Protein AF-F8QE88-F1 (afdb_monomer_lite)

Foldseek 3Di:
DDDDDDDDDDDDDDDDAFDFDDPPPDPPDPPPVDPPPPDPDPDPDLPAAQVQLVVVVVCVLVDQGPVSCLCLLFPLCQVDVDPDDLLVVLVVLVVLCVVVVQAPPPVLFGDCSLLDDQLVDFDDVCVLVSVQSSLLSSQVSSVVPDDPVRPQQQKGKDQPQQPFFADDFPDGDRFRIFIFGDDPPDNPDPVPDDRHHLCGTQATEAEDEQPPCPPPPVNVVVVRVVVVVRNPRRHVQDFKYWYKYHYRQWMKIWIAGSQGITITPTDGCSNCVSSVVSVSSGRSQVPVQDVVRRRPDHNSSDVVSVVVSVLLSQQQAQHRSHGDDPVSCPPPVNCCVPPSCVPVVDPSVVVVVVCCVQVVDPVNVLVVCVVGGHPNCPVVRD

Radius of gyration: 22.61 Å; chains: 1; bounding box: 55×84×62 Å

Structure (mmCIF, N/CA/C/O backbone):
data_AF-F8QE88-F1
#
_entry.id   AF-F8QE88-F1
#
loop_
_atom_site.group_PDB
_atom_site.id
_atom_site.type_symbol
_atom_site.label_atom_id
_atom_site.label_alt_id
_atom_site.label_comp_id
_atom_site.label_asym_id
_atom_site.label_entity_id
_atom_site.label_seq_id
_atom_site.pdbx_PDB_ins_code
_atom_site.Cartn_x
_atom_site.Cartn_y
_atom_site.Cartn_z
_atom_site.occupancy
_atom_site.B_iso_or_equiv
_atom_site.auth_seq_id
_atom_site.auth_comp_id
_atom_site.auth_asym_id
_atom_site.auth_atom_id
_atom_site.pdbx_PDB_model_num
ATOM 1 N N . MET A 1 1 ? 1.877 -54.761 -4.655 1.00 38.19 1 MET A N 1
ATOM 2 C CA . MET A 1 1 ? 2.692 -53.535 -4.529 1.00 38.19 1 MET A CA 1
ATOM 3 C C . MET A 1 1 ? 1.766 -52.351 -4.740 1.00 38.19 1 MET A C 1
ATOM 5 O O . MET A 1 1 ? 1.365 -52.106 -5.864 1.00 38.19 1 MET A O 1
ATOM 9 N N . SER A 1 2 ? 1.328 -51.721 -3.651 1.00 31.34 2 SER A N 1
ATOM 10 C CA . SER A 1 2 ? 0.424 -50.567 -3.653 1.00 31.34 2 SER A CA 1
ATOM 11 C C . SER A 1 2 ? 1.096 -49.487 -2.819 1.00 31.34 2 SER A C 1
ATOM 13 O O . SER A 1 2 ? 1.257 -49.664 -1.614 1.00 31.34 2 SER A O 1
ATOM 15 N N . THR A 1 3 ? 1.559 -48.422 -3.463 1.00 34.03 3 THR A N 1
ATOM 16 C CA . THR A 1 3 ? 2.174 -47.268 -2.804 1.00 34.03 3 THR A CA 1
ATOM 17 C C . THR A 1 3 ? 1.128 -46.176 -2.648 1.00 34.03 3 THR A C 1
ATOM 19 O O . THR A 1 3 ? 0.764 -45.504 -3.609 1.00 34.03 3 THR A O 1
ATOM 22 N N . THR A 1 4 ? 0.638 -46.019 -1.424 1.00 35.19 4 THR A N 1
ATOM 23 C CA . THR A 1 4 ? -0.177 -44.891 -0.973 1.00 35.19 4 THR A CA 1
ATOM 24 C C . THR A 1 4 ? 0.711 -43.659 -0.801 1.00 35.19 4 THR A C 1
ATOM 26 O O . THR A 1 4 ? 1.595 -43.648 0.055 1.00 35.19 4 THR A O 1
ATOM 29 N N . GLY A 1 5 ? 0.485 -42.633 -1.623 1.00 30.28 5 GLY A N 1
ATOM 30 C CA . GLY A 1 5 ? 1.087 -41.311 -1.466 1.00 30.28 5 GLY A CA 1
ATOM 31 C C . GLY A 1 5 ? 0.352 -40.522 -0.386 1.00 30.28 5 GLY A C 1
ATOM 32 O O . GLY A 1 5 ? -0.845 -40.280 -0.504 1.00 30.28 5 GLY A O 1
ATOM 33 N N . SER A 1 6 ? 1.072 -40.157 0.672 1.00 26.56 6 SER A N 1
ATOM 34 C CA . SER A 1 6 ? 0.573 -39.326 1.766 1.00 26.56 6 SER A CA 1
ATOM 35 C C . SER A 1 6 ? 0.812 -37.854 1.430 1.00 26.56 6 SER A C 1
ATOM 37 O O . SER A 1 6 ? 1.954 -37.444 1.220 1.00 26.56 6 SER A O 1
ATOM 39 N N . THR A 1 7 ? -0.256 -37.063 1.340 1.00 27.48 7 THR A N 1
ATOM 40 C CA . THR A 1 7 ? -0.193 -35.612 1.124 1.00 27.48 7 THR A CA 1
ATOM 41 C C . THR A 1 7 ? -0.050 -34.925 2.480 1.00 27.48 7 THR A C 1
ATOM 43 O O . THR A 1 7 ? -0.998 -34.868 3.260 1.00 27.48 7 THR A O 1
ATOM 46 N N . SER A 1 8 ? 1.143 -34.419 2.793 1.00 26.02 8 SER A N 1
ATOM 47 C CA . SER A 1 8 ? 1.375 -33.615 3.994 1.00 26.02 8 SER A CA 1
ATOM 48 C C . SER A 1 8 ? 0.926 -32.172 3.761 1.00 26.02 8 SER A C 1
ATOM 50 O O . SER A 1 8 ? 1.519 -31.457 2.953 1.00 26.02 8 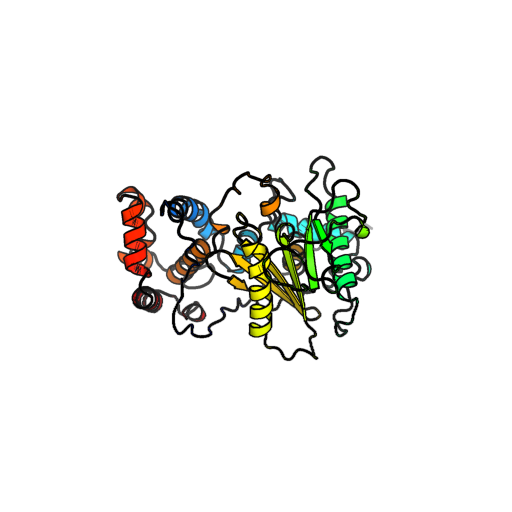SER A O 1
ATOM 52 N N . VAL A 1 9 ? -0.098 -31.734 4.492 1.00 25.91 9 VAL A N 1
ATOM 53 C CA . VAL A 1 9 ? -0.487 -30.323 4.596 1.00 25.91 9 VAL A CA 1
ATOM 54 C C . VAL A 1 9 ? 0.488 -29.633 5.552 1.00 25.91 9 VAL A C 1
ATOM 56 O O . VAL A 1 9 ? 0.545 -29.966 6.734 1.00 25.91 9 VAL A O 1
ATOM 59 N N . ILE A 1 10 ? 1.281 -28.693 5.037 1.00 26.47 10 ILE A N 1
ATOM 60 C CA . ILE A 1 10 ? 2.195 -27.866 5.832 1.00 26.47 10 ILE A CA 1
ATOM 61 C C . ILE A 1 10 ? 1.426 -26.626 6.295 1.00 26.47 10 ILE A C 1
ATOM 63 O O . ILE A 1 10 ? 1.178 -25.710 5.515 1.00 26.47 10 ILE A O 1
ATOM 67 N N . THR A 1 11 ? 1.061 -26.579 7.574 1.00 26.62 11 THR A N 1
ATOM 68 C CA . THR A 1 11 ? 0.602 -25.357 8.245 1.00 26.62 11 THR A CA 1
ATOM 69 C C . THR A 1 11 ? 1.803 -24.681 8.906 1.00 26.62 11 THR A C 1
ATOM 71 O O . THR A 1 11 ? 2.179 -25.032 10.023 1.00 26.62 11 THR A O 1
ATOM 74 N N . SER A 1 12 ? 2.444 -23.733 8.222 1.00 29.28 12 SER A N 1
ATOM 75 C CA . SER A 1 12 ? 3.459 -22.865 8.833 1.00 29.28 12 SER A CA 1
ATOM 76 C C . SER A 1 12 ? 2.787 -21.639 9.454 1.00 29.28 12 SER A C 1
ATOM 78 O O . SER A 1 12 ? 2.157 -20.863 8.734 1.00 29.28 12 SER A O 1
ATOM 80 N N . SER A 1 13 ? 2.918 -21.450 10.769 1.00 27.98 13 SER A N 1
ATOM 81 C CA . SER A 1 13 ? 2.460 -20.235 11.446 1.00 27.98 13 SER A CA 1
ATOM 82 C C . SER A 1 13 ? 3.388 -19.054 11.123 1.00 27.98 13 SER A C 1
ATOM 84 O O . SER A 1 13 ? 4.594 -19.095 11.360 1.00 27.98 13 SER A O 1
ATOM 86 N N . LEU A 1 14 ? 2.812 -17.995 10.551 1.00 32.31 14 LEU A N 1
ATOM 87 C CA . LEU A 1 14 ? 3.435 -16.684 10.351 1.00 32.31 14 LEU A CA 1
ATOM 88 C C . LEU A 1 14 ? 2.970 -15.759 11.483 1.00 32.31 14 LEU A C 1
ATOM 90 O O . LEU A 1 14 ? 1.982 -15.056 11.323 1.00 32.31 14 LEU A O 1
ATOM 94 N N . ASN A 1 15 ? 3.659 -15.772 12.624 1.00 28.67 15 ASN A N 1
ATOM 95 C CA . ASN A 1 15 ? 3.459 -14.782 13.686 1.00 28.67 15 ASN A CA 1
ATOM 96 C C . ASN A 1 15 ? 4.789 -14.068 13.950 1.00 28.67 15 ASN A C 1
ATOM 98 O O . ASN A 1 15 ? 5.553 -14.458 14.828 1.00 28.67 15 ASN A O 1
ATOM 102 N N . ALA A 1 16 ? 5.066 -13.032 13.163 1.00 33.78 16 ALA A N 1
ATOM 103 C CA . ALA A 1 16 ? 6.017 -11.986 13.516 1.00 33.78 16 ALA A CA 1
ATOM 104 C C . ALA A 1 16 ? 5.222 -10.675 13.552 1.00 33.78 16 ALA A C 1
ATOM 106 O O . ALA A 1 16 ? 4.707 -10.248 12.522 1.00 33.78 16 ALA A O 1
ATOM 107 N N . SER A 1 17 ? 5.054 -10.107 14.746 1.00 36.16 17 SER A N 1
ATOM 108 C CA . SER A 1 17 ? 4.328 -8.855 14.991 1.00 36.16 17 SER A CA 1
ATOM 109 C C . SER A 1 17 ? 5.041 -7.668 14.338 1.00 36.16 17 SER A C 1
ATOM 111 O O . SER A 1 17 ? 6.255 -7.526 14.508 1.00 36.16 17 SER A O 1
ATOM 113 N N . LEU A 1 18 ? 4.303 -6.809 13.632 1.00 37.50 18 LEU A N 1
ATOM 114 C CA . LEU A 1 18 ? 4.815 -5.571 13.046 1.00 37.50 18 LEU A CA 1
ATOM 115 C C . LEU A 1 18 ? 4.810 -4.437 14.086 1.00 37.50 18 LEU A C 1
ATOM 117 O O . LEU A 1 18 ? 3.759 -4.124 14.646 1.00 37.50 18 LEU A O 1
ATOM 121 N N . PRO A 1 19 ? 5.940 -3.758 14.336 1.00 38.06 19 PRO A N 1
ATOM 122 C CA . PRO A 1 19 ? 5.935 -2.556 15.158 1.00 38.06 19 PRO A CA 1
ATOM 123 C C . PRO A 1 19 ? 5.460 -1.355 14.321 1.00 38.06 19 PRO A C 1
ATOM 125 O O . PRO A 1 19 ? 6.204 -0.861 13.485 1.00 38.06 19 PRO A O 1
ATOM 128 N N . LEU A 1 20 ? 4.245 -0.832 14.524 1.00 39.06 20 LEU A N 1
ATOM 129 C CA . LEU A 1 20 ? 3.924 0.501 13.985 1.00 39.06 20 LEU A CA 1
ATOM 130 C C . LEU A 1 20 ? 4.747 1.562 14.723 1.00 39.06 20 LEU A C 1
ATOM 132 O O . LEU A 1 20 ? 4.814 1.566 15.953 1.00 39.06 20 LEU A O 1
ATOM 136 N N . LEU A 1 21 ? 5.362 2.474 13.970 1.00 35.97 21 LEU A N 1
ATOM 137 C CA . LEU A 1 21 ? 6.118 3.584 14.535 1.00 35.97 21 LEU A CA 1
ATOM 138 C C . LEU A 1 21 ? 5.227 4.831 14.561 1.00 35.97 21 LEU A C 1
ATOM 140 O O . LEU A 1 21 ? 4.927 5.412 13.520 1.00 35.97 21 LEU A O 1
ATOM 144 N N . CYS A 1 22 ? 4.821 5.270 15.752 1.00 35.75 22 CYS A N 1
ATOM 145 C CA . CYS A 1 22 ? 4.248 6.603 15.915 1.00 35.75 22 CYS A CA 1
ATOM 146 C C . CYS A 1 22 ? 5.402 7.615 15.944 1.00 35.75 22 CYS A C 1
ATOM 148 O O . CYS A 1 22 ? 6.328 7.481 16.744 1.00 35.75 22 CYS A O 1
ATOM 150 N N . CYS A 1 23 ? 5.392 8.621 15.068 1.00 32.59 23 CYS A N 1
ATOM 151 C CA . CYS A 1 23 ? 6.416 9.666 15.086 1.00 32.59 23 CYS A CA 1
ATOM 152 C C . CYS A 1 23 ? 6.148 10.606 16.278 1.00 32.59 23 CYS A C 1
ATOM 154 O O . CYS A 1 23 ? 5.258 11.448 16.219 1.00 32.59 23 CYS A O 1
ATOM 156 N N . THR A 1 24 ? 6.891 10.437 17.377 1.00 32.06 24 THR A N 1
ATOM 157 C CA . THR A 1 24 ? 6.679 11.115 18.674 1.00 32.06 24 THR A CA 1
ATOM 158 C C . THR A 1 24 ? 7.475 12.410 18.852 1.00 32.06 24 THR A C 1
ATOM 160 O O . THR A 1 24 ? 7.703 12.848 19.979 1.00 32.06 24 THR A O 1
ATOM 163 N N . THR A 1 25 ? 7.912 13.074 17.776 1.00 29.80 25 THR A N 1
ATOM 164 C CA . THR A 1 25 ? 8.496 14.416 17.929 1.00 29.80 25 THR A CA 1
ATOM 165 C C . THR A 1 25 ? 7.459 15.329 18.589 1.00 29.80 25 THR A C 1
ATOM 167 O O . THR A 1 25 ? 6.375 15.484 18.018 1.00 29.80 25 THR A O 1
ATOM 170 N N . PRO A 1 26 ? 7.746 15.918 19.768 1.00 25.30 26 PRO A N 1
ATOM 171 C CA . PRO A 1 26 ? 6.776 16.722 20.488 1.00 25.30 26 PRO A CA 1
ATOM 172 C C . PRO A 1 26 ? 6.438 17.938 19.636 1.00 25.30 26 PRO A C 1
ATOM 174 O O . PRO A 1 26 ? 7.224 18.876 19.495 1.00 25.30 26 PRO A O 1
ATOM 177 N N . PHE A 1 27 ? 5.246 17.914 19.052 1.00 29.83 27 PHE A N 1
ATOM 178 C CA . PHE A 1 27 ? 4.619 19.107 18.529 1.00 29.83 27 PHE A CA 1
ATOM 179 C C . PHE A 1 27 ? 4.403 20.035 19.725 1.00 29.83 27 PHE A C 1
ATOM 181 O O . PHE A 1 27 ? 3.528 19.799 20.552 1.00 29.83 27 PHE A O 1
ATOM 188 N N . THR A 1 28 ? 5.194 21.104 19.834 1.00 27.42 28 THR A N 1
ATOM 189 C CA . THR A 1 28 ? 5.037 22.114 20.898 1.00 27.42 28 THR A CA 1
ATOM 190 C C . THR A 1 28 ? 3.681 22.826 20.848 1.00 27.42 28 THR A C 1
ATOM 192 O O . THR A 1 28 ? 3.327 23.535 21.783 1.00 27.42 28 THR A O 1
ATOM 195 N N . HIS A 1 29 ? 2.881 22.566 19.809 1.00 26.11 29 HIS A N 1
ATOM 196 C CA . HIS A 1 29 ? 1.440 22.772 19.767 1.00 26.11 29 HIS A CA 1
ATOM 197 C C . HIS A 1 29 ? 0.809 21.687 18.881 1.00 26.11 29 HIS A C 1
ATOM 199 O O . HIS A 1 29 ? 1.252 21.565 17.735 1.00 26.11 29 HIS A O 1
ATOM 205 N N . PRO A 1 30 ? -0.247 20.960 19.303 1.00 27.20 30 PRO A N 1
ATOM 206 C CA . PRO A 1 30 ? -1.095 20.242 18.362 1.00 27.20 30 PRO A CA 1
ATOM 207 C C . PRO A 1 30 ? -1.800 21.296 17.509 1.00 27.20 30 PRO A C 1
ATOM 209 O O . PRO A 1 30 ? -2.870 21.802 17.839 1.00 27.20 30 PRO A O 1
ATOM 212 N N . LYS A 1 31 ? -1.159 21.706 16.417 1.00 30.50 31 LYS A N 1
ATOM 213 C CA . LYS A 1 31 ? -1.817 22.490 15.389 1.00 30.50 31 LYS A CA 1
ATOM 214 C C . LYS A 1 31 ? -2.664 21.526 14.567 1.00 30.50 31 LYS A C 1
ATOM 216 O O . LYS A 1 31 ? -2.328 21.201 13.437 1.00 30.50 31 LYS A O 1
ATOM 221 N N . PHE A 1 32 ? -3.856 21.239 15.082 1.00 29.30 32 PHE A N 1
ATOM 222 C CA . PHE A 1 32 ? -5.057 21.293 14.249 1.00 29.30 32 PHE A CA 1
ATOM 223 C C . PHE A 1 32 ? -5.242 22.742 13.751 1.00 29.30 32 PHE A C 1
ATOM 225 O O . PHE A 1 32 ? -6.238 23.402 14.023 1.00 29.30 32 PHE A O 1
ATOM 232 N N . SER A 1 33 ? -4.244 23.304 13.065 1.00 25.34 33 SER A N 1
ATOM 233 C CA . SER A 1 33 ? -4.457 24.461 12.215 1.00 25.34 33 SER A CA 1
ATOM 234 C C . SER A 1 33 ? -4.743 23.885 10.847 1.00 25.34 33 SER A C 1
ATOM 236 O O . SER A 1 33 ? -3.854 23.783 10.001 1.00 25.34 33 SER A O 1
ATOM 238 N N . GLY A 1 34 ? -5.995 23.467 10.662 1.00 26.20 34 GLY A N 1
ATOM 239 C CA . GLY A 1 34 ? -6.541 23.369 9.326 1.00 26.20 34 GLY A CA 1
ATOM 240 C C . GLY A 1 34 ? -6.214 24.665 8.592 1.00 26.20 34 GLY A C 1
ATOM 241 O O . GLY A 1 34 ? -6.302 25.761 9.158 1.00 26.20 34 GLY A O 1
ATOM 242 N N . PHE A 1 35 ? -5.812 24.553 7.332 1.00 22.05 35 PHE A N 1
ATOM 243 C CA . PHE A 1 35 ? -5.977 25.676 6.432 1.00 22.05 35 PHE A CA 1
ATOM 244 C C . PHE A 1 35 ? -7.474 25.990 6.415 1.00 22.05 35 PHE A C 1
ATOM 246 O O . PHE A 1 35 ? -8.273 25.274 5.818 1.00 22.05 35 PHE A O 1
ATOM 253 N N . ALA A 1 36 ? -7.868 27.026 7.151 1.00 23.14 36 ALA A N 1
ATOM 254 C CA . ALA A 1 36 ? -9.220 27.540 7.127 1.00 23.14 36 ALA A CA 1
ATOM 255 C C . ALA A 1 36 ? -9.425 28.253 5.787 1.00 23.14 36 ALA A C 1
ATOM 257 O O . ALA A 1 36 ? -9.204 29.458 5.672 1.00 23.14 36 ALA A O 1
ATOM 258 N N . ILE A 1 37 ? -9.854 27.518 4.761 1.00 23.94 37 ILE A N 1
ATOM 259 C CA . ILE A 1 37 ? -10.529 28.146 3.628 1.00 23.94 37 ILE A CA 1
ATOM 260 C C . ILE A 1 37 ? -11.925 28.506 4.133 1.00 23.94 37 ILE A C 1
ATOM 262 O O . ILE A 1 37 ? -12.754 27.645 4.423 1.00 23.94 37 ILE A O 1
ATOM 266 N N . LYS A 1 38 ? -12.151 29.806 4.331 1.00 22.75 38 LYS A N 1
ATOM 267 C CA . LYS A 1 38 ? -13.382 30.367 4.892 1.00 22.75 38 LYS A CA 1
ATOM 268 C C . LYS A 1 38 ? -14.522 30.246 3.871 1.00 22.75 38 LYS A C 1
ATOM 270 O O . LYS A 1 38 ? -14.821 31.193 3.152 1.00 22.75 38 LYS A O 1
ATOM 275 N N . GLY A 1 39 ? -15.138 29.069 3.794 1.00 28.75 39 GLY A N 1
ATOM 276 C CA . GLY A 1 39 ? -16.405 28.858 3.096 1.00 28.75 39 GLY A CA 1
ATOM 277 C C . GLY A 1 39 ? -17.592 29.398 3.914 1.00 28.75 39 GLY A C 1
ATOM 278 O O . GLY A 1 39 ? -17.526 29.421 5.145 1.00 28.75 39 GLY A O 1
ATOM 279 N N . PRO A 1 40 ? -18.689 29.839 3.273 1.00 27.52 40 PRO A N 1
ATOM 280 C CA . PRO A 1 40 ? -19.786 30.547 3.941 1.00 27.52 40 PRO A CA 1
ATOM 281 C C . PRO A 1 40 ? -20.685 29.687 4.853 1.00 27.52 40 PRO A C 1
ATOM 283 O O . PRO A 1 40 ? -21.568 30.239 5.500 1.00 27.52 40 PRO A O 1
ATOM 286 N N . THR A 1 41 ? -20.489 28.367 4.956 1.00 33.12 41 THR A N 1
ATOM 287 C CA . THR A 1 41 ? -21.328 27.495 5.804 1.00 33.12 41 THR A CA 1
ATOM 288 C C . THR A 1 41 ? -20.508 26.409 6.524 1.00 33.12 41 THR A C 1
ATOM 290 O O . THR A 1 41 ? -20.165 25.369 5.970 1.00 33.12 41 THR A O 1
ATOM 293 N N . GLN A 1 42 ? -20.186 26.652 7.800 1.00 36.38 42 GLN A N 1
ATOM 294 C CA . GLN A 1 42 ? -19.482 25.735 8.714 1.00 36.38 42 GLN A CA 1
ATOM 295 C C . GLN A 1 42 ? -20.372 24.566 9.195 1.00 36.38 42 GLN A C 1
ATOM 297 O O . GLN A 1 42 ? -20.727 24.525 10.371 1.00 36.38 42 GLN A O 1
ATOM 302 N N . GLN A 1 43 ? -20.775 23.619 8.338 1.00 32.47 43 GLN A N 1
ATOM 303 C CA . GLN A 1 43 ? -21.666 22.529 8.800 1.00 32.47 43 GLN A CA 1
ATOM 304 C C . GLN A 1 43 ? -21.407 21.105 8.280 1.00 32.47 43 GLN A C 1
ATOM 306 O O . GLN A 1 43 ? -22.179 20.211 8.622 1.00 32.47 43 GLN A O 1
ATOM 311 N N . TYR A 1 44 ? -20.332 20.827 7.535 1.00 29.66 44 TYR A N 1
ATOM 312 C CA . TYR A 1 44 ? -20.245 19.535 6.828 1.00 29.66 44 TYR A CA 1
ATOM 313 C C . TYR A 1 44 ? -19.338 18.443 7.423 1.00 29.66 44 TYR A C 1
ATOM 315 O O . TYR A 1 44 ? -19.500 17.295 7.029 1.00 29.66 44 TYR A O 1
ATOM 323 N N . PHE A 1 45 ? -18.471 18.713 8.404 1.00 33.38 45 PHE A N 1
ATOM 324 C CA . PHE A 1 45 ? -17.431 17.727 8.764 1.00 33.38 45 PHE A CA 1
ATOM 325 C C . PHE A 1 45 ? -17.805 16.719 9.868 1.00 33.38 45 PHE A C 1
ATOM 327 O O . PHE A 1 45 ? -17.416 15.563 9.779 1.00 33.38 45 PHE A O 1
ATOM 334 N N . HIS A 1 46 ? -18.643 17.069 10.852 1.00 33.47 46 HIS A N 1
ATOM 335 C CA . HIS A 1 46 ? -19.000 16.121 11.930 1.00 33.47 46 HIS A CA 1
ATOM 336 C C . HIS A 1 46 ? -20.183 15.189 11.621 1.00 33.47 46 HIS A C 1
ATOM 338 O O . HIS A 1 46 ? -20.401 14.222 12.346 1.00 33.47 46 HIS A O 1
ATOM 344 N N . ARG A 1 47 ? -20.947 15.457 10.553 1.00 34.00 47 ARG A N 1
ATOM 345 C CA . ARG A 1 47 ? -22.254 14.823 10.284 1.00 34.00 47 ARG A CA 1
ATOM 346 C C . ARG A 1 47 ? -22.176 13.347 9.860 1.00 34.00 47 ARG A C 1
ATOM 348 O O . ARG A 1 47 ? -23.207 12.682 9.828 1.00 34.00 47 ARG A O 1
ATOM 355 N N . PHE A 1 48 ? -20.983 12.853 9.517 1.00 33.44 48 PHE A N 1
ATOM 356 C CA . PHE A 1 48 ? -20.761 11.505 8.978 1.00 33.44 48 PHE A CA 1
ATOM 357 C C . PHE A 1 48 ? -20.150 10.514 9.992 1.00 33.44 48 PHE A C 1
ATOM 359 O O . PHE A 1 48 ? -20.259 9.310 9.798 1.00 33.44 48 PHE A O 1
ATOM 366 N N . MET A 1 49 ? -19.571 10.984 11.101 1.00 39.69 49 MET A N 1
ATOM 367 C CA . MET A 1 49 ? -18.657 10.192 11.946 1.00 39.69 49 MET A CA 1
ATOM 368 C C . MET A 1 49 ? -19.342 9.069 12.757 1.00 39.69 49 MET A C 1
ATOM 370 O O . MET A 1 49 ? -18.851 7.944 12.830 1.00 39.69 49 MET A O 1
ATOM 374 N N . ASP A 1 50 ? -20.493 9.344 13.376 1.00 40.94 50 ASP A N 1
ATOM 375 C CA . ASP A 1 50 ? -21.007 8.502 14.473 1.00 40.94 50 ASP A CA 1
ATOM 376 C C . ASP A 1 50 ? -21.747 7.213 14.054 1.00 40.94 50 ASP A C 1
ATOM 378 O O . ASP A 1 50 ? -21.518 6.167 14.669 1.00 40.94 50 ASP A O 1
ATOM 382 N N . PRO A 1 51 ? -22.619 7.199 13.027 1.00 42.00 51 PRO A N 1
ATOM 383 C CA . PRO A 1 51 ? -23.249 5.955 12.571 1.00 42.00 51 PRO A CA 1
ATOM 384 C C . PRO A 1 51 ? -22.240 4.983 11.937 1.00 42.00 51 PRO A C 1
ATOM 386 O O . PRO A 1 51 ? -22.416 3.764 12.004 1.00 42.00 51 PRO A O 1
ATOM 389 N N . LEU A 1 52 ? -21.179 5.529 11.335 1.00 42.84 52 LEU A N 1
ATOM 390 C CA . LEU A 1 52 ? -20.146 4.794 10.609 1.00 42.84 52 LEU A CA 1
ATOM 391 C C . LEU A 1 52 ? -19.142 4.128 11.560 1.00 42.84 52 LEU A C 1
ATOM 393 O O . LEU A 1 52 ? -18.928 2.920 11.441 1.00 42.84 52 LEU A O 1
ATOM 397 N N . LEU A 1 53 ? -18.661 4.851 12.582 1.00 40.19 53 LEU A N 1
ATOM 398 C CA . LEU A 1 53 ? -17.884 4.278 13.689 1.00 40.19 53 LEU A CA 1
ATOM 399 C C . LEU A 1 53 ? -18.614 3.099 14.345 1.00 40.19 53 LEU A C 1
ATOM 401 O O . LEU A 1 53 ? -17.989 2.100 14.661 1.00 40.19 53 LEU A O 1
ATOM 405 N N . LYS A 1 54 ? -19.944 3.155 14.500 1.00 50.25 54 LYS A N 1
ATOM 406 C CA . LYS A 1 54 ? -20.738 2.066 15.106 1.00 50.25 54 LYS A CA 1
ATOM 407 C C . LYS A 1 54 ? -20.837 0.818 14.225 1.00 50.25 54 LYS A C 1
ATOM 409 O O . LYS A 1 54 ? -20.708 -0.302 14.725 1.00 50.25 54 LYS A O 1
ATOM 414 N N . LYS A 1 55 ? -21.050 0.991 12.916 1.00 49.50 55 LYS A N 1
ATOM 415 C CA . LYS A 1 55 ? -21.112 -0.123 11.954 1.00 49.50 55 LYS A CA 1
ATOM 416 C C . LYS A 1 55 ? -19.758 -0.832 11.836 1.00 49.50 55 LYS A C 1
ATOM 418 O O . LYS A 1 55 ? -19.729 -2.058 11.785 1.00 49.50 55 LYS A O 1
ATOM 423 N N . GLU A 1 56 ? -18.660 -0.078 11.852 1.00 45.50 56 GLU A N 1
ATOM 424 C CA . GLU A 1 56 ? -17.293 -0.611 11.751 1.00 45.50 56 GLU A CA 1
ATOM 425 C C . GLU A 1 56 ? -16.699 -1.048 13.102 1.00 45.50 56 GLU A C 1
ATOM 427 O O . GLU A 1 56 ? -15.875 -1.957 13.141 1.00 45.50 56 GLU A O 1
ATOM 432 N N . ALA A 1 57 ? -17.187 -0.516 14.228 1.00 40.91 57 ALA A N 1
ATOM 433 C CA . ALA A 1 57 ? -16.833 -0.994 15.566 1.00 40.91 57 ALA A CA 1
ATOM 434 C C . ALA A 1 57 ? -17.463 -2.354 15.907 1.00 40.91 57 ALA A C 1
ATOM 436 O O . ALA A 1 57 ? -16.943 -3.098 16.733 1.00 40.91 57 ALA A O 1
ATOM 437 N N . THR A 1 58 ? -18.583 -2.710 15.273 1.00 47.28 58 THR A N 1
ATOM 438 C CA . THR A 1 58 ? -19.257 -4.001 15.490 1.00 47.28 58 THR A CA 1
ATOM 439 C C . THR A 1 58 ? -18.338 -5.206 15.187 1.00 47.28 58 THR A C 1
ATOM 441 O O . THR A 1 58 ? -18.294 -6.136 15.999 1.00 47.28 58 THR A O 1
ATOM 444 N N . PRO A 1 59 ? -17.541 -5.204 14.097 1.00 44.31 59 PRO A N 1
ATOM 445 C CA . PRO A 1 59 ? -16.501 -6.205 13.869 1.00 44.31 59 PRO A CA 1
ATOM 446 C C . PRO A 1 59 ? -15.194 -5.999 14.659 1.00 44.31 59 PRO A C 1
ATOM 448 O O . PRO A 1 59 ? -14.289 -6.800 14.464 1.00 44.31 59 PRO A O 1
ATOM 451 N N . LEU A 1 60 ? -15.055 -5.044 15.596 1.00 42.41 60 LEU A N 1
ATOM 452 C CA . LEU A 1 60 ? -13.851 -4.958 16.460 1.00 42.41 60 LEU A CA 1
ATOM 453 C C . LEU A 1 60 ? -13.623 -6.213 17.313 1.00 42.41 60 LEU A C 1
ATOM 455 O O . LEU A 1 60 ? -12.517 -6.445 17.779 1.00 42.41 60 LEU A O 1
ATOM 459 N N . LYS A 1 61 ? -14.635 -7.075 17.479 1.00 47.88 61 LYS A N 1
ATOM 460 C CA . LYS A 1 61 ? -14.431 -8.424 18.036 1.00 47.88 61 LYS A CA 1
ATOM 461 C C . LYS A 1 61 ? -13.560 -9.331 17.147 1.00 47.88 61 LYS A C 1
ATOM 463 O O . LYS A 1 61 ? -13.081 -10.345 17.640 1.00 47.88 61 LYS A O 1
ATOM 468 N N . ALA A 1 62 ? -13.406 -9.004 15.863 1.00 42.97 62 ALA A N 1
ATOM 469 C CA . ALA A 1 62 ? -12.647 -9.756 14.864 1.00 42.97 62 ALA A CA 1
ATOM 470 C C . ALA A 1 62 ? -11.292 -9.118 14.502 1.00 42.97 62 ALA A C 1
ATOM 472 O O . ALA A 1 62 ? -10.428 -9.827 13.994 1.00 42.97 62 ALA A O 1
ATOM 473 N N . TYR A 1 63 ? -11.105 -7.818 14.760 1.00 45.28 63 TYR A N 1
ATOM 474 C CA . TYR A 1 63 ? -9.825 -7.123 14.602 1.00 45.28 63 TYR A CA 1
ATOM 475 C C . TYR A 1 63 ? -9.137 -7.058 15.959 1.00 45.28 63 TYR A C 1
ATOM 477 O O . TYR A 1 63 ? -9.556 -6.281 16.817 1.00 45.28 63 TYR A O 1
ATOM 485 N N . CYS A 1 64 ? -8.109 -7.872 16.187 1.00 53.44 64 CYS A N 1
ATOM 486 C CA . CYS A 1 64 ? -7.472 -7.888 17.502 1.00 53.44 64 CYS A CA 1
ATOM 487 C C . CYS A 1 64 ? -5.950 -7.755 17.480 1.00 53.44 64 CYS A C 1
ATOM 489 O O . CYS A 1 64 ? -5.338 -7.726 18.551 1.00 53.44 64 CYS A O 1
ATOM 491 N N . ALA A 1 65 ? -5.374 -7.547 16.294 1.00 57.47 65 ALA A N 1
ATOM 492 C CA . ALA A 1 65 ? -4.068 -6.948 16.090 1.00 57.47 65 ALA A CA 1
ATOM 493 C C . ALA A 1 65 ? -4.128 -5.796 15.066 1.00 57.47 65 ALA A C 1
ATOM 495 O O . ALA A 1 65 ? -5.057 -5.667 14.271 1.00 57.47 65 ALA A O 1
ATOM 496 N N . LEU A 1 66 ? -3.123 -4.928 15.107 1.00 55.94 66 LEU A N 1
ATOM 497 C CA . LEU A 1 66 ? -3.016 -3.722 14.279 1.00 55.94 66 LEU A CA 1
ATOM 498 C C . LEU A 1 66 ? -2.825 -4.064 12.794 1.00 55.94 66 LEU A C 1
ATOM 500 O O . LEU A 1 66 ? -3.261 -3.339 11.906 1.00 55.94 66 LEU A O 1
ATOM 504 N N . GLU A 1 67 ? -2.238 -5.225 12.530 1.00 62.56 67 GLU A N 1
ATOM 505 C CA . GLU A 1 67 ? -2.114 -5.851 11.221 1.00 62.56 67 GLU A CA 1
ATOM 506 C C . GLU A 1 67 ? -3.476 -6.203 10.615 1.00 62.56 67 GLU A C 1
ATOM 508 O O . GLU A 1 67 ? -3.637 -6.131 9.396 1.00 62.56 67 GLU A O 1
ATOM 513 N N . ASP A 1 68 ? -4.474 -6.524 11.445 1.00 65.19 68 ASP A N 1
ATOM 514 C CA . ASP A 1 68 ? -5.831 -6.806 10.971 1.00 65.19 68 ASP A CA 1
ATOM 515 C C . ASP A 1 68 ? -6.533 -5.533 10.472 1.00 65.19 68 ASP A C 1
ATOM 517 O O . ASP A 1 68 ? -7.531 -5.618 9.759 1.00 65.19 68 ASP A O 1
ATOM 521 N N . LEU A 1 69 ? -5.994 -4.354 10.804 1.00 68.19 69 LEU A N 1
ATOM 522 C CA . LEU A 1 69 ? -6.475 -3.061 10.326 1.00 68.19 69 LEU A CA 1
ATOM 523 C C . LEU A 1 69 ? -5.830 -2.645 8.996 1.00 68.19 69 LEU A C 1
ATOM 525 O O . LEU A 1 69 ? -6.321 -1.727 8.345 1.00 68.19 69 LEU A O 1
ATOM 529 N N . LEU A 1 70 ? -4.775 -3.324 8.531 1.00 67.31 70 LEU A N 1
ATOM 530 C CA . LEU A 1 70 ? -4.164 -3.012 7.232 1.00 67.31 70 LEU A CA 1
ATOM 531 C C . LEU A 1 70 ? -5.133 -3.194 6.052 1.00 67.31 70 LEU A C 1
ATOM 533 O O . LEU A 1 70 ? -5.187 -2.291 5.225 1.00 67.31 70 LEU A O 1
ATOM 537 N N . PRO A 1 71 ? -5.958 -4.257 5.971 1.00 68.00 71 PRO A N 1
ATOM 538 C CA . PRO A 1 71 ? -6.986 -4.377 4.932 1.00 68.00 71 PRO A CA 1
ATOM 539 C C . PRO A 1 71 ? -8.084 -3.309 5.012 1.00 68.00 71 PRO A C 1
ATOM 541 O O . PRO A 1 71 ? -8.816 -3.125 4.045 1.00 68.00 71 PRO A O 1
ATOM 544 N N . VAL A 1 72 ? -8.224 -2.652 6.168 1.00 67.81 72 VAL A N 1
ATOM 545 C CA . VAL A 1 72 ? -9.187 -1.573 6.411 1.00 67.81 72 VAL A CA 1
ATOM 546 C C . VAL A 1 72 ? -8.603 -0.232 5.950 1.00 67.81 72 VAL A C 1
ATOM 548 O O . VAL A 1 72 ? -9.291 0.540 5.299 1.00 67.81 72 VAL A O 1
ATOM 551 N N . ILE A 1 73 ? -7.317 0.016 6.220 1.00 64.06 73 ILE A N 1
ATOM 552 C CA . ILE A 1 73 ? -6.596 1.230 5.796 1.00 64.06 73 ILE A CA 1
ATOM 553 C C . ILE A 1 73 ? -6.223 1.181 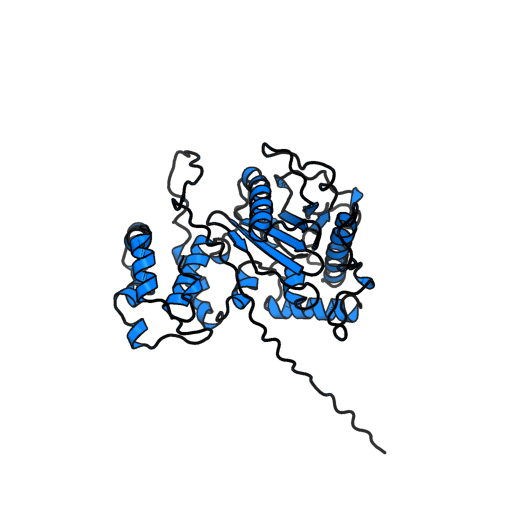4.303 1.00 64.06 73 ILE A C 1
ATOM 555 O O . ILE A 1 73 ? -6.223 2.198 3.614 1.00 64.06 73 ILE A O 1
ATOM 559 N N . PHE A 1 74 ? -5.898 -0.007 3.791 1.00 67.50 74 PHE A N 1
ATOM 560 C CA . PHE A 1 74 ? -5.498 -0.251 2.404 1.00 67.50 74 PHE A CA 1
ATOM 561 C C . PHE A 1 74 ? -6.472 -1.228 1.736 1.00 67.50 74 PHE A C 1
ATOM 563 O O . PHE A 1 74 ? -6.105 -2.368 1.430 1.00 67.50 74 PHE A O 1
ATOM 570 N N . PRO A 1 75 ? -7.731 -0.829 1.526 1.00 64.25 75 PRO A N 1
ATOM 571 C CA . PRO A 1 75 ? -8.727 -1.750 1.024 1.00 64.25 75 PRO A CA 1
ATOM 572 C C . PRO A 1 75 ? -8.473 -2.091 -0.454 1.00 64.25 75 PRO A C 1
ATOM 574 O O . PRO A 1 75 ? -8.187 -1.242 -1.301 1.00 64.25 75 PRO A O 1
ATOM 577 N N . LEU A 1 76 ? -8.560 -3.389 -0.756 1.00 64.56 76 LEU A N 1
ATOM 578 C CA . LEU A 1 76 ? -8.392 -3.960 -2.100 1.00 64.56 76 LEU A CA 1
ATOM 579 C C . LEU A 1 76 ? -9.728 -4.426 -2.703 1.00 64.56 76 LEU A C 1
ATOM 581 O O . LEU A 1 76 ? -9.752 -5.120 -3.721 1.00 64.56 76 LEU A O 1
ATOM 585 N N . SER A 1 77 ? -10.837 -4.076 -2.045 1.00 56.16 77 SER A N 1
ATOM 586 C CA . SER A 1 77 ? -12.167 -4.666 -2.229 1.00 56.16 77 SER A CA 1
ATOM 587 C C . SER A 1 77 ? -12.733 -4.506 -3.647 1.00 56.16 77 SER A C 1
ATOM 589 O O . SER A 1 77 ? -13.552 -5.303 -4.093 1.00 56.16 77 SER A O 1
ATOM 591 N N . HIS A 1 78 ? -12.258 -3.506 -4.387 1.00 56.09 78 HIS A N 1
ATOM 592 C CA . HIS A 1 78 ? -12.794 -3.151 -5.695 1.00 56.09 78 HIS A CA 1
ATOM 593 C C . HIS A 1 78 ? -12.115 -3.822 -6.894 1.00 56.09 78 HIS A C 1
ATOM 595 O O . HIS A 1 78 ? -12.648 -3.712 -7.995 1.00 56.09 78 HIS A O 1
ATOM 601 N N . ILE A 1 79 ? -10.966 -4.496 -6.734 1.00 53.22 79 ILE A N 1
ATOM 602 C CA . ILE A 1 79 ? -10.366 -5.236 -7.867 1.00 53.22 79 ILE A CA 1
ATOM 603 C C . ILE A 1 79 ? -11.118 -6.549 -8.107 1.00 53.22 79 ILE A C 1
ATOM 605 O O . ILE A 1 79 ? -11.179 -7.026 -9.232 1.00 53.22 79 ILE A O 1
ATOM 609 N N . PHE A 1 80 ? -11.704 -7.127 -7.059 1.00 57.81 80 PHE A N 1
ATOM 610 C CA . PHE A 1 80 ? -12.422 -8.391 -7.140 1.00 57.81 80 PHE A CA 1
ATOM 611 C C . PHE A 1 80 ? -13.725 -8.225 -6.370 1.00 57.81 80 PHE A C 1
ATOM 613 O O . PHE A 1 80 ? -13.726 -8.255 -5.141 1.00 57.81 80 PHE A O 1
ATOM 620 N N . THR A 1 81 ? -14.852 -8.089 -7.067 1.00 55.88 81 THR A N 1
ATOM 621 C CA . THR A 1 81 ? -16.170 -7.904 -6.426 1.00 55.88 81 THR A CA 1
ATOM 622 C C . THR A 1 81 ? -16.728 -9.195 -5.787 1.00 55.88 81 THR A C 1
ATOM 624 O O . THR A 1 81 ? -17.931 -9.364 -5.588 1.00 55.88 81 THR A O 1
ATOM 627 N N . GLY A 1 82 ? -15.849 -10.145 -5.454 1.00 59.09 82 GLY A N 1
ATOM 628 C CA . GLY A 1 82 ? -16.194 -11.501 -5.042 1.00 59.09 82 GLY A CA 1
ATOM 629 C C . GLY A 1 82 ? -16.548 -11.654 -3.561 1.00 59.09 82 GLY A C 1
ATOM 630 O O . GLY A 1 82 ? -16.159 -10.870 -2.704 1.00 59.09 82 GLY A O 1
ATOM 631 N N . GLN A 1 83 ? -17.229 -12.760 -3.242 1.00 54.47 83 GLN A N 1
ATOM 632 C CA . GLN A 1 83 ? -17.646 -13.153 -1.883 1.00 54.47 83 GLN A CA 1
ATOM 633 C C . GLN A 1 83 ? -16.487 -13.472 -0.911 1.00 54.47 83 GLN A C 1
ATOM 635 O O . GLN A 1 83 ? -16.731 -13.843 0.238 1.00 54.47 83 GLN A O 1
ATOM 640 N N . TYR A 1 84 ? -15.232 -13.374 -1.350 1.00 62.50 84 TYR A N 1
ATOM 641 C CA . TYR A 1 84 ? -14.062 -13.751 -0.561 1.00 62.50 84 TYR A CA 1
ATOM 642 C C . TYR A 1 84 ? -13.445 -12.516 0.103 1.00 62.50 84 TYR A C 1
ATOM 644 O O . TYR A 1 84 ? -13.209 -11.507 -0.549 1.00 62.50 84 TYR A O 1
ATOM 652 N N . GLY A 1 85 ? -13.146 -12.595 1.404 1.00 76.19 85 GLY A N 1
ATOM 653 C CA . GLY A 1 85 ? -12.473 -11.501 2.113 1.00 76.19 85 GLY A CA 1
ATOM 654 C C . GLY A 1 85 ? -11.082 -11.181 1.539 1.00 76.19 85 GLY A C 1
ATOM 655 O O . GLY A 1 85 ? -10.408 -12.064 1.001 1.00 76.19 85 GLY A O 1
ATOM 656 N N . ILE A 1 86 ? -10.619 -9.936 1.725 1.00 74.69 86 ILE A N 1
ATOM 657 C CA . ILE A 1 86 ? -9.351 -9.392 1.184 1.00 74.69 86 ILE A CA 1
ATOM 658 C C . ILE A 1 86 ? -8.154 -10.329 1.422 1.00 74.69 86 ILE A C 1
ATOM 660 O O . ILE A 1 86 ? -7.332 -10.546 0.533 1.00 74.69 86 ILE A O 1
ATOM 664 N N . LYS A 1 87 ? -8.067 -10.949 2.604 1.00 80.62 87 LYS A N 1
ATOM 665 C CA . LYS A 1 87 ? -6.977 -11.874 2.952 1.00 80.62 87 LYS A CA 1
ATOM 666 C C . LYS A 1 87 ? -6.940 -13.120 2.059 1.00 80.62 87 LYS A C 1
ATOM 668 O O . LYS A 1 87 ? -5.866 -13.519 1.615 1.00 80.62 87 LYS A O 1
ATOM 673 N N . ALA A 1 88 ? -8.096 -13.725 1.785 1.00 84.81 88 ALA A N 1
ATOM 674 C CA . ALA A 1 88 ? -8.189 -14.886 0.899 1.00 84.81 88 ALA A CA 1
ATOM 675 C C . ALA A 1 88 ? -7.837 -14.505 -0.545 1.00 84.81 88 ALA A C 1
ATOM 677 O O . ALA A 1 88 ? -7.164 -15.253 -1.247 1.00 84.81 88 ALA A O 1
ATOM 678 N N . MET A 1 89 ? -8.229 -13.302 -0.960 1.00 83.00 89 MET A N 1
ATOM 679 C CA . MET A 1 89 ? -7.921 -12.763 -2.279 1.00 83.00 89 MET A CA 1
ATOM 680 C C . MET A 1 89 ? -6.418 -12.543 -2.484 1.00 83.00 89 MET A C 1
ATOM 682 O O . MET A 1 89 ? -5.856 -13.037 -3.457 1.00 83.00 89 MET A O 1
ATOM 686 N N . LEU A 1 90 ? -5.746 -11.874 -1.545 1.00 87.81 90 LEU A N 1
ATOM 687 C CA . LEU A 1 90 ? -4.291 -11.694 -1.571 1.00 87.81 90 LEU A CA 1
ATOM 688 C C . LEU A 1 90 ? -3.542 -13.024 -1.589 1.00 87.81 90 LEU A C 1
ATOM 690 O O . LEU A 1 90 ? -2.551 -13.172 -2.301 1.00 87.81 90 LEU A O 1
ATOM 694 N N . TYR A 1 91 ? -4.034 -14.006 -0.833 1.00 91.31 91 TYR A N 1
ATOM 695 C CA . TYR A 1 91 ? -3.474 -15.349 -0.850 1.00 91.31 91 TYR A CA 1
ATOM 696 C C . TYR A 1 91 ? -3.604 -15.994 -2.234 1.00 91.31 91 TYR A C 1
ATOM 698 O O . TYR A 1 91 ? -2.617 -16.495 -2.766 1.00 91.31 91 TYR A O 1
ATOM 706 N N . ASN A 1 92 ? -4.779 -15.909 -2.862 1.00 91.00 92 ASN A N 1
ATOM 707 C CA . ASN A 1 92 ? -4.994 -16.425 -4.214 1.00 91.00 92 ASN A CA 1
ATOM 708 C C . ASN A 1 92 ? -4.105 -15.723 -5.253 1.00 91.00 92 ASN A C 1
ATOM 710 O O . ASN A 1 92 ? -3.569 -16.388 -6.137 1.00 91.00 92 ASN A O 1
ATOM 714 N N . MET A 1 93 ? -3.891 -14.406 -5.132 1.00 91.94 93 MET A N 1
ATOM 715 C CA . MET A 1 93 ? -2.934 -13.689 -5.985 1.00 91.94 93 MET A CA 1
ATOM 716 C C . MET A 1 93 ? -1.511 -14.204 -5.793 1.00 91.94 93 MET A C 1
ATOM 718 O O . MET A 1 93 ? -0.801 -14.420 -6.771 1.00 91.94 93 MET A O 1
ATOM 722 N N . LEU A 1 94 ? -1.084 -14.413 -4.546 1.00 95.19 94 LEU A N 1
ATOM 723 C CA . LEU A 1 94 ? 0.253 -14.921 -4.266 1.00 95.19 94 LEU A CA 1
ATOM 724 C C . LEU A 1 94 ? 0.439 -16.345 -4.801 1.00 95.19 94 LEU A C 1
ATOM 726 O O . LEU A 1 94 ? 1.492 -16.634 -5.360 1.00 95.19 94 LEU A O 1
ATOM 730 N N . VAL A 1 95 ? -0.576 -17.208 -4.687 1.00 95.75 95 VAL A N 1
ATOM 731 C CA . VAL A 1 95 ? -0.578 -18.551 -5.293 1.00 95.75 95 VAL A CA 1
ATOM 732 C C . VAL A 1 95 ? -0.457 -18.453 -6.815 1.00 95.75 95 VAL A C 1
ATOM 734 O O . VAL A 1 95 ? 0.422 -19.080 -7.395 1.00 95.75 95 VAL A O 1
ATOM 737 N N . LEU A 1 96 ? -1.253 -17.595 -7.461 1.00 95.69 96 LEU A N 1
ATOM 738 C CA . LEU A 1 96 ? -1.165 -17.356 -8.905 1.00 95.69 96 LEU A CA 1
ATOM 739 C C . LEU A 1 96 ? 0.238 -16.891 -9.332 1.00 95.69 96 LEU A C 1
ATOM 741 O O . LEU A 1 96 ? 0.772 -17.352 -10.341 1.00 95.69 96 LEU A O 1
ATOM 745 N N . LEU A 1 97 ? 0.833 -15.961 -8.584 1.00 96.88 97 LEU A N 1
ATOM 746 C CA . LEU A 1 97 ? 2.170 -15.431 -8.854 1.00 96.88 97 LEU A CA 1
ATOM 747 C C . LEU A 1 97 ? 3.250 -16.486 -8.600 1.00 96.88 97 LEU A C 1
ATOM 749 O O . LEU A 1 97 ? 4.203 -16.580 -9.369 1.00 96.88 97 LEU A O 1
ATOM 753 N N . HIS A 1 98 ? 3.092 -17.310 -7.570 1.00 97.25 98 HIS A N 1
ATOM 754 C CA . HIS A 1 98 ? 3.963 -18.446 -7.306 1.00 97.25 98 HIS A CA 1
ATOM 755 C C . HIS A 1 98 ? 3.939 -19.459 -8.454 1.00 97.25 98 HIS A C 1
ATOM 757 O O . HIS A 1 98 ? 4.993 -19.824 -8.971 1.00 97.25 98 HIS A O 1
ATOM 763 N N . ASP A 1 99 ? 2.752 -19.853 -8.911 1.00 97.31 99 ASP A N 1
ATOM 764 C CA . ASP A 1 99 ? 2.589 -20.836 -9.986 1.00 97.31 99 ASP A CA 1
ATOM 765 C C . ASP A 1 99 ? 3.107 -20.304 -11.330 1.00 97.31 99 ASP A C 1
ATOM 767 O O . ASP A 1 99 ? 3.586 -21.056 -12.178 1.00 97.31 99 ASP A O 1
ATOM 771 N N . ALA A 1 100 ? 3.081 -18.981 -11.505 1.00 97.50 100 ALA A N 1
ATOM 772 C CA . ALA A 1 100 ? 3.707 -18.287 -12.623 1.00 97.50 100 ALA A CA 1
ATOM 773 C C . ALA A 1 100 ? 5.229 -18.109 -12.484 1.00 97.50 100 ALA A C 1
ATOM 775 O O . ALA A 1 100 ? 5.866 -17.560 -13.384 1.00 97.50 100 ALA A O 1
ATOM 776 N N . GLY A 1 101 ? 5.809 -18.515 -11.355 1.00 97.75 101 GLY A N 1
ATOM 777 C CA . GLY A 1 101 ? 7.226 -18.375 -11.048 1.00 97.75 101 GLY A CA 1
ATOM 778 C C . GLY A 1 101 ? 7.660 -16.962 -10.656 1.00 97.75 101 GLY A C 1
ATOM 779 O O . GLY A 1 101 ? 8.859 -16.719 -10.616 1.00 97.75 101 GLY A O 1
ATOM 780 N N . TYR A 1 102 ? 6.741 -16.031 -10.375 1.00 98.06 102 TYR A N 1
ATOM 781 C CA . TYR A 1 102 ? 7.043 -14.646 -9.969 1.00 98.06 102 TYR A CA 1
ATOM 782 C C . TYR A 1 102 ? 7.514 -14.563 -8.511 1.00 98.06 102 TYR A C 1
ATOM 784 O O . TYR A 1 102 ? 8.299 -13.680 -8.168 1.00 98.06 102 TYR A O 1
ATOM 792 N N . TYR A 1 103 ? 7.062 -15.485 -7.658 1.00 98.19 103 TYR A N 1
ATOM 793 C CA . TYR A 1 103 ? 7.472 -15.578 -6.257 1.00 98.19 103 TYR A CA 1
ATOM 794 C C . TYR A 1 103 ? 7.879 -17.013 -5.905 1.00 98.19 103 TYR A C 1
ATOM 796 O O . TYR A 1 103 ? 7.131 -17.955 -6.156 1.00 98.19 103 TYR A O 1
ATOM 804 N N . SER A 1 104 ? 9.056 -17.192 -5.306 1.00 97.62 104 SER A N 1
ATOM 805 C CA . SER A 1 104 ? 9.549 -18.486 -4.828 1.00 97.62 104 SER A CA 1
ATOM 806 C C . SER A 1 104 ? 9.166 -18.669 -3.364 1.00 97.62 104 SER A C 1
ATOM 808 O O . SER A 1 104 ? 9.674 -17.971 -2.491 1.00 97.62 104 SER A O 1
ATOM 810 N N . THR A 1 105 ? 8.304 -19.642 -3.061 1.00 95.12 105 THR A N 1
ATOM 811 C CA . THR A 1 105 ? 7.981 -20.008 -1.667 1.00 95.12 105 THR A CA 1
ATOM 812 C C . THR A 1 105 ? 9.165 -20.662 -0.956 1.00 95.12 105 THR A C 1
ATOM 814 O O . THR A 1 105 ? 9.310 -20.517 0.258 1.00 95.12 105 THR A O 1
ATOM 817 N N . LYS A 1 106 ? 10.032 -21.347 -1.714 1.00 96.25 106 LYS A N 1
ATOM 818 C CA . LYS A 1 106 ? 11.253 -21.986 -1.213 1.00 96.25 106 LYS A CA 1
ATOM 819 C C . LYS A 1 106 ? 12.269 -20.952 -0.740 1.00 96.25 106 LYS A C 1
ATOM 821 O O . LYS A 1 106 ? 12.785 -21.070 0.367 1.00 96.25 106 LYS A O 1
ATOM 826 N N . ASP A 1 107 ? 12.526 -19.950 -1.574 1.00 96.19 107 ASP A N 1
ATOM 827 C CA . ASP A 1 107 ? 13.523 -18.910 -1.295 1.00 96.19 107 ASP A CA 1
ATOM 828 C C . ASP A 1 107 ? 12.908 -17.714 -0.553 1.00 96.19 107 ASP A C 1
ATOM 830 O O . ASP A 1 107 ? 13.624 -16.816 -0.115 1.00 96.19 107 ASP A O 1
ATOM 834 N N . ARG A 1 108 ? 11.575 -17.726 -0.394 1.00 96.12 108 ARG A N 1
ATOM 835 C CA . ARG A 1 108 ? 10.751 -16.646 0.158 1.00 96.12 108 ARG A CA 1
ATOM 836 C C . ARG A 1 108 ? 11.083 -15.307 -0.481 1.00 96.12 108 ARG A C 1
ATOM 838 O O . ARG A 1 108 ? 11.294 -14.340 0.234 1.00 96.12 108 ARG A O 1
ATOM 845 N N . SER A 1 109 ? 11.172 -15.260 -1.808 1.00 97.19 109 SER A N 1
ATOM 846 C CA . SER A 1 109 ? 11.637 -14.083 -2.544 1.00 97.19 109 SER A CA 1
ATOM 847 C C . SER A 1 109 ? 10.937 -13.909 -3.890 1.00 97.19 109 SER A C 1
ATOM 849 O O . SER A 1 109 ? 10.426 -14.858 -4.489 1.00 97.19 109 SER A O 1
ATOM 851 N N . TRP A 1 110 ? 10.912 -12.663 -4.363 1.00 97.56 110 TRP A N 1
ATOM 852 C CA . TRP A 1 110 ? 10.466 -12.322 -5.713 1.00 97.56 110 TRP A CA 1
ATOM 853 C C . TRP A 1 110 ? 11.564 -12.712 -6.699 1.00 97.56 110 TRP A C 1
ATOM 855 O O . TRP A 1 110 ? 12.748 -12.538 -6.410 1.00 97.56 110 TRP A O 1
ATOM 865 N N . THR A 1 111 ? 11.186 -13.279 -7.840 1.00 97.50 111 THR A N 1
ATOM 866 C CA . THR A 1 111 ? 12.148 -13.841 -8.793 1.00 97.50 111 THR A CA 1
ATOM 867 C C . THR A 1 111 ? 12.456 -12.861 -9.923 1.00 97.50 111 THR A C 1
ATOM 869 O O . THR A 1 111 ? 11.793 -11.843 -10.119 1.00 97.50 111 THR A O 1
ATOM 872 N N . THR A 1 112 ? 13.444 -13.193 -10.750 1.00 96.19 112 THR A N 1
ATOM 873 C CA . THR A 1 112 ? 13.724 -12.433 -11.974 1.00 96.19 112 THR A CA 1
ATOM 874 C C . THR A 1 112 ? 12.575 -12.488 -12.986 1.00 96.19 112 THR A C 1
ATOM 876 O O . THR A 1 112 ? 12.477 -11.600 -13.827 1.00 96.19 112 THR A O 1
ATOM 879 N N . MET A 1 113 ? 11.670 -13.474 -12.892 1.00 96.50 113 MET A N 1
ATOM 880 C CA . MET A 1 113 ? 10.502 -13.595 -13.773 1.00 96.50 113 MET A CA 1
ATOM 881 C C . MET A 1 113 ? 9.518 -12.435 -13.594 1.00 96.50 113 MET A C 1
ATOM 883 O O . MET A 1 113 ? 8.911 -11.994 -14.566 1.00 96.50 113 MET A O 1
ATOM 887 N N . SER A 1 114 ? 9.381 -11.902 -12.376 1.00 95.06 114 SER A N 1
ATOM 888 C CA . SER A 1 114 ? 8.570 -10.703 -12.143 1.00 95.06 114 SER A CA 1
ATOM 889 C C . SER A 1 114 ? 9.276 -9.418 -12.585 1.00 95.06 114 SER A C 1
ATOM 891 O O . SER A 1 114 ? 8.685 -8.344 -12.520 1.00 95.06 114 SER A O 1
ATOM 893 N N . GLY A 1 115 ? 10.540 -9.495 -13.010 1.00 96.56 115 GLY A N 1
ATOM 894 C CA . GLY A 1 115 ? 11.400 -8.328 -13.187 1.00 96.56 115 GLY A CA 1
ATOM 895 C C . GLY A 1 115 ? 11.812 -7.693 -11.858 1.00 96.56 115 GLY A C 1
ATOM 896 O O . GLY A 1 115 ? 12.043 -6.493 -11.827 1.00 96.56 115 GLY A O 1
ATOM 897 N N . CYS A 1 116 ? 11.856 -8.467 -10.763 1.00 96.94 116 CYS A N 1
ATOM 898 C CA . CYS A 1 116 ? 12.280 -7.962 -9.456 1.00 96.94 116 CYS A CA 1
ATOM 899 C C . CYS A 1 116 ? 13.671 -7.308 -9.557 1.00 96.94 116 CYS A C 1
ATOM 901 O O . CYS A 1 116 ? 14.601 -7.976 -10.025 1.00 96.94 116 CYS A O 1
ATOM 903 N N . PRO A 1 117 ? 13.838 -6.047 -9.115 1.00 95.88 117 PRO A N 1
ATOM 904 C CA . PRO A 1 117 ? 15.138 -5.394 -9.122 1.00 95.88 117 PRO A CA 1
ATOM 905 C C . PRO A 1 117 ? 16.080 -6.065 -8.116 1.00 95.88 117 PRO A C 1
ATOM 907 O O . PRO A 1 117 ? 15.657 -6.724 -7.161 1.00 95.88 117 PRO A O 1
ATOM 910 N N . ASP A 1 118 ? 17.382 -5.882 -8.322 1.00 94.56 118 ASP A N 1
ATOM 911 C CA . ASP A 1 118 ? 18.399 -6.371 -7.397 1.00 94.56 118 ASP A CA 1
ATOM 912 C C . ASP A 1 118 ? 18.511 -5.435 -6.188 1.00 94.56 118 ASP A C 1
ATOM 914 O O . ASP A 1 118 ? 19.311 -4.500 -6.164 1.00 94.56 118 ASP A O 1
ATOM 918 N N . PHE A 1 119 ? 17.712 -5.715 -5.162 1.00 93.25 119 PHE A N 1
ATOM 919 C CA . PHE A 1 119 ? 17.655 -4.943 -3.921 1.00 93.25 119 PHE A CA 1
ATOM 920 C C . PHE A 1 119 ? 18.956 -4.917 -3.103 1.00 93.25 119 PHE A C 1
ATOM 922 O O . PHE A 1 119 ? 19.042 -4.189 -2.110 1.00 93.25 119 PHE A O 1
ATOM 929 N N . THR A 1 120 ? 19.957 -5.724 -3.472 1.00 91.06 120 THR A N 1
ATOM 930 C CA . THR A 1 120 ? 21.280 -5.699 -2.829 1.00 91.06 120 THR A CA 1
ATOM 931 C C . THR A 1 120 ? 22.164 -4.578 -3.358 1.00 91.06 120 THR A C 1
ATOM 933 O O . THR A 1 120 ? 23.125 -4.190 -2.692 1.00 91.06 120 THR A O 1
ATOM 936 N N . LYS A 1 121 ? 21.840 -4.040 -4.537 1.00 91.31 121 LYS A N 1
ATOM 937 C CA . LYS A 1 121 ? 22.585 -2.948 -5.153 1.00 91.31 121 LYS A CA 1
ATOM 938 C C . LYS A 1 121 ? 22.041 -1.591 -4.702 1.00 91.31 121 LYS A C 1
ATOM 940 O O . LYS A 1 121 ? 20.831 -1.437 -4.536 1.00 91.31 121 LYS A O 1
ATOM 945 N N . PRO A 1 122 ? 22.916 -0.583 -4.546 1.00 89.62 122 PRO A N 1
ATOM 946 C CA . PRO A 1 122 ? 22.484 0.799 -4.400 1.00 89.62 122 PRO A CA 1
ATOM 947 C C . PRO A 1 122 ? 21.613 1.228 -5.581 1.00 89.62 122 PRO A C 1
ATOM 949 O O . PRO A 1 122 ? 21.898 0.866 -6.727 1.00 89.62 122 PRO A O 1
ATOM 952 N N . TRP A 1 123 ? 20.599 2.053 -5.316 1.00 90.44 123 TRP A N 1
ATOM 953 C CA . TRP A 1 123 ? 19.808 2.649 -6.387 1.00 90.44 123 TRP A CA 1
ATOM 954 C C . TRP A 1 123 ? 20.692 3.523 -7.276 1.00 90.44 123 TRP A C 1
ATOM 956 O O . TRP A 1 123 ? 21.526 4.303 -6.807 1.00 90.44 123 TRP A O 1
ATOM 966 N N . SER A 1 124 ? 20.509 3.376 -8.580 1.00 89.62 124 SER A N 1
ATOM 967 C CA . SER A 1 124 ? 21.245 4.092 -9.616 1.00 89.62 124 SER A CA 1
ATOM 968 C C . SER A 1 124 ? 20.263 4.710 -10.613 1.00 89.62 124 SER A C 1
ATOM 970 O O . SER A 1 124 ? 19.107 4.290 -10.646 1.00 89.62 124 SER A O 1
ATOM 972 N N . PRO A 1 125 ? 20.673 5.707 -11.420 1.00 89.19 125 PRO A N 1
ATOM 973 C CA . PRO A 1 125 ? 19.782 6.283 -12.423 1.00 89.19 125 PRO A CA 1
ATOM 974 C C . PRO A 1 125 ? 19.163 5.194 -13.313 1.00 89.19 125 PRO A C 1
ATOM 976 O O . PRO A 1 125 ? 19.901 4.459 -13.970 1.00 89.19 125 PRO A O 1
ATOM 979 N N . GLY A 1 126 ? 17.830 5.090 -13.321 1.00 89.88 126 GLY A N 1
ATOM 980 C CA . GLY A 1 126 ? 17.084 4.054 -14.049 1.00 89.88 126 GLY A CA 1
ATOM 981 C C . GLY A 1 126 ? 16.544 2.924 -13.164 1.00 89.88 126 GLY A C 1
ATOM 982 O O . GLY A 1 126 ? 15.704 2.150 -13.616 1.00 89.88 126 GLY A O 1
ATOM 983 N N . SER A 1 127 ? 16.944 2.852 -11.890 1.00 94.19 127 SER A N 1
ATOM 984 C CA . SER A 1 127 ? 16.345 1.924 -10.916 1.00 94.19 127 SER A CA 1
ATOM 985 C C . SER A 1 127 ? 14.851 2.181 -10.703 1.00 94.19 127 SER A C 1
ATOM 987 O O . SER A 1 127 ? 14.100 1.263 -10.375 1.00 94.19 127 SER A O 1
ATOM 989 N N . GLU A 1 128 ? 14.405 3.418 -10.915 1.00 95.00 128 GLU A N 1
ATOM 990 C CA . GLU A 1 128 ? 12.998 3.794 -10.884 1.00 95.00 128 GLU A CA 1
ATOM 991 C C . GLU A 1 128 ? 12.209 3.061 -11.983 1.00 95.00 128 GLU A C 1
ATOM 993 O O . GLU A 1 128 ? 11.151 2.495 -11.709 1.00 95.00 128 GLU A O 1
ATOM 998 N N . ASP A 1 129 ? 12.737 2.995 -13.210 1.00 94.69 129 ASP A N 1
ATOM 999 C CA . ASP A 1 129 ? 12.096 2.278 -14.320 1.00 94.69 129 ASP A CA 1
ATOM 1000 C C . ASP A 1 129 ? 12.023 0.766 -14.049 1.00 94.69 129 ASP A C 1
ATOM 1002 O O . ASP A 1 129 ? 10.993 0.141 -14.311 1.00 94.69 129 ASP A O 1
ATOM 1006 N N . GLU A 1 130 ? 13.080 0.178 -13.476 1.00 95.50 130 GLU A N 1
ATOM 1007 C CA . GLU A 1 130 ? 13.094 -1.235 -13.068 1.00 95.50 130 GLU A CA 1
ATOM 1008 C C . GLU A 1 130 ? 12.033 -1.522 -11.996 1.00 95.50 130 GLU A C 1
ATOM 1010 O O . GLU A 1 130 ? 11.268 -2.483 -12.113 1.00 95.50 130 GLU A O 1
ATOM 1015 N N . CYS A 1 131 ? 11.924 -0.658 -10.981 1.00 96.06 131 CYS A N 1
ATOM 1016 C CA . CYS A 1 131 ? 10.910 -0.788 -9.935 1.00 96.06 131 CYS A CA 1
ATOM 1017 C C . CYS A 1 131 ? 9.489 -0.618 -10.486 1.00 96.06 131 CYS A C 1
ATOM 1019 O O . CYS A 1 131 ? 8.601 -1.400 -10.144 1.00 96.06 131 CYS A O 1
ATOM 1021 N N . ALA A 1 132 ? 9.261 0.364 -11.363 1.00 95.06 132 ALA A N 1
ATOM 1022 C CA . ALA A 1 132 ? 7.976 0.540 -12.031 1.00 95.06 132 ALA A CA 1
ATOM 1023 C C . ALA A 1 132 ? 7.599 -0.710 -12.841 1.00 95.06 132 ALA A C 1
ATOM 1025 O O . ALA A 1 132 ? 6.480 -1.213 -12.725 1.00 95.06 132 ALA A O 1
ATOM 1026 N N . ALA A 1 133 ? 8.539 -1.247 -13.625 1.00 94.94 133 ALA A N 1
ATOM 1027 C CA . ALA A 1 133 ? 8.333 -2.454 -14.418 1.00 94.94 133 ALA A CA 1
ATOM 1028 C C . ALA A 1 133 ? 8.001 -3.667 -13.540 1.00 94.94 133 ALA A C 1
ATOM 1030 O O . ALA A 1 133 ? 7.048 -4.384 -13.839 1.00 94.94 133 ALA A O 1
ATOM 1031 N N . PHE A 1 134 ? 8.719 -3.861 -12.432 1.00 96.56 134 PHE A N 1
ATOM 1032 C CA . PHE A 1 134 ? 8.437 -4.918 -11.460 1.00 96.56 134 PHE A CA 1
ATOM 1033 C C . PHE A 1 134 ? 6.997 -4.858 -10.931 1.00 96.56 134 PHE A C 1
ATOM 1035 O O . PHE A 1 134 ? 6.273 -5.856 -10.985 1.00 96.56 134 PHE A O 1
ATOM 1042 N N . LEU A 1 135 ? 6.556 -3.683 -10.468 1.00 95.50 135 LEU A N 1
ATOM 1043 C CA . LEU A 1 135 ? 5.196 -3.491 -9.957 1.00 95.50 135 LEU A CA 1
ATOM 1044 C C . LEU A 1 135 ? 4.150 -3.751 -11.047 1.00 95.50 135 LEU A C 1
ATOM 1046 O O . LEU A 1 135 ? 3.179 -4.474 -10.819 1.00 95.50 135 LEU A O 1
ATOM 1050 N N . ASN A 1 136 ? 4.366 -3.218 -12.250 1.00 93.81 136 ASN A N 1
ATOM 1051 C CA . ASN A 1 136 ? 3.437 -3.378 -13.367 1.00 93.81 136 ASN A CA 1
ATOM 1052 C C . ASN A 1 136 ? 3.366 -4.826 -13.873 1.00 93.81 136 ASN A C 1
ATOM 1054 O O . ASN A 1 136 ? 2.282 -5.288 -14.218 1.00 93.81 136 ASN A O 1
ATOM 1058 N N . ASN A 1 137 ? 4.472 -5.575 -13.870 1.00 94.69 137 ASN A N 1
ATOM 1059 C CA . ASN A 1 137 ? 4.474 -6.994 -14.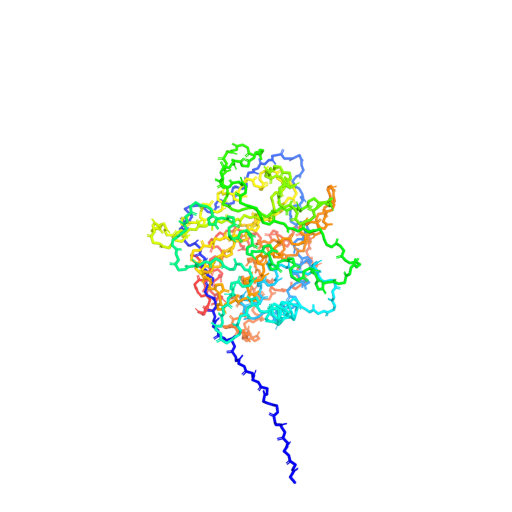235 1.00 94.69 137 ASN A CA 1
ATOM 1060 C C . ASN A 1 137 ? 3.585 -7.809 -13.290 1.00 94.69 137 ASN A C 1
ATOM 1062 O O . ASN A 1 137 ? 2.820 -8.660 -13.747 1.00 94.69 137 ASN A O 1
ATOM 1066 N N . ILE A 1 138 ? 3.641 -7.530 -11.982 1.00 94.62 138 ILE A N 1
ATOM 1067 C CA . ILE A 1 138 ? 2.749 -8.157 -10.997 1.00 94.62 138 ILE A CA 1
ATOM 1068 C C . ILE A 1 138 ? 1.286 -7.823 -11.315 1.00 94.62 138 ILE A C 1
ATOM 1070 O O . ILE A 1 138 ? 0.463 -8.738 -11.406 1.00 94.62 138 ILE A O 1
ATOM 1074 N N . VAL A 1 139 ? 0.965 -6.538 -11.524 1.00 90.44 139 VAL A N 1
ATOM 1075 C CA . VAL A 1 139 ? -0.402 -6.088 -11.852 1.00 90.44 139 VAL A CA 1
ATOM 1076 C C . VAL A 1 139 ? -0.914 -6.783 -13.106 1.00 90.44 139 VAL A C 1
ATOM 1078 O O . VAL A 1 139 ? -1.975 -7.400 -13.068 1.00 90.44 139 VAL A O 1
ATOM 1081 N N . LEU A 1 140 ? -0.145 -6.745 -14.196 1.00 90.19 140 LEU A N 1
ATOM 1082 C CA . LEU A 1 140 ? -0.504 -7.365 -15.469 1.00 90.19 140 LEU A CA 1
ATOM 1083 C C . LEU A 1 140 ? -0.736 -8.864 -15.322 1.00 90.19 140 LEU A C 1
ATOM 1085 O O . LEU A 1 140 ? -1.692 -9.397 -15.889 1.00 90.19 140 LEU A O 1
ATOM 1089 N N . LYS A 1 141 ? 0.103 -9.554 -14.542 1.00 93.62 141 LYS A N 1
ATOM 1090 C CA . LYS A 1 141 ? -0.058 -10.989 -14.341 1.00 93.62 141 LYS A CA 1
ATOM 1091 C C . LYS A 1 141 ? -1.357 -11.309 -13.607 1.00 93.62 141 LYS A C 1
ATOM 1093 O O . LYS A 1 141 ? -2.095 -12.186 -14.056 1.00 93.62 141 LYS A O 1
ATOM 1098 N N . VAL A 1 142 ? -1.657 -10.591 -12.529 1.00 90.12 142 VAL A N 1
ATOM 1099 C CA . VAL A 1 142 ? -2.910 -10.766 -11.781 1.00 90.12 142 VAL A CA 1
ATOM 1100 C C . VAL A 1 142 ? -4.118 -10.406 -12.649 1.00 90.12 142 VAL A C 1
ATOM 1102 O O . VAL A 1 142 ? -5.064 -11.185 -12.723 1.00 90.12 142 VAL A O 1
ATOM 1105 N N . TYR A 1 143 ? -4.060 -9.289 -13.376 1.00 86.00 143 TYR A N 1
ATOM 1106 C CA . TYR A 1 143 ? -5.149 -8.836 -14.244 1.00 86.00 143 TYR A CA 1
ATOM 1107 C C . TYR A 1 143 ? -5.406 -9.805 -15.402 1.00 86.00 143 TYR A C 1
ATOM 1109 O O . TYR A 1 143 ? -6.553 -10.031 -15.765 1.00 86.00 143 TYR A O 1
ATOM 1117 N N . SER A 1 144 ? -4.369 -10.446 -15.949 1.00 88.31 144 SER A N 1
ATOM 1118 C CA . SER A 1 144 ? -4.533 -11.454 -17.009 1.00 88.31 144 SER A CA 1
ATOM 1119 C C . SER A 1 144 ? -5.299 -12.708 -16.568 1.00 88.31 144 SER A C 1
ATOM 1121 O O . SER A 1 144 ? -5.772 -13.461 -17.416 1.00 88.31 144 SER A O 1
ATOM 1123 N N . ALA A 1 145 ? -5.403 -12.948 -15.257 1.00 88.31 145 ALA A N 1
ATOM 1124 C CA . ALA A 1 145 ? -6.151 -14.063 -14.686 1.00 88.31 145 ALA A CA 1
ATOM 1125 C C . ALA A 1 145 ? -7.579 -13.675 -14.258 1.00 88.31 145 ALA A C 1
ATOM 1127 O O . ALA A 1 145 ? -8.352 -14.555 -13.876 1.00 88.31 145 ALA A O 1
ATOM 1128 N N . LEU A 1 146 ? -7.929 -12.384 -14.306 1.00 82.94 146 LEU A N 1
ATOM 1129 C CA . LEU A 1 146 ? -9.268 -11.899 -13.986 1.00 82.94 146 LEU A CA 1
ATOM 1130 C C . LEU A 1 146 ? -10.260 -12.199 -15.125 1.00 82.94 146 LEU A C 1
ATOM 1132 O O . LEU A 1 146 ? -9.887 -12.138 -16.300 1.00 82.94 146 LEU A O 1
ATOM 1136 N N . PRO A 1 147 ? -11.537 -12.499 -14.817 1.00 81.00 147 PRO A N 1
ATOM 1137 C CA . PRO A 1 147 ? -12.580 -12.626 -15.830 1.00 81.00 147 PRO A CA 1
ATOM 1138 C C . PRO A 1 147 ? -12.739 -11.332 -16.642 1.00 81.00 147 PRO A C 1
ATOM 1140 O O . PRO A 1 147 ? -12.815 -10.239 -16.088 1.00 81.00 147 PRO A O 1
ATOM 1143 N N . SER A 1 148 ? -12.867 -11.451 -17.966 1.00 69.12 148 SER A N 1
ATOM 1144 C CA . SER A 1 148 ? -12.880 -10.321 -18.913 1.00 69.12 148 SER A CA 1
ATOM 1145 C C . SER A 1 148 ? -14.041 -9.327 -18.750 1.00 69.12 148 SER A C 1
ATOM 1147 O O . SER A 1 148 ? -14.065 -8.305 -19.430 1.00 69.12 148 SER A O 1
ATOM 1149 N N . THR A 1 149 ? -15.034 -9.632 -17.914 1.00 55.75 149 THR A N 1
ATOM 1150 C CA . THR A 1 149 ? -16.224 -8.796 -17.691 1.00 55.75 149 THR A CA 1
ATOM 1151 C C . THR A 1 149 ? -16.021 -7.703 -16.641 1.00 55.75 149 THR A C 1
ATOM 1153 O O . THR A 1 149 ? -16.858 -6.813 -16.542 1.00 55.75 149 THR A O 1
ATOM 1156 N N . GLU A 1 150 ? -14.927 -7.741 -15.878 1.00 59.84 150 GLU A N 1
ATOM 1157 C CA . GLU A 1 150 ? -14.573 -6.713 -14.895 1.00 59.84 150 GLU A CA 1
ATOM 1158 C C . GLU A 1 150 ? -13.382 -5.905 -15.414 1.00 59.84 150 GLU A C 1
ATOM 1160 O O . GLU A 1 150 ? -12.233 -6.125 -15.037 1.00 59.84 150 GLU A O 1
ATOM 1165 N N . THR A 1 151 ? -13.628 -4.964 -16.328 1.00 55.88 151 THR A N 1
ATOM 1166 C CA . THR A 1 151 ? -12.588 -4.015 -16.742 1.00 55.88 151 THR A CA 1
ATOM 1167 C C . THR A 1 151 ? -12.391 -2.977 -15.643 1.00 55.88 151 THR A C 1
ATOM 1169 O O . THR A 1 151 ? -12.860 -1.843 -15.752 1.00 55.88 151 THR A O 1
ATOM 1172 N N . ALA A 1 152 ? -11.716 -3.365 -14.560 1.00 63.69 152 ALA A N 1
ATOM 1173 C CA . ALA A 1 152 ? -11.143 -2.401 -13.636 1.00 63.69 152 ALA A CA 1
ATOM 1174 C C . ALA A 1 152 ? -10.214 -1.471 -14.433 1.00 63.69 152 ALA A C 1
ATOM 1176 O O . ALA A 1 152 ? -9.448 -1.933 -15.285 1.00 63.69 152 ALA A O 1
ATOM 1177 N N . SER A 1 153 ? -10.295 -0.161 -14.182 1.00 72.62 153 SER A N 1
ATOM 1178 C CA . SER A 1 153 ? -9.381 0.809 -14.791 1.00 72.62 153 SER A CA 1
ATOM 1179 C C . SER A 1 153 ? -7.947 0.377 -14.495 1.00 72.62 153 SER A C 1
ATOM 1181 O O . SER A 1 153 ? -7.530 0.377 -13.334 1.00 72.62 153 SER A O 1
ATOM 1183 N N . LEU A 1 154 ? -7.194 -0.005 -15.532 1.00 80.12 154 LEU A N 1
ATOM 1184 C CA . LEU A 1 154 ? -5.813 -0.431 -15.350 1.00 80.12 154 LEU A CA 1
ATOM 1185 C C . LEU A 1 154 ? -5.008 0.718 -14.740 1.00 80.12 154 LEU A C 1
ATOM 1187 O O . LEU A 1 154 ? -5.191 1.891 -15.073 1.00 80.12 154 LEU A O 1
ATOM 1191 N N . ARG A 1 155 ? -4.109 0.365 -13.830 1.00 82.25 155 ARG A N 1
ATOM 1192 C CA . ARG A 1 155 ? -3.216 1.298 -13.154 1.00 82.25 155 ARG A CA 1
ATOM 1193 C C . ARG A 1 155 ? -1.800 1.030 -13.581 1.00 82.25 155 ARG A C 1
ATOM 1195 O O . ARG A 1 155 ? -1.441 -0.110 -13.872 1.00 82.25 155 ARG A O 1
ATOM 1202 N N . TRP A 1 156 ? -1.013 2.090 -13.600 1.00 89.81 156 TRP A N 1
ATOM 1203 C CA . TRP A 1 156 ? 0.351 2.006 -14.066 1.00 89.81 156 TRP A CA 1
ATOM 1204 C C . TRP A 1 156 ? 1.274 2.826 -13.182 1.00 89.81 156 TRP A C 1
ATOM 1206 O O . TRP A 1 156 ? 1.069 4.028 -12.994 1.00 89.81 156 TRP A O 1
ATOM 1216 N N . TRP A 1 157 ? 2.297 2.166 -12.649 1.00 93.50 157 TRP A N 1
ATOM 1217 C CA . TRP A 1 157 ? 3.430 2.829 -12.023 1.00 93.50 157 TRP A CA 1
ATOM 1218 C C . TRP A 1 157 ? 4.345 3.380 -13.110 1.00 93.50 157 TRP A C 1
ATOM 1220 O O . TRP A 1 157 ? 4.703 2.666 -14.048 1.00 93.50 157 TRP A O 1
ATOM 1230 N N . THR A 1 158 ? 4.734 4.646 -13.003 1.00 93.12 158 THR A N 1
ATOM 1231 C CA . THR A 1 158 ? 5.677 5.267 -13.936 1.00 93.12 158 THR A CA 1
ATOM 1232 C C . THR A 1 158 ? 6.762 6.036 -13.202 1.00 93.12 158 THR A C 1
ATOM 1234 O O . THR A 1 158 ? 6.502 6.724 -12.215 1.00 93.12 158 THR A O 1
ATOM 1237 N N . ALA A 1 159 ? 7.981 5.920 -13.724 1.00 94.50 159 ALA A N 1
ATOM 1238 C CA . ALA A 1 159 ? 9.158 6.667 -13.305 1.00 94.50 159 ALA A CA 1
ATOM 1239 C C . ALA A 1 159 ? 9.400 7.919 -14.162 1.00 94.50 159 ALA A C 1
ATOM 1241 O O . ALA A 1 159 ? 10.391 8.620 -13.975 1.00 94.50 159 ALA A O 1
ATOM 1242 N N . ALA A 1 160 ? 8.501 8.251 -15.100 1.00 91.31 160 ALA A N 1
ATOM 1243 C CA . ALA A 1 160 ? 8.668 9.400 -15.998 1.00 91.31 160 ALA A CA 1
ATOM 1244 C C . ALA A 1 160 ? 8.898 10.732 -15.252 1.00 91.31 160 ALA A C 1
ATOM 1246 O O . ALA A 1 160 ? 9.481 11.673 -15.804 1.00 91.31 160 ALA A O 1
ATOM 1247 N N . ASN A 1 161 ? 8.450 10.807 -13.997 1.00 90.25 161 ASN A N 1
ATOM 1248 C CA . ASN A 1 161 ? 8.522 11.989 -13.151 1.00 90.25 161 ASN A CA 1
ATOM 1249 C C . ASN A 1 161 ? 9.746 12.060 -12.224 1.00 90.25 161 ASN A C 1
ATOM 1251 O O . ASN A 1 161 ? 9.950 13.093 -11.583 1.00 90.25 161 ASN A O 1
ATOM 1255 N N . SER A 1 162 ? 10.618 11.046 -12.233 1.00 89.19 162 SER A N 1
ATOM 1256 C CA . SER A 1 162 ? 11.921 11.120 -11.555 1.00 89.19 162 SER A CA 1
ATOM 1257 C C . SER A 1 162 ? 12.814 12.189 -12.205 1.00 89.19 162 SER A C 1
ATOM 1259 O O . SER A 1 162 ? 13.527 12.947 -11.544 1.00 89.19 162 SER A O 1
ATOM 1261 N N . VAL A 1 163 ? 12.703 12.335 -13.530 1.00 87.12 163 VAL A N 1
ATOM 1262 C CA . VAL A 1 163 ? 13.456 13.310 -14.335 1.00 87.12 163 VAL A CA 1
ATOM 1263 C C . VAL A 1 163 ? 12.667 14.584 -14.649 1.00 87.12 163 VAL A C 1
ATOM 1265 O O . VAL A 1 163 ? 13.262 15.650 -14.842 1.00 87.12 163 VAL A O 1
ATOM 1268 N N . ARG A 1 164 ? 11.332 14.506 -14.691 1.00 87.06 164 ARG A N 1
ATOM 1269 C CA . ARG A 1 164 ? 10.436 15.624 -15.029 1.00 87.06 164 ARG A CA 1
ATOM 1270 C C . ARG A 1 164 ? 9.526 15.961 -13.861 1.00 87.06 164 ARG A C 1
ATOM 1272 O O . ARG A 1 164 ? 8.839 15.103 -13.328 1.00 87.06 164 ARG A O 1
ATOM 1279 N N . SER A 1 165 ? 9.472 17.235 -13.497 1.00 88.19 165 SER A N 1
ATOM 1280 C CA . SER A 1 165 ? 8.564 17.666 -12.437 1.00 88.19 165 SER A CA 1
ATOM 1281 C C . SER A 1 165 ? 7.108 17.408 -12.822 1.00 88.19 165 SER A C 1
ATOM 1283 O O . SER A 1 165 ? 6.730 17.632 -13.968 1.00 88.19 165 SER A O 1
ATOM 1285 N N . VAL A 1 166 ? 6.310 16.945 -11.862 1.00 87.12 166 VAL A N 1
ATOM 1286 C CA . VAL A 1 166 ? 4.850 16.880 -12.006 1.00 87.12 166 VAL A CA 1
ATOM 1287 C C . VAL A 1 166 ? 4.310 18.311 -11.933 1.00 87.12 166 VAL A C 1
ATOM 1289 O O . VAL A 1 166 ? 4.678 19.069 -11.028 1.00 87.12 166 VAL A O 1
ATOM 1292 N N . GLU A 1 167 ? 3.483 18.691 -12.903 1.00 82.62 167 GLU A N 1
ATOM 1293 C CA . GLU A 1 167 ? 2.903 20.035 -13.010 1.00 82.62 167 GLU A CA 1
ATOM 1294 C C . GLU A 1 167 ? 1.580 20.155 -12.219 1.00 82.62 167 GLU A C 1
ATOM 1296 O O . GLU A 1 167 ? 1.023 19.152 -11.772 1.00 82.62 167 GLU A O 1
ATOM 1301 N N . ASP A 1 168 ? 1.093 21.392 -12.049 1.00 73.06 168 ASP A N 1
ATOM 1302 C CA . ASP A 1 168 ? -0.147 21.787 -11.346 1.00 73.06 168 ASP A CA 1
ATOM 1303 C C . ASP A 1 168 ? -0.195 21.549 -9.829 1.00 73.06 168 ASP A C 1
ATOM 1305 O O . ASP A 1 168 ? -0.534 20.476 -9.369 1.00 73.06 168 ASP A O 1
ATOM 1309 N N . GLY A 1 169 ? 0.051 22.574 -9.011 1.00 64.81 169 GLY A N 1
ATOM 1310 C CA . GLY A 1 169 ? -0.016 22.437 -7.541 1.00 64.81 169 GLY A CA 1
ATOM 1311 C C . GLY A 1 169 ? 0.918 23.369 -6.771 1.00 64.81 169 GLY A C 1
ATOM 1312 O O . GLY A 1 169 ? 1.263 23.105 -5.625 1.00 64.81 169 GLY A O 1
ATOM 1313 N N . GLY A 1 170 ? 1.393 24.443 -7.411 1.00 67.62 170 GLY A N 1
ATOM 1314 C CA . GLY A 1 170 ? 2.236 25.456 -6.770 1.00 67.62 170 GLY A CA 1
ATOM 1315 C C . GLY A 1 170 ? 3.704 25.067 -6.553 1.00 67.62 170 GLY A C 1
ATOM 1316 O O . GLY A 1 170 ? 4.460 25.891 -6.047 1.00 67.62 170 GLY A O 1
ATOM 1317 N N . GLY A 1 171 ? 4.151 23.871 -6.962 1.00 73.81 171 GLY A N 1
ATOM 1318 C CA . GLY A 1 171 ? 5.557 23.468 -6.838 1.00 73.81 171 GLY A CA 1
ATOM 1319 C C . GLY A 1 171 ? 6.041 22.492 -7.908 1.00 73.81 171 GLY A C 1
ATOM 1320 O O . GLY A 1 171 ? 5.263 21.787 -8.542 1.00 73.81 171 GLY A O 1
ATOM 1321 N N . ARG A 1 172 ? 7.365 22.470 -8.104 1.00 80.94 172 ARG A N 1
ATOM 1322 C CA . ARG A 1 172 ? 8.069 21.563 -9.022 1.00 80.94 172 ARG A CA 1
ATOM 1323 C C . ARG A 1 172 ? 8.704 20.430 -8.225 1.00 80.94 172 ARG A C 1
ATOM 1325 O O . ARG A 1 172 ? 9.878 20.512 -7.876 1.00 80.94 172 ARG A O 1
ATOM 1332 N N . GLN A 1 173 ? 7.934 19.389 -7.935 1.00 88.06 173 GLN A N 1
ATOM 1333 C CA . GLN A 1 173 ? 8.448 18.182 -7.280 1.00 88.06 173 GLN A CA 1
ATOM 1334 C C . GLN A 1 173 ? 8.660 17.057 -8.295 1.00 88.06 173 GLN A C 1
ATOM 1336 O O . GLN A 1 173 ? 7.994 17.012 -9.330 1.00 88.06 173 GLN A O 1
ATOM 1341 N N . ARG A 1 174 ? 9.626 16.184 -8.002 1.00 91.56 174 ARG A N 1
ATOM 1342 C CA . ARG A 1 174 ? 10.036 15.043 -8.834 1.00 91.56 174 ARG A CA 1
ATOM 1343 C C . ARG A 1 174 ? 9.932 13.758 -8.011 1.00 91.56 174 ARG A C 1
ATOM 1345 O O . ARG A 1 174 ? 10.941 13.356 -7.433 1.00 91.56 174 ARG A O 1
ATOM 1352 N N . PRO A 1 175 ? 8.718 13.203 -7.843 1.00 92.25 175 PRO A N 1
ATOM 1353 C CA . PRO A 1 175 ? 8.548 11.890 -7.229 1.00 92.25 175 PRO A CA 1
ATOM 1354 C C . PRO A 1 175 ? 9.301 10.834 -8.034 1.00 92.25 175 PRO A C 1
ATOM 1356 O O . PRO A 1 175 ? 9.338 10.920 -9.262 1.00 92.25 175 PRO A O 1
ATOM 1359 N N . ASP A 1 176 ? 9.878 9.850 -7.346 1.00 94.31 176 ASP A N 1
ATOM 1360 C CA . ASP A 1 176 ? 10.645 8.809 -8.031 1.00 94.31 176 ASP A CA 1
ATOM 1361 C C . ASP A 1 176 ? 9.695 7.912 -8.830 1.00 94.31 176 ASP A C 1
ATOM 1363 O O . ASP A 1 176 ? 9.944 7.647 -10.005 1.00 94.31 176 ASP A O 1
ATOM 1367 N N . LEU A 1 177 ? 8.557 7.541 -8.225 1.00 95.19 177 LEU A N 1
ATOM 1368 C CA . LEU A 1 177 ? 7.451 6.857 -8.893 1.00 95.19 177 LEU A CA 1
ATOM 1369 C C . LEU A 1 177 ? 6.109 7.524 -8.593 1.00 95.19 177 LEU A C 1
ATOM 1371 O O . LEU A 1 177 ? 5.852 7.995 -7.482 1.00 95.19 177 LEU A O 1
ATOM 1375 N N . VAL A 1 178 ? 5.211 7.476 -9.573 1.00 93.81 178 VAL A N 1
ATOM 1376 C CA . VAL A 1 178 ? 3.793 7.809 -9.395 1.00 93.81 178 VAL A CA 1
ATOM 1377 C C . VAL A 1 178 ? 2.915 6.694 -9.938 1.00 93.81 178 VAL A C 1
ATOM 1379 O O . VAL A 1 178 ? 3.225 6.090 -10.967 1.00 93.81 178 VAL A O 1
ATOM 1382 N N . LEU A 1 179 ? 1.806 6.437 -9.252 1.00 92.56 179 LEU A N 1
ATOM 1383 C CA . LEU A 1 179 ? 0.735 5.577 -9.738 1.00 92.56 179 LEU A CA 1
ATOM 1384 C C . LEU A 1 179 ? -0.329 6.434 -10.411 1.00 92.56 179 LEU A C 1
ATOM 1386 O O . LEU A 1 179 ? -0.842 7.375 -9.805 1.00 92.56 179 LEU A O 1
ATOM 1390 N N . MET A 1 180 ? -0.692 6.085 -11.638 1.00 90.44 180 MET A N 1
ATOM 1391 C CA . MET A 1 180 ? -1.703 6.795 -12.421 1.00 90.44 180 MET A CA 1
ATOM 1392 C C . MET A 1 180 ? -2.690 5.815 -13.058 1.00 90.44 180 MET A C 1
ATOM 1394 O O . MET A 1 180 ? -2.426 4.613 -13.150 1.00 90.44 180 MET A O 1
ATOM 1398 N N . SER A 1 181 ? -3.833 6.327 -13.515 1.00 86.44 181 SER A N 1
ATOM 1399 C CA . SER A 1 181 ? -4.721 5.563 -14.396 1.00 86.44 181 SER A CA 1
ATOM 1400 C C . SER A 1 181 ? -4.061 5.392 -15.763 1.00 86.44 181 SER A C 1
ATOM 1402 O O . SER A 1 181 ? -3.574 6.362 -16.346 1.00 86.44 181 SER A O 1
ATOM 1404 N N . ALA A 1 182 ? -4.055 4.168 -16.284 1.00 81.69 182 ALA A N 1
ATOM 1405 C CA . ALA A 1 182 ? -3.665 3.910 -17.660 1.00 81.69 182 ALA A CA 1
ATOM 1406 C C . ALA A 1 182 ? -4.762 4.405 -18.615 1.00 81.69 182 ALA A C 1
ATOM 1408 O O . ALA A 1 182 ? -5.950 4.355 -18.297 1.00 81.69 182 ALA A O 1
ATOM 1409 N N . SER A 1 183 ? -4.363 4.873 -19.798 1.00 75.12 183 SER A N 1
ATOM 1410 C CA . SER A 1 183 ? -5.320 5.189 -20.861 1.00 75.12 183 SER A CA 1
ATOM 1411 C C . SER A 1 183 ? -6.010 3.910 -21.349 1.00 75.12 183 SER A C 1
ATOM 1413 O O . SER A 1 183 ? -5.357 2.873 -21.501 1.00 75.12 183 SER A O 1
ATOM 1415 N N . SER A 1 184 ? -7.312 3.999 -21.638 1.00 65.81 184 SER A N 1
ATOM 1416 C CA . SER A 1 184 ? -8.124 2.898 -22.177 1.00 65.81 184 SER A CA 1
ATOM 1417 C C . SER A 1 184 ? -7.580 2.336 -23.487 1.00 65.81 184 SER A C 1
ATOM 1419 O O . SER A 1 184 ? -7.770 1.158 -23.782 1.00 65.81 184 SER A O 1
ATOM 1421 N N . ASP A 1 185 ? -6.891 3.168 -24.268 1.00 65.69 185 ASP A N 1
ATOM 1422 C CA . ASP A 1 185 ? -6.610 2.870 -25.671 1.00 65.69 185 ASP A CA 1
ATOM 1423 C C . ASP A 1 185 ? -5.381 1.970 -25.855 1.00 65.69 185 ASP A C 1
ATOM 1425 O O . ASP A 1 185 ? -5.223 1.338 -26.900 1.00 65.69 185 ASP A O 1
ATOM 1429 N N . ASN A 1 186 ? -4.493 1.894 -24.853 1.00 66.00 186 ASN A N 1
ATOM 1430 C CA . ASN A 1 186 ? -3.345 0.988 -24.882 1.00 66.00 186 ASN A CA 1
ATOM 1431 C C . ASN A 1 186 ? -2.782 0.713 -23.471 1.00 66.00 186 ASN A C 1
ATOM 1433 O O . ASN A 1 186 ? -1.769 1.307 -23.085 1.00 66.00 186 ASN A O 1
ATOM 1437 N N . PRO A 1 187 ? -3.397 -0.208 -22.710 1.00 62.31 187 PRO A N 1
ATOM 1438 C CA . PRO A 1 187 ? -3.030 -0.489 -21.321 1.00 62.31 187 PRO A CA 1
ATOM 1439 C C . PRO A 1 187 ? -1.570 -0.924 -21.121 1.00 62.31 187 PRO A C 1
ATOM 1441 O O . PRO A 1 187 ? -0.992 -0.710 -20.063 1.00 62.31 187 PRO A O 1
ATOM 1444 N N . THR A 1 188 ? -0.960 -1.539 -22.135 1.00 67.44 188 THR A N 1
ATOM 1445 C CA . THR A 1 188 ? 0.394 -2.108 -22.053 1.00 67.44 188 THR A CA 1
ATOM 1446 C C . THR A 1 188 ? 1.496 -1.156 -22.506 1.00 67.44 188 THR A C 1
ATOM 1448 O O . THR A 1 188 ? 2.678 -1.465 -22.360 1.00 67.44 188 THR A O 1
ATOM 1451 N N . ASN A 1 189 ? 1.147 -0.008 -23.091 1.00 71.44 189 ASN A N 1
ATOM 1452 C CA . ASN A 1 189 ? 2.139 0.921 -23.615 1.00 71.44 189 ASN A CA 1
ATOM 1453 C C . ASN A 1 189 ? 2.398 2.058 -22.626 1.00 71.44 189 ASN A C 1
ATOM 1455 O O . ASN A 1 189 ? 1.757 3.104 -22.685 1.00 71.44 189 ASN A O 1
ATOM 1459 N N . ALA A 1 190 ? 3.415 1.888 -21.779 1.00 63.16 190 ALA A N 1
ATOM 1460 C CA . ALA A 1 190 ? 3.870 2.915 -20.838 1.00 63.16 190 ALA A CA 1
ATOM 1461 C C . ALA A 1 190 ? 4.163 4.278 -21.505 1.00 63.16 190 ALA A C 1
ATOM 1463 O O . ALA A 1 190 ? 4.018 5.320 -20.871 1.00 63.16 190 ALA A O 1
ATOM 1464 N N . LYS A 1 191 ? 4.535 4.299 -22.798 1.00 66.25 191 LYS A N 1
ATOM 1465 C CA . LYS A 1 191 ? 4.798 5.543 -23.549 1.00 66.25 191 LYS A CA 1
ATOM 1466 C C . LYS A 1 191 ? 3.529 6.301 -23.946 1.00 66.25 191 LYS A C 1
ATOM 1468 O O . LYS A 1 191 ? 3.638 7.435 -24.400 1.00 66.25 191 LYS A O 1
ATOM 1473 N N . ALA A 1 192 ? 2.357 5.684 -23.813 1.00 70.81 192 ALA A N 1
ATOM 1474 C CA . ALA A 1 192 ? 1.068 6.303 -24.103 1.00 70.81 192 ALA A CA 1
ATOM 1475 C C . ALA A 1 192 ? 0.446 6.991 -22.877 1.00 70.81 192 ALA A C 1
ATOM 1477 O O . ALA A 1 192 ? -0.646 7.547 -22.989 1.00 70.81 192 ALA A O 1
ATOM 1478 N N . LEU A 1 193 ? 1.111 6.962 -21.713 1.00 77.94 193 LEU A N 1
ATOM 1479 C CA . LEU A 1 193 ? 0.612 7.669 -20.541 1.00 77.94 193 LEU A CA 1
ATOM 1480 C C . LEU A 1 193 ? 0.638 9.185 -20.776 1.00 77.94 193 LEU A C 1
ATOM 1482 O O . LEU A 1 193 ? 1.640 9.713 -21.274 1.00 77.94 193 LEU A O 1
ATOM 1486 N N . PRO A 1 194 ? -0.437 9.901 -20.404 1.00 80.75 194 PRO A N 1
ATOM 1487 C CA . PRO A 1 194 ? -0.403 11.351 -20.405 1.00 80.75 194 PRO A CA 1
ATOM 1488 C C . PRO A 1 194 ? 0.684 11.841 -19.433 1.00 80.75 194 PRO A C 1
ATOM 1490 O O . PRO A 1 194 ? 0.997 11.150 -18.458 1.00 80.75 194 PRO A O 1
ATOM 1493 N N . PRO A 1 195 ? 1.261 13.034 -19.660 1.00 84.44 195 PRO A N 1
ATOM 1494 C CA . PRO A 1 195 ? 2.129 13.662 -18.674 1.00 84.44 195 PRO A CA 1
ATOM 1495 C C . PRO A 1 195 ? 1.435 13.715 -17.310 1.00 84.44 195 PRO A C 1
ATOM 1497 O O . PRO A 1 195 ? 0.277 14.129 -17.223 1.00 84.44 195 PRO A O 1
ATOM 1500 N N . ALA A 1 196 ? 2.132 13.301 -16.252 1.00 87.38 196 ALA A N 1
ATOM 1501 C CA . ALA A 1 196 ? 1.569 13.363 -14.913 1.00 87.38 196 ALA A CA 1
ATOM 1502 C C . ALA A 1 196 ? 1.329 14.814 -14.490 1.00 87.38 196 ALA A C 1
ATOM 1504 O O . ALA A 1 196 ? 2.225 15.659 -14.568 1.00 87.38 196 ALA A O 1
ATOM 1505 N N . ASN A 1 197 ? 0.131 15.065 -13.975 1.00 90.19 197 ASN A N 1
ATOM 1506 C CA . ASN A 1 197 ? -0.196 16.244 -13.183 1.00 90.19 197 ASN A CA 1
ATOM 1507 C C . ASN A 1 197 ? -0.618 15.783 -11.784 1.00 90.19 197 ASN A C 1
ATOM 1509 O O . ASN A 1 197 ? -1.054 14.643 -11.611 1.00 90.19 197 ASN A O 1
ATOM 1513 N N . TRP A 1 198 ? -0.531 16.646 -10.775 1.00 91.06 198 TRP A N 1
ATOM 1514 C CA . TRP A 1 198 ? -0.857 16.228 -9.405 1.00 91.06 198 TRP A CA 1
ATOM 1515 C C . TRP A 1 198 ? -2.312 15.770 -9.235 1.00 91.06 198 TRP A C 1
ATOM 1517 O O . TRP A 1 198 ? -2.603 15.018 -8.310 1.00 91.06 198 TRP A O 1
ATOM 1527 N N . ARG A 1 199 ? -3.213 16.141 -10.156 1.00 88.94 199 ARG A N 1
ATOM 1528 C CA . ARG A 1 199 ? -4.614 15.690 -10.177 1.00 88.94 199 ARG A CA 1
ATOM 1529 C C . ARG A 1 199 ? -4.825 14.251 -10.641 1.00 88.94 199 ARG A C 1
ATOM 1531 O O . ARG A 1 199 ? -5.891 13.697 -10.414 1.00 88.94 199 ARG A O 1
ATOM 1538 N N . SER A 1 200 ? -3.845 13.674 -11.325 1.00 87.62 200 SER A N 1
ATOM 1539 C CA . SER A 1 200 ? -3.918 12.326 -11.906 1.00 87.62 200 SER A CA 1
ATOM 1540 C C . SER A 1 200 ? -3.074 11.301 -11.149 1.00 87.62 200 SER A C 1
ATOM 1542 O O . SER A 1 200 ? -3.107 10.115 -11.479 1.00 87.62 200 SER A O 1
ATOM 1544 N N . VAL A 1 201 ? -2.331 11.747 -10.134 1.00 90.00 201 VAL A N 1
ATOM 1545 C CA . VAL A 1 201 ? -1.511 10.896 -9.270 1.00 90.00 201 VAL A CA 1
ATOM 1546 C C . VAL A 1 201 ? -2.378 10.285 -8.168 1.00 90.00 201 VAL A C 1
ATOM 1548 O O . VAL A 1 201 ? -2.933 11.000 -7.340 1.00 90.00 201 VAL A O 1
ATOM 1551 N N . HIS A 1 202 ? -2.448 8.955 -8.124 1.00 87.88 202 HIS A N 1
ATOM 1552 C CA . HIS A 1 202 ? -3.201 8.199 -7.111 1.00 87.88 202 HIS A CA 1
ATOM 1553 C C . HIS A 1 202 ? -2.347 7.800 -5.910 1.00 87.88 202 HIS A C 1
ATOM 1555 O O . HIS A 1 202 ? -2.841 7.740 -4.787 1.00 87.88 202 HIS A O 1
ATOM 1561 N N . ALA A 1 203 ? -1.067 7.513 -6.150 1.00 91.56 203 ALA A N 1
ATOM 1562 C CA . ALA A 1 203 ? -0.107 7.157 -5.115 1.00 91.56 203 ALA A CA 1
ATOM 1563 C C . ALA A 1 203 ? 1.311 7.594 -5.500 1.00 91.56 203 ALA A C 1
ATOM 1565 O O . ALA A 1 203 ? 1.621 7.779 -6.680 1.00 91.56 203 ALA A O 1
ATOM 1566 N N . LEU A 1 204 ? 2.165 7.748 -4.490 1.00 93.19 204 LEU A N 1
ATOM 1567 C CA . LEU A 1 204 ? 3.555 8.184 -4.628 1.00 93.19 204 LEU A CA 1
ATOM 1568 C C . LEU A 1 204 ? 4.517 7.102 -4.148 1.00 93.19 204 LEU A C 1
ATOM 1570 O O . LEU A 1 204 ? 4.226 6.414 -3.171 1.00 93.19 204 LEU A O 1
ATOM 1574 N N . ALA A 1 205 ? 5.689 7.004 -4.771 1.00 94.00 205 ALA A N 1
ATOM 1575 C CA . ALA A 1 205 ? 6.777 6.236 -4.192 1.00 94.00 205 ALA A CA 1
ATOM 1576 C C . ALA A 1 205 ? 8.130 6.931 -4.257 1.00 94.00 205 ALA A C 1
ATOM 1578 O O . ALA A 1 205 ? 8.424 7.680 -5.189 1.00 94.00 205 ALA A O 1
ATOM 1579 N N . GLU A 1 206 ? 8.953 6.617 -3.262 1.00 93.56 206 GLU A N 1
ATOM 1580 C CA . GLU A 1 206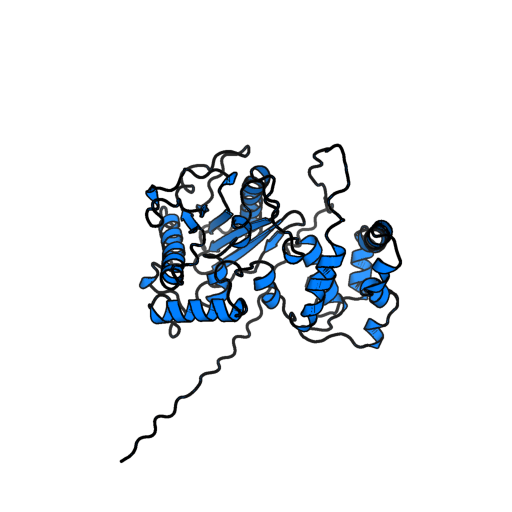 ? 10.320 7.107 -3.124 1.00 93.56 206 GLU A CA 1
ATOM 1581 C C . GLU A 1 206 ? 11.300 5.943 -3.040 1.00 93.56 206 GLU A C 1
ATOM 1583 O O . GLU A 1 206 ? 11.108 5.023 -2.244 1.00 93.56 206 GLU A O 1
ATOM 1588 N N . LEU A 1 207 ? 12.388 6.016 -3.797 1.00 92.88 207 LEU A N 1
ATOM 1589 C CA . LEU A 1 207 ? 13.489 5.068 -3.752 1.00 92.88 207 LEU A CA 1
ATOM 1590 C C . LEU A 1 207 ? 14.625 5.691 -2.938 1.00 92.88 207 LEU A C 1
ATOM 1592 O O . LEU A 1 207 ? 15.171 6.743 -3.271 1.00 92.88 207 LEU A O 1
ATOM 1596 N N . LYS A 1 208 ? 14.998 5.052 -1.829 1.00 89.81 208 LYS A N 1
ATOM 1597 C CA . LYS A 1 208 ? 16.051 5.536 -0.927 1.00 89.81 208 LYS A CA 1
ATOM 1598 C C . LYS A 1 208 ? 17.191 4.536 -0.858 1.00 89.81 208 LYS A C 1
ATOM 1600 O O . LYS A 1 208 ? 16.979 3.357 -0.605 1.00 89.81 208 LYS A O 1
ATOM 1605 N N . ASP A 1 209 ? 18.413 5.000 -1.100 1.00 84.81 209 ASP A N 1
ATOM 1606 C CA . ASP A 1 209 ? 19.596 4.145 -0.994 1.00 84.81 209 ASP A CA 1
ATOM 1607 C C . ASP A 1 209 ? 19.786 3.691 0.464 1.00 84.81 209 ASP A C 1
ATOM 1609 O O . ASP A 1 209 ? 19.566 4.460 1.406 1.00 84.81 209 ASP A O 1
ATOM 1613 N N . ARG A 1 210 ? 20.184 2.434 0.668 1.00 74.38 210 ARG A N 1
ATOM 1614 C CA . ARG A 1 210 ? 20.444 1.892 2.001 1.00 74.38 210 ARG A CA 1
ATOM 1615 C C . ARG A 1 210 ? 21.654 2.565 2.645 1.00 74.38 210 ARG A C 1
ATOM 1617 O O . ARG A 1 210 ? 21.594 2.868 3.837 1.00 74.38 210 ARG A O 1
ATOM 1624 N N . GLU A 1 211 ? 22.709 2.798 1.863 1.00 71.38 211 GLU A N 1
ATOM 1625 C CA . GLU A 1 211 ? 24.035 3.181 2.365 1.00 71.38 211 GLU A CA 1
ATOM 1626 C C . GLU A 1 211 ? 24.327 4.677 2.226 1.00 71.38 211 GLU A C 1
ATOM 1628 O O . GLU A 1 211 ? 24.855 5.285 3.156 1.00 71.38 211 GLU A O 1
ATOM 1633 N N . LYS A 1 212 ? 23.969 5.297 1.091 1.00 60.03 212 LYS A N 1
ATOM 1634 C CA . LYS A 1 212 ? 24.264 6.724 0.852 1.00 60.03 212 LYS A CA 1
ATOM 1635 C C . LYS A 1 212 ? 23.323 7.686 1.563 1.00 60.03 212 LYS A C 1
ATOM 1637 O O . LYS A 1 212 ? 23.710 8.821 1.828 1.00 60.03 212 LYS A O 1
ATOM 1642 N N . ASN A 1 213 ? 22.115 7.241 1.898 1.00 56.66 213 ASN A N 1
ATOM 1643 C CA . ASN A 1 213 ? 21.144 8.051 2.617 1.00 56.66 213 ASN A CA 1
ATOM 1644 C C . ASN A 1 213 ? 21.102 7.596 4.078 1.00 56.66 213 ASN A C 1
ATOM 1646 O O . ASN A 1 213 ? 20.232 6.831 4.486 1.00 56.66 213 ASN A O 1
ATOM 1650 N N . SER A 1 214 ? 22.028 8.121 4.884 1.00 60.22 214 SER A N 1
ATOM 1651 C CA . SER A 1 214 ? 21.945 8.088 6.354 1.00 60.22 214 SER A CA 1
ATOM 1652 C C . SER A 1 214 ? 20.748 8.873 6.906 1.00 60.22 214 SER A C 1
ATOM 1654 O O . SER A 1 214 ? 20.555 8.905 8.119 1.00 60.22 214 SER A O 1
ATOM 1656 N N . VAL A 1 215 ? 19.959 9.491 6.017 1.00 68.62 215 VAL A N 1
ATOM 1657 C CA . VAL A 1 215 ? 18.695 10.172 6.285 1.00 68.62 215 VAL A CA 1
ATOM 1658 C C . VAL A 1 215 ? 17.830 9.257 7.154 1.00 68.62 215 VAL A C 1
ATOM 1660 O O . VAL A 1 215 ? 17.370 8.211 6.672 1.00 68.62 215 VAL A O 1
ATOM 1663 N N . PRO A 1 216 ? 17.628 9.609 8.433 1.00 79.62 216 PRO A N 1
ATOM 1664 C CA . PRO A 1 216 ? 16.809 8.828 9.341 1.00 79.62 216 PRO A CA 1
ATOM 1665 C C . PRO A 1 216 ? 15.417 8.570 8.755 1.00 79.62 216 PRO A C 1
ATOM 1667 O O . PRO A 1 216 ? 14.880 9.406 8.029 1.00 79.62 216 PRO A O 1
ATOM 1670 N N . LEU A 1 217 ? 14.797 7.442 9.113 1.00 74.75 217 LEU A N 1
ATOM 1671 C CA . LEU A 1 217 ? 13.461 7.064 8.631 1.00 74.75 217 LEU A CA 1
ATOM 1672 C C . LEU A 1 217 ? 12.441 8.214 8.759 1.00 74.75 217 LEU A C 1
ATOM 1674 O O . LEU A 1 217 ? 11.669 8.454 7.837 1.00 74.75 217 LEU A O 1
ATOM 1678 N N . HIS A 1 218 ? 12.488 8.982 9.853 1.00 77.88 218 HIS A N 1
ATOM 1679 C CA . HIS A 1 218 ? 11.590 10.122 10.057 1.00 77.88 218 HIS A CA 1
ATOM 1680 C C . HIS A 1 218 ? 11.760 11.226 9.000 1.00 77.88 218 HIS A C 1
ATOM 1682 O O . HIS A 1 218 ? 10.769 11.778 8.539 1.00 77.88 218 HIS A O 1
ATOM 1688 N N . GLU A 1 219 ? 12.982 11.527 8.555 1.00 82.56 219 GLU A N 1
ATOM 1689 C CA . GLU A 1 219 ? 13.219 12.504 7.485 1.00 82.56 219 GLU A CA 1
ATOM 1690 C C . GLU A 1 219 ? 12.689 11.999 6.136 1.00 82.56 219 GLU A C 1
ATOM 1692 O O . GLU A 1 219 ? 12.132 12.777 5.363 1.00 82.56 219 GLU A O 1
ATOM 1697 N N . GLN A 1 220 ? 12.797 10.694 5.863 1.00 80.50 220 GLN A N 1
ATOM 1698 C CA . GLN A 1 220 ? 12.220 10.088 4.656 1.00 80.50 220 GLN A CA 1
ATOM 1699 C C . GLN A 1 220 ? 10.692 10.187 4.672 1.00 80.50 220 GLN A C 1
ATOM 1701 O O . GLN A 1 220 ? 10.080 10.569 3.674 1.00 80.50 220 GLN A O 1
ATOM 1706 N N . ILE A 1 221 ? 10.088 9.917 5.829 1.00 80.88 221 ILE A N 1
ATOM 1707 C CA . ILE A 1 221 ? 8.655 10.092 6.063 1.00 80.88 221 ILE A CA 1
ATOM 1708 C C . ILE A 1 221 ? 8.257 11.554 5.843 1.00 80.88 221 ILE A C 1
ATOM 1710 O O . ILE A 1 221 ? 7.306 11.814 5.113 1.00 80.88 221 ILE A O 1
ATOM 1714 N N . PHE A 1 222 ? 9.002 12.522 6.387 1.00 85.12 222 PHE A N 1
ATOM 1715 C CA . PHE A 1 222 ? 8.721 13.944 6.170 1.00 85.12 222 PHE A CA 1
ATOM 1716 C C . PHE A 1 222 ? 8.819 14.351 4.699 1.00 85.12 222 PHE A C 1
ATOM 1718 O O . PHE A 1 222 ? 7.993 15.135 4.234 1.00 85.12 222 PHE A O 1
ATOM 1725 N N . GLN A 1 223 ? 9.782 13.811 3.946 1.00 86.25 223 GLN A N 1
ATOM 1726 C CA . GLN A 1 223 ? 9.864 14.044 2.502 1.00 86.25 223 GLN A CA 1
ATOM 1727 C C . GLN A 1 223 ? 8.628 13.500 1.783 1.00 86.25 223 GLN A C 1
ATOM 1729 O O . GLN A 1 223 ? 8.044 14.205 0.960 1.00 86.25 223 GLN A O 1
ATOM 1734 N N . LEU A 1 224 ? 8.214 12.275 2.108 1.00 84.81 224 LEU A N 1
ATOM 1735 C CA . LEU A 1 224 ? 7.061 11.634 1.487 1.00 84.81 224 LEU A CA 1
ATOM 1736 C C . LEU A 1 224 ? 5.750 12.359 1.856 1.00 84.81 224 LEU A C 1
ATOM 1738 O O . LEU A 1 224 ? 4.955 12.652 0.967 1.00 84.81 224 LEU A O 1
ATOM 1742 N N . ILE A 1 225 ? 5.572 12.766 3.120 1.00 85.56 225 ILE A N 1
ATOM 1743 C CA . ILE A 1 225 ? 4.452 13.614 3.575 1.00 85.56 225 ILE A CA 1
ATOM 1744 C C . ILE A 1 225 ? 4.462 14.965 2.851 1.00 85.56 225 ILE A C 1
ATOM 1746 O O . ILE A 1 225 ? 3.430 15.422 2.358 1.00 85.56 225 ILE A O 1
ATOM 1750 N N . GLY A 1 226 ? 5.631 15.599 2.742 1.00 87.44 226 GLY A N 1
ATOM 1751 C CA . GLY A 1 226 ? 5.795 16.852 2.012 1.00 87.44 226 GLY A CA 1
ATOM 1752 C C . GLY A 1 226 ? 5.368 16.718 0.550 1.00 87.44 226 GLY A C 1
ATOM 1753 O O . GLY A 1 226 ? 4.657 17.580 0.040 1.00 87.44 226 GLY A O 1
ATOM 1754 N N . ARG A 1 227 ? 5.720 15.611 -0.112 1.00 87.94 227 ARG A N 1
ATOM 1755 C CA . ARG A 1 227 ? 5.304 15.314 -1.494 1.00 87.94 227 ARG A CA 1
ATOM 1756 C C . ARG A 1 227 ? 3.812 14.995 -1.598 1.00 87.94 227 ARG A C 1
ATOM 1758 O O . ARG A 1 227 ? 3.162 15.460 -2.527 1.00 87.94 227 ARG A O 1
ATOM 1765 N N . ALA A 1 228 ? 3.244 14.291 -0.626 1.00 86.94 228 ALA A N 1
ATOM 1766 C CA . ALA A 1 228 ? 1.811 14.023 -0.567 1.00 86.94 228 ALA A CA 1
ATOM 1767 C C . ALA A 1 228 ? 0.964 15.292 -0.358 1.00 86.94 228 ALA A C 1
ATOM 1769 O O . ALA A 1 228 ? -0.211 15.312 -0.710 1.00 86.94 228 ALA A O 1
ATOM 1770 N N . SER A 1 229 ? 1.531 16.401 0.126 1.00 85.94 229 SER A N 1
ATOM 1771 C CA . SER A 1 229 ? 0.783 17.666 0.180 1.00 85.94 229 SER A CA 1
ATOM 1772 C C . SER A 1 229 ? 0.377 18.196 -1.208 1.00 85.94 229 SER A C 1
ATOM 1774 O O . SER A 1 229 ? -0.628 18.899 -1.312 1.00 85.94 229 SER A O 1
ATOM 1776 N N . PHE A 1 230 ? 1.096 17.825 -2.277 1.00 88.94 230 PHE A N 1
ATOM 1777 C CA . PHE A 1 230 ? 0.837 18.309 -3.637 1.00 88.94 230 PHE A CA 1
ATOM 1778 C C . PHE A 1 230 ? -0.387 17.661 -4.304 1.00 88.94 230 PHE A C 1
ATOM 1780 O O . PHE A 1 230 ? -1.268 18.422 -4.710 1.00 88.94 230 PHE A O 1
ATOM 1787 N N . PRO A 1 231 ? -0.523 16.315 -4.384 1.00 86.31 231 PRO A N 1
ATOM 1788 C CA . PRO A 1 231 ? -1.764 15.705 -4.860 1.00 86.31 231 PRO A CA 1
ATOM 1789 C C . PRO A 1 231 ? -2.969 16.200 -4.060 1.00 86.31 231 PRO A C 1
ATOM 1791 O O . PRO A 1 231 ? -3.974 16.573 -4.652 1.00 86.31 231 PRO A O 1
ATOM 1794 N N . ARG A 1 232 ? -2.831 16.345 -2.734 1.00 83.44 232 ARG A N 1
ATOM 1795 C CA . ARG A 1 232 ? -3.913 16.827 -1.863 1.00 83.44 232 ARG A CA 1
ATOM 1796 C C . ARG A 1 232 ? -4.344 18.249 -2.199 1.00 83.44 232 ARG A C 1
ATOM 1798 O O . ARG A 1 232 ? -5.530 18.548 -2.199 1.00 83.44 232 ARG A O 1
ATOM 1805 N N . ALA A 1 233 ? -3.385 19.135 -2.456 1.00 84.94 233 ALA A N 1
ATOM 1806 C CA . ALA A 1 233 ? -3.677 20.511 -2.839 1.00 84.94 233 ALA A CA 1
ATOM 1807 C C . ALA A 1 233 ? -4.275 20.617 -4.252 1.00 84.94 233 ALA A C 1
ATOM 1809 O O . ALA A 1 233 ? -4.956 21.593 -4.551 1.00 84.94 233 ALA A O 1
ATOM 1810 N N . ALA A 1 234 ? -3.997 19.648 -5.128 1.00 86.81 234 ALA A N 1
ATOM 1811 C CA . ALA A 1 234 ? -4.482 19.640 -6.503 1.00 86.81 234 ALA A CA 1
ATOM 1812 C C . ALA A 1 234 ? -5.846 18.941 -6.664 1.00 86.81 234 ALA A C 1
ATOM 1814 O O . ALA A 1 234 ? -6.598 19.284 -7.582 1.00 86.81 234 ALA A O 1
ATOM 1815 N N . GLN A 1 235 ? -6.147 17.963 -5.806 1.00 85.38 235 GLN A N 1
ATOM 1816 C CA . GLN A 1 235 ? -7.335 17.113 -5.856 1.00 85.38 235 GLN A CA 1
ATOM 1817 C C . GLN A 1 235 ? -8.331 17.493 -4.755 1.00 85.38 235 GLN A C 1
ATOM 1819 O O . GLN A 1 235 ? -8.317 16.928 -3.665 1.00 85.38 235 GLN A O 1
ATOM 1824 N N . ASP A 1 236 ? -9.249 18.409 -5.070 1.00 77.38 236 ASP A N 1
ATOM 1825 C CA . ASP A 1 236 ? -10.227 18.962 -4.115 1.00 77.38 236 ASP A CA 1
ATOM 1826 C C . ASP A 1 236 ? -11.120 17.901 -3.437 1.00 77.38 236 ASP A C 1
ATOM 1828 O O . ASP A 1 236 ? -11.662 18.136 -2.358 1.00 77.38 236 ASP A O 1
ATOM 1832 N N . CYS A 1 237 ? -11.275 16.730 -4.062 1.00 74.75 237 CYS A N 1
ATOM 1833 C CA . CYS A 1 237 ? -12.099 15.627 -3.562 1.00 74.75 237 CYS A CA 1
ATOM 1834 C C . CYS A 1 237 ? -11.283 14.448 -3.009 1.00 74.75 237 CYS A C 1
ATOM 1836 O O . CYS A 1 237 ? -11.871 13.495 -2.497 1.00 74.75 237 CYS A O 1
ATOM 1838 N N . GLN A 1 238 ? -9.950 14.474 -3.109 1.00 72.94 238 GLN A N 1
ATOM 1839 C CA . GLN A 1 238 ? -9.129 13.378 -2.608 1.00 72.94 238 GLN A CA 1
ATOM 1840 C C . GLN A 1 238 ? -8.927 13.537 -1.102 1.00 72.94 238 GLN A C 1
ATOM 1842 O O . GLN A 1 238 ? -8.202 14.411 -0.629 1.00 72.94 238 GLN A O 1
ATOM 1847 N N . MET A 1 239 ? -9.578 12.664 -0.339 1.00 71.31 239 MET A N 1
ATOM 1848 C CA . MET A 1 239 ? -9.512 12.707 1.122 1.00 71.31 239 MET A CA 1
ATOM 1849 C C . MET A 1 239 ? -8.253 12.057 1.680 1.00 71.31 239 MET A C 1
ATOM 1851 O O . MET A 1 239 ? -7.808 12.468 2.748 1.00 71.31 239 MET A O 1
ATOM 1855 N N . HIS A 1 240 ? -7.670 11.096 0.961 1.00 81.75 240 HIS A N 1
ATOM 1856 C CA . HIS A 1 240 ? -6.472 10.392 1.393 1.00 81.75 240 HIS A CA 1
ATOM 1857 C C . HIS A 1 240 ? -5.484 10.136 0.255 1.00 81.75 240 HIS A C 1
ATOM 1859 O O . HIS A 1 240 ? -5.856 10.020 -0.911 1.00 81.75 240 HIS A O 1
ATOM 1865 N N . ILE A 1 241 ? -4.211 10.022 0.613 1.00 84.75 241 ILE A N 1
ATOM 1866 C CA . ILE A 1 241 ? -3.093 9.750 -0.281 1.00 84.75 241 ILE A CA 1
ATOM 1867 C C . ILE A 1 241 ? -2.336 8.558 0.257 1.00 84.75 241 ILE A C 1
ATOM 1869 O O . ILE A 1 241 ? -1.942 8.520 1.424 1.00 84.75 241 ILE A O 1
ATOM 1873 N N . LEU A 1 242 ? -2.099 7.609 -0.636 1.00 88.06 242 LEU A N 1
ATOM 1874 C CA . LEU A 1 242 ? -1.249 6.469 -0.368 1.00 88.06 242 LEU A CA 1
ATOM 1875 C C . LEU A 1 242 ? 0.146 6.743 -0.911 1.00 88.06 242 LEU A C 1
ATOM 1877 O O . LEU A 1 242 ? 0.330 7.370 -1.957 1.00 88.06 242 LEU A O 1
ATOM 1881 N N . GLY A 1 243 ? 1.145 6.229 -0.220 1.00 91.06 243 GLY A N 1
ATOM 1882 C CA . GLY A 1 243 ? 2.481 6.164 -0.765 1.00 91.06 243 GLY A CA 1
ATOM 1883 C C . GLY A 1 243 ? 3.308 5.087 -0.105 1.00 91.06 243 GLY A C 1
ATOM 1884 O O . GLY A 1 243 ? 2.886 4.454 0.862 1.00 91.06 243 GLY A O 1
ATOM 1885 N N . PHE A 1 244 ? 4.504 4.877 -0.629 1.00 93.12 244 PHE A N 1
ATOM 1886 C CA . PHE A 1 244 ? 5.480 4.026 0.027 1.00 93.12 244 PHE A CA 1
ATOM 1887 C C . PHE A 1 244 ? 6.903 4.528 -0.207 1.00 93.12 244 PHE A C 1
ATOM 1889 O O . PHE A 1 244 ? 7.191 5.229 -1.173 1.00 93.12 244 PHE A O 1
ATOM 1896 N N . ALA A 1 245 ? 7.809 4.167 0.689 1.00 92.56 245 ALA A N 1
ATOM 1897 C CA . ALA A 1 245 ? 9.241 4.337 0.484 1.00 92.56 245 ALA A CA 1
ATOM 1898 C C . ALA A 1 245 ? 9.885 2.957 0.359 1.00 92.56 245 ALA A C 1
ATOM 1900 O O . ALA A 1 245 ? 9.532 2.058 1.119 1.00 92.56 245 ALA A O 1
ATOM 1901 N N . LEU A 1 246 ? 10.815 2.791 -0.579 1.00 92.88 246 LEU A N 1
ATOM 1902 C CA . LEU A 1 246 ? 11.544 1.552 -0.829 1.00 92.88 246 LEU A CA 1
ATOM 1903 C C . LEU A 1 246 ? 13.044 1.773 -0.620 1.00 92.88 246 LEU A C 1
ATOM 1905 O O . LEU A 1 246 ? 13.666 2.627 -1.253 1.00 92.88 246 LEU A O 1
ATOM 1909 N N . ARG A 1 247 ? 13.631 0.991 0.281 1.00 91.06 247 ARG A N 1
ATOM 1910 C CA . ARG A 1 247 ? 15.022 1.067 0.718 1.00 91.06 247 ARG A CA 1
ATOM 1911 C C . ARG A 1 247 ? 15.681 -0.304 0.630 1.00 91.06 247 ARG A C 1
ATOM 1913 O O . ARG A 1 247 ? 15.630 -1.098 1.569 1.00 91.06 247 ARG A O 1
ATOM 1920 N N . GLY A 1 248 ? 16.302 -0.587 -0.514 1.00 91.88 248 GLY A N 1
ATOM 1921 C CA . GLY A 1 248 ? 16.684 -1.957 -0.857 1.00 91.88 248 GLY A CA 1
ATOM 1922 C C . GLY A 1 248 ? 15.445 -2.854 -0.829 1.00 91.88 248 GLY A C 1
ATOM 1923 O O . GLY A 1 248 ? 14.423 -2.497 -1.407 1.00 91.88 248 GLY A O 1
ATOM 1924 N N . ALA A 1 249 ? 15.514 -3.975 -0.110 1.00 94.12 249 ALA A N 1
ATOM 1925 C CA . ALA A 1 249 ? 14.397 -4.911 0.033 1.00 94.12 249 ALA A CA 1
ATOM 1926 C C . ALA A 1 249 ? 13.384 -4.490 1.112 1.00 94.12 249 ALA A C 1
ATOM 1928 O O . ALA A 1 249 ? 12.359 -5.143 1.269 1.00 94.12 249 ALA A O 1
ATOM 1929 N N . SER A 1 250 ? 13.646 -3.423 1.869 1.00 93.00 250 SER A N 1
ATOM 1930 C CA . SER A 1 250 ? 12.716 -2.925 2.881 1.00 93.00 250 SER A CA 1
ATOM 1931 C C . SER A 1 250 ? 11.796 -1.869 2.286 1.00 93.00 250 SER A C 1
ATOM 1933 O O . SER A 1 250 ? 12.261 -0.964 1.603 1.00 93.00 250 SER A O 1
ATOM 1935 N N . PHE A 1 251 ? 10.506 -1.911 2.591 1.00 92.44 251 PHE A N 1
ATOM 1936 C CA . PHE A 1 251 ? 9.550 -0.874 2.236 1.00 92.44 251 PHE A CA 1
ATOM 1937 C C . PHE A 1 251 ? 8.786 -0.371 3.456 1.00 92.44 251 PHE A C 1
ATOM 1939 O O . PHE A 1 251 ? 8.687 -1.044 4.475 1.00 92.44 251 PHE A O 1
ATOM 1946 N N . THR A 1 252 ? 8.247 0.834 3.356 1.00 90.19 252 THR A N 1
ATOM 1947 C CA . THR A 1 252 ? 7.372 1.437 4.362 1.00 90.19 252 THR A CA 1
ATOM 1948 C C . THR A 1 252 ? 6.133 1.965 3.669 1.00 90.19 252 THR A C 1
ATOM 1950 O O . THR A 1 252 ? 6.264 2.657 2.663 1.00 90.19 252 THR A O 1
ATOM 1953 N N . LEU A 1 253 ? 4.948 1.659 4.192 1.00 89.19 253 LEU A N 1
ATOM 1954 C CA . LEU A 1 253 ? 3.688 2.196 3.689 1.00 89.19 253 LEU A CA 1
ATOM 1955 C C . LEU A 1 253 ? 3.339 3.491 4.403 1.00 89.19 253 LEU A C 1
ATOM 1957 O O . LEU A 1 253 ? 3.550 3.620 5.606 1.00 89.19 253 LEU A O 1
ATOM 1961 N N . LEU A 1 254 ? 2.763 4.414 3.649 1.00 87.75 254 LEU A N 1
ATOM 1962 C CA . LEU A 1 254 ? 2.250 5.686 4.113 1.00 87.75 254 LEU A CA 1
ATOM 1963 C C . LEU A 1 254 ? 0.792 5.816 3.680 1.00 87.75 254 LEU A C 1
ATOM 1965 O O . LEU A 1 254 ? 0.459 5.653 2.506 1.00 87.75 254 LEU A O 1
ATOM 1969 N N . TYR A 1 255 ? -0.052 6.174 4.633 1.00 85.94 255 TYR A N 1
ATOM 1970 C CA . TYR A 1 255 ? -1.414 6.626 4.404 1.00 85.94 255 TYR A CA 1
ATOM 1971 C C . TYR A 1 255 ? -1.533 8.024 5.007 1.00 85.94 255 TYR A C 1
ATOM 1973 O O . TYR A 1 255 ? -1.194 8.218 6.171 1.00 85.94 255 TYR A O 1
ATOM 1981 N N . ILE A 1 256 ? -1.988 9.004 4.237 1.00 83.81 256 ILE A N 1
ATOM 1982 C CA . ILE A 1 256 ? -2.237 10.374 4.703 1.00 83.81 256 ILE A CA 1
ATOM 1983 C C . ILE A 1 256 ? -3.672 10.727 4.408 1.00 83.81 256 ILE A C 1
ATOM 1985 O O . ILE A 1 256 ? -4.144 10.423 3.324 1.00 83.81 256 ILE A O 1
ATOM 1989 N N . ASP A 1 257 ? -4.319 11.465 5.294 1.00 83.00 257 ASP A N 1
ATOM 1990 C CA . ASP A 1 257 ? -5.616 12.067 5.022 1.00 83.00 257 ASP A CA 1
ATOM 1991 C C . ASP A 1 257 ? -5.765 13.443 5.696 1.00 83.00 257 ASP A C 1
ATOM 1993 O O . ASP A 1 257 ? -4.783 14.157 5.943 1.00 83.00 257 ASP A O 1
ATOM 1997 N N . GLN A 1 258 ? -7.005 13.859 5.965 1.00 75.69 258 GLN A N 1
ATOM 1998 C CA . GLN A 1 258 ? -7.276 15.084 6.705 1.00 75.69 258 GLN A CA 1
ATOM 1999 C C . GLN A 1 258 ? -6.919 15.026 8.194 1.00 75.69 258 GLN A C 1
ATOM 2001 O O . GLN A 1 258 ? -6.495 16.058 8.721 1.00 75.69 258 GLN A O 1
ATOM 2006 N N . GLY A 1 259 ? -7.043 13.863 8.834 1.00 73.06 259 GLY A N 1
ATOM 2007 C CA . GLY A 1 259 ? -6.755 13.638 10.249 1.00 73.06 259 GLY A CA 1
ATOM 2008 C C . GLY A 1 259 ? -5.270 13.440 10.566 1.00 73.06 259 GLY A C 1
ATOM 2009 O O . GLY A 1 259 ? -4.851 13.687 11.696 1.00 73.06 259 GLY A O 1
ATOM 2010 N N . GLY A 1 260 ? -4.442 13.053 9.591 1.00 80.56 260 GLY A N 1
ATOM 2011 C CA . GLY A 1 260 ? -2.994 12.964 9.783 1.00 80.56 260 GLY A CA 1
ATOM 2012 C C . GLY A 1 260 ? -2.294 11.999 8.835 1.00 80.56 260 GLY A C 1
ATOM 2013 O O . GLY A 1 260 ? -2.554 11.984 7.634 1.00 80.56 260 GLY A O 1
ATOM 2014 N N . SER A 1 261 ? -1.355 11.222 9.378 1.00 82.19 261 SER A N 1
ATOM 2015 C CA . SER A 1 261 ? -0.588 10.228 8.627 1.00 82.19 261 SER A CA 1
ATOM 2016 C C . SER A 1 261 ? -0.333 8.966 9.447 1.00 82.19 261 SER A C 1
ATOM 2018 O O . SER A 1 261 ? 0.111 9.067 10.592 1.00 82.19 261 SER A O 1
ATOM 2020 N N . ILE A 1 262 ? -0.521 7.796 8.842 1.00 82.75 262 ILE A N 1
ATOM 2021 C CA . ILE A 1 262 ? -0.084 6.497 9.359 1.00 82.75 262 ILE A CA 1
ATOM 2022 C C . ILE A 1 262 ? 1.097 6.013 8.536 1.00 82.75 262 ILE A C 1
ATOM 2024 O O . ILE A 1 262 ? 1.081 6.078 7.306 1.00 82.75 262 ILE A O 1
ATOM 2028 N N . VAL A 1 263 ? 2.105 5.492 9.230 1.00 84.19 263 VAL A N 1
ATOM 2029 C CA . VAL A 1 263 ? 3.298 4.923 8.615 1.00 84.19 263 VAL A CA 1
ATOM 2030 C C . VAL A 1 263 ? 3.591 3.558 9.223 1.00 84.19 263 VAL A C 1
ATOM 2032 O O . VAL A 1 263 ? 3.516 3.392 10.442 1.00 84.19 263 VAL A O 1
ATOM 2035 N N . THR A 1 264 ? 3.924 2.570 8.394 1.00 84.06 264 THR A N 1
ATOM 2036 C CA . THR A 1 264 ? 4.384 1.265 8.895 1.00 84.06 264 THR A CA 1
ATOM 2037 C C . THR A 1 264 ? 5.836 1.330 9.370 1.00 84.06 264 THR A C 1
ATOM 2039 O O . THR A 1 264 ? 6.571 2.260 9.046 1.00 84.06 264 THR A O 1
ATOM 2042 N N . SER A 1 265 ? 6.307 0.323 10.110 1.00 84.56 265 SER A N 1
ATOM 2043 C CA . SER A 1 265 ? 7.753 0.073 10.150 1.00 84.56 265 SER A CA 1
ATOM 2044 C C . SER A 1 265 ? 8.285 -0.279 8.762 1.00 84.56 265 SER A C 1
ATOM 2046 O O . SER A 1 265 ? 7.518 -0.526 7.828 1.00 84.56 265 SER A O 1
ATOM 2048 N N . GLU A 1 266 ? 9.608 -0.383 8.660 1.00 88.56 266 GLU A N 1
ATOM 2049 C CA . GLU A 1 266 ? 10.244 -1.082 7.551 1.00 88.56 266 GLU A CA 1
ATOM 2050 C C . GLU A 1 266 ? 9.771 -2.549 7.515 1.00 88.56 266 GLU A C 1
ATOM 2052 O O . GLU A 1 266 ? 9.751 -3.248 8.532 1.00 88.56 266 GLU A O 1
ATOM 2057 N N . ILE A 1 267 ? 9.365 -2.997 6.331 1.00 90.31 267 ILE A N 1
ATOM 2058 C CA . ILE A 1 267 ? 8.856 -4.332 6.026 1.00 90.31 267 ILE A CA 1
ATOM 2059 C C . ILE A 1 267 ? 9.696 -4.893 4.889 1.00 90.31 267 ILE A C 1
ATOM 2061 O O . ILE A 1 267 ? 9.883 -4.228 3.882 1.00 90.31 267 ILE A O 1
ATOM 2065 N N . ASP A 1 268 ? 10.178 -6.122 5.002 1.00 94.12 268 ASP A N 1
ATOM 2066 C CA . ASP A 1 268 ? 10.909 -6.752 3.904 1.00 94.12 268 ASP A CA 1
ATOM 2067 C C . ASP A 1 268 ? 9.938 -7.259 2.810 1.00 94.12 268 ASP A C 1
ATOM 2069 O O . ASP A 1 268 ? 9.014 -8.033 3.091 1.00 94.12 268 ASP A O 1
ATOM 2073 N N . VAL A 1 269 ? 10.141 -6.824 1.557 1.00 95.12 269 VAL A N 1
ATOM 2074 C CA . VAL A 1 269 ? 9.314 -7.166 0.379 1.00 95.12 269 VAL A CA 1
ATOM 2075 C C . VAL A 1 269 ? 9.256 -8.669 0.111 1.00 95.12 269 VAL A C 1
ATOM 2077 O O . VAL A 1 269 ? 8.273 -9.161 -0.445 1.00 95.12 269 VAL A O 1
ATOM 2080 N N . HIS A 1 270 ? 10.304 -9.401 0.483 1.00 95.75 270 HIS A N 1
ATOM 2081 C CA . HIS A 1 270 ? 10.435 -10.835 0.282 1.00 95.75 270 HIS A CA 1
ATOM 2082 C C . HIS A 1 270 ? 9.760 -11.611 1.414 1.00 95.75 270 HIS A C 1
ATOM 2084 O O . HIS A 1 270 ? 9.039 -12.573 1.149 1.00 95.75 270 HIS A O 1
ATOM 2090 N N . GLN A 1 271 ? 9.932 -11.167 2.664 1.00 94.00 271 GLN A N 1
ATOM 2091 C CA . GLN A 1 271 ? 9.368 -11.845 3.837 1.00 94.00 271 GLN A CA 1
ATOM 2092 C C . GLN A 1 271 ? 7.868 -11.600 4.030 1.00 94.00 271 GLN A C 1
ATOM 2094 O O . GLN A 1 271 ? 7.193 -12.445 4.616 1.00 94.00 271 GLN A O 1
ATOM 2099 N N . GLN A 1 272 ? 7.335 -10.473 3.548 1.00 92.88 272 GLN A N 1
ATOM 2100 C CA . GLN A 1 272 ? 5.918 -10.116 3.689 1.00 92.88 272 GLN A CA 1
ATOM 2101 C C . GLN A 1 272 ? 5.256 -9.857 2.324 1.00 92.88 272 GLN A C 1
ATOM 2103 O O . GLN A 1 272 ? 4.756 -8.757 2.064 1.00 92.88 272 GLN A O 1
ATOM 2108 N N . PRO A 1 273 ? 5.197 -10.869 1.436 1.00 93.69 273 PRO A N 1
ATOM 2109 C CA . PRO A 1 273 ? 4.711 -10.692 0.069 1.00 93.69 273 PRO A CA 1
ATOM 2110 C C . PRO A 1 273 ? 3.232 -10.291 0.016 1.00 93.69 273 PRO A C 1
ATOM 2112 O O . PRO A 1 273 ? 2.841 -9.531 -0.860 1.00 93.69 273 PRO A O 1
ATOM 2115 N N . LEU A 1 274 ? 2.407 -10.740 0.970 1.00 90.62 274 LEU A N 1
ATOM 2116 C CA . LEU A 1 274 ? 0.988 -10.364 1.036 1.00 90.62 274 LEU A CA 1
ATOM 2117 C C . LEU A 1 274 ? 0.801 -8.873 1.351 1.00 90.62 274 LEU A C 1
ATOM 2119 O O . LEU A 1 274 ? -0.079 -8.230 0.783 1.00 90.62 274 LEU A O 1
ATOM 2123 N N . LEU A 1 275 ? 1.633 -8.310 2.233 1.00 86.94 275 LEU A N 1
ATOM 2124 C CA . LEU A 1 275 ? 1.617 -6.873 2.510 1.00 86.94 275 LEU A CA 1
ATOM 2125 C C . LEU A 1 275 ? 2.172 -6.092 1.324 1.00 86.94 275 LEU A C 1
ATOM 2127 O O . LEU A 1 275 ? 1.568 -5.106 0.915 1.00 86.94 275 LEU A O 1
ATOM 2131 N N . PHE A 1 276 ? 3.256 -6.579 0.717 1.00 91.44 276 PHE A N 1
ATOM 2132 C CA . PHE A 1 276 ? 3.815 -5.974 -0.487 1.00 91.44 276 PHE A CA 1
ATOM 2133 C C . PHE A 1 276 ? 2.800 -5.924 -1.636 1.00 91.44 276 PHE A C 1
ATOM 2135 O O . PHE A 1 276 ? 2.697 -4.904 -2.308 1.00 91.44 276 PHE A O 1
ATOM 2142 N N . LEU A 1 277 ? 1.979 -6.967 -1.810 1.00 90.88 277 LEU A N 1
ATOM 2143 C CA . LEU A 1 277 ? 0.912 -7.001 -2.814 1.00 90.88 277 LEU A CA 1
ATOM 2144 C C . LEU A 1 277 ? -0.152 -5.915 -2.632 1.00 90.88 277 LEU A C 1
ATOM 2146 O O . LEU A 1 277 ? -0.879 -5.650 -3.580 1.00 90.88 277 LEU A O 1
ATOM 2150 N N . HIS A 1 278 ? -0.234 -5.229 -1.492 1.00 85.25 278 HIS A N 1
ATOM 2151 C CA . HIS A 1 278 ? -1.093 -4.050 -1.420 1.00 85.25 278 HIS A CA 1
ATOM 2152 C C . HIS A 1 278 ? -0.568 -2.933 -2.324 1.00 85.25 278 HIS A C 1
ATOM 2154 O O . HIS A 1 278 ? -1.381 -2.294 -2.975 1.00 85.25 278 HIS A O 1
ATOM 2160 N N . ILE A 1 279 ? 0.757 -2.736 -2.436 1.00 85.62 279 ILE A N 1
ATOM 2161 C CA . ILE A 1 279 ? 1.384 -1.624 -3.179 1.00 85.62 279 ILE A CA 1
ATOM 2162 C C . ILE A 1 279 ? 0.943 -1.556 -4.650 1.00 85.62 279 ILE A C 1
ATOM 2164 O O . ILE A 1 279 ? 0.440 -0.506 -5.060 1.00 85.62 279 ILE A O 1
ATOM 2168 N N . PRO A 1 280 ? 1.081 -2.623 -5.467 1.00 81.00 280 PRO A N 1
ATOM 2169 C CA . PRO A 1 280 ? 0.688 -2.565 -6.874 1.00 81.00 280 PRO A CA 1
ATOM 2170 C C . PRO A 1 280 ? -0.812 -2.307 -7.067 1.00 81.00 280 PRO A C 1
ATOM 2172 O O . PRO A 1 280 ? -1.229 -1.807 -8.109 1.00 81.00 280 PRO A O 1
ATOM 2175 N N . PHE A 1 281 ? -1.610 -2.629 -6.050 1.00 76.88 281 PHE A N 1
ATOM 2176 C CA . PHE A 1 281 ? -3.064 -2.571 -6.053 1.00 76.88 281 PHE A CA 1
ATOM 2177 C C . PHE A 1 281 ? -3.621 -1.475 -5.133 1.00 76.88 281 PHE A C 1
ATOM 2179 O O . PHE A 1 281 ? -4.805 -1.480 -4.811 1.00 76.88 281 PHE A O 1
ATOM 2186 N N . MET A 1 282 ? -2.795 -0.518 -4.707 1.00 71.06 282 MET A N 1
ATOM 2187 C CA . MET A 1 282 ? -3.228 0.588 -3.854 1.00 71.06 282 MET A CA 1
ATOM 2188 C C . MET A 1 282 ? -4.253 1.475 -4.549 1.00 71.06 282 MET A C 1
ATOM 2190 O O . MET A 1 282 ? -4.221 1.611 -5.770 1.00 71.06 282 MET A O 1
ATOM 2194 N N . ALA A 1 283 ? -5.089 2.142 -3.743 1.00 58.25 283 ALA A N 1
ATOM 2195 C CA . ALA A 1 283 ? -6.021 3.211 -4.117 1.00 58.25 283 ALA A CA 1
ATOM 2196 C C . ALA A 1 283 ? -7.202 2.777 -5.004 1.00 58.25 283 ALA A C 1
ATOM 2198 O O . ALA A 1 283 ? -7.707 3.602 -5.774 1.00 58.25 283 ALA A O 1
ATOM 2199 N N . VAL A 1 284 ? -7.609 1.496 -4.989 1.00 61.25 284 VAL A N 1
ATOM 2200 C CA . VAL A 1 284 ? -8.629 0.978 -5.933 1.00 61.25 284 VAL A CA 1
ATOM 2201 C C . VAL A 1 284 ? -9.942 1.745 -5.831 1.00 61.25 284 VAL A C 1
ATOM 2203 O O . VAL A 1 284 ? -10.508 2.164 -6.838 1.00 61.25 284 VAL A O 1
ATOM 2206 N N . GLU A 1 285 ? -10.336 2.037 -4.600 1.00 58.78 285 GLU A N 1
ATOM 2207 C CA . GLU A 1 285 ? -11.615 2.654 -4.257 1.00 58.78 285 GLU A CA 1
ATOM 2208 C C . GLU A 1 285 ? -11.724 4.103 -4.750 1.00 58.78 285 GLU A C 1
ATOM 2210 O O . GLU A 1 285 ? -12.783 4.512 -5.218 1.00 58.78 285 GLU A O 1
ATOM 2215 N N . ILE A 1 286 ? -10.611 4.853 -4.743 1.00 54.88 286 ILE A N 1
ATOM 2216 C CA . ILE A 1 286 ? -10.572 6.273 -5.144 1.00 54.88 286 ILE A CA 1
ATOM 2217 C C . ILE A 1 286 ? -11.022 6.462 -6.604 1.00 54.88 286 ILE A C 1
ATOM 2219 O O . ILE A 1 286 ? -11.605 7.485 -6.943 1.00 54.88 286 ILE A O 1
ATOM 2223 N N . GLN A 1 287 ? -10.786 5.476 -7.475 1.00 49.12 287 GLN A N 1
ATOM 2224 C CA . GLN A 1 287 ? -11.086 5.592 -8.908 1.00 49.12 287 GLN A CA 1
ATOM 2225 C C . GLN A 1 287 ? -12.525 5.254 -9.286 1.00 49.12 287 GLN A C 1
ATOM 2227 O O . GLN A 1 287 ? -12.971 5.666 -10.352 1.00 49.12 287 GLN A O 1
ATOM 2232 N N . ASN A 1 288 ? -13.240 4.483 -8.465 1.00 55.31 288 ASN A N 1
ATOM 2233 C CA . ASN A 1 288 ? -14.616 4.120 -8.802 1.00 55.31 288 ASN A CA 1
ATOM 2234 C C . ASN A 1 288 ? -15.582 5.297 -8.636 1.00 55.31 288 ASN A C 1
ATOM 2236 O O . ASN A 1 288 ? -16.697 5.236 -9.147 1.00 55.31 288 ASN A O 1
ATOM 2240 N N . ALA A 1 289 ? -15.156 6.372 -7.971 1.00 57.00 289 ALA A N 1
ATOM 2241 C CA . ALA A 1 289 ? -15.873 7.631 -8.021 1.00 57.00 289 ALA A CA 1
ATOM 2242 C C . ALA A 1 289 ? -15.662 8.286 -9.391 1.00 57.00 289 ALA A C 1
ATOM 2244 O O . ALA A 1 289 ? -14.544 8.648 -9.764 1.00 57.00 289 ALA A O 1
ATOM 2245 N N . GLN A 1 290 ? -16.748 8.439 -10.150 1.00 55.38 290 GLN A N 1
ATOM 2246 C CA . GLN A 1 290 ? -16.727 9.219 -11.384 1.00 55.38 290 GLN A CA 1
ATOM 2247 C C . GLN A 1 290 ? -16.288 10.663 -11.083 1.00 55.38 290 GLN A C 1
ATOM 2249 O O . GLN A 1 290 ? -16.571 11.182 -9.999 1.00 55.38 290 GLN A O 1
ATOM 2254 N N . PRO A 1 291 ? -15.647 11.366 -12.032 1.00 54.22 291 PRO A N 1
ATOM 2255 C CA . PRO A 1 291 ? -15.385 12.793 -11.887 1.00 54.22 291 PRO A CA 1
ATOM 2256 C C . PRO A 1 291 ? -16.672 13.558 -11.536 1.00 54.22 291 PRO A C 1
ATOM 2258 O O . PRO A 1 291 ? -17.625 13.575 -12.311 1.00 54.22 291 PRO A O 1
ATOM 2261 N N . GLY A 1 292 ? -16.699 14.195 -10.363 1.00 60.31 292 GLY A N 1
ATOM 2262 C CA . GLY A 1 292 ? -17.863 14.936 -9.862 1.00 60.31 292 GLY A CA 1
ATOM 2263 C C . GLY A 1 292 ? -18.856 14.115 -9.034 1.00 60.31 292 GLY A C 1
ATOM 2264 O O . GLY A 1 292 ? -19.754 14.704 -8.433 1.00 60.31 292 GLY A O 1
ATOM 2265 N N . GLU A 1 293 ? -18.687 12.795 -8.937 1.00 60.22 293 GLU A N 1
ATOM 2266 C CA . GLU A 1 293 ? -19.404 11.993 -7.949 1.00 60.22 293 GLU A CA 1
ATOM 2267 C C . GLU A 1 293 ? -18.682 12.052 -6.597 1.00 60.22 293 GLU A C 1
ATOM 2269 O O . GLU A 1 293 ? -17.457 11.906 -6.531 1.00 60.22 293 GLU A O 1
ATOM 2274 N N . PRO A 1 294 ? -19.413 12.273 -5.492 1.00 59.22 294 PRO A N 1
ATOM 2275 C CA . PRO A 1 294 ? -18.819 12.188 -4.172 1.00 59.22 294 PRO A CA 1
ATOM 2276 C C . PRO A 1 294 ? -18.356 10.749 -3.930 1.00 59.22 294 PRO A C 1
ATOM 2278 O O . PRO A 1 294 ? -19.151 9.812 -4.027 1.00 59.22 294 PRO A O 1
ATOM 2281 N N . ILE A 1 295 ? -17.079 10.576 -3.577 1.00 61.38 295 ILE A N 1
ATOM 2282 C CA . ILE A 1 295 ? -16.568 9.301 -3.066 1.00 61.38 295 ILE A CA 1
ATOM 2283 C C . ILE A 1 295 ? -17.449 8.914 -1.871 1.00 61.38 295 ILE A C 1
ATOM 2285 O O . ILE A 1 295 ? -17.605 9.699 -0.932 1.00 61.38 295 ILE A O 1
ATOM 2289 N N . GLN A 1 296 ? -18.061 7.723 -1.897 1.00 61.72 296 GLN A N 1
ATOM 2290 C CA . GLN A 1 296 ? -18.784 7.232 -0.725 1.00 61.72 296 GLN A CA 1
ATOM 2291 C C . GLN A 1 296 ? -17.781 7.023 0.411 1.00 61.72 296 GLN A C 1
ATOM 2293 O O . GLN A 1 296 ? -16.971 6.099 0.400 1.00 61.72 296 GLN A O 1
ATOM 2298 N N . HIS A 1 297 ? -17.818 7.918 1.393 1.00 59.53 297 HIS A N 1
ATOM 2299 C CA . HIS A 1 297 ? -16.966 7.825 2.565 1.00 59.53 297 HIS A CA 1
ATOM 2300 C C . HIS A 1 297 ? -17.489 6.758 3.528 1.00 59.53 297 HIS A C 1
ATOM 2302 O O . HIS A 1 297 ? -18.649 6.789 3.945 1.00 59.53 297 HIS A O 1
ATOM 2308 N N . ALA A 1 298 ? -16.609 5.826 3.884 1.00 62.09 298 ALA A N 1
ATOM 2309 C CA . ALA A 1 298 ? -16.769 4.885 4.979 1.00 62.09 298 ALA A CA 1
ATOM 2310 C C . ALA A 1 298 ? -15.882 5.329 6.157 1.00 62.09 298 ALA A C 1
ATOM 2312 O O . ALA A 1 298 ? -15.033 6.206 5.984 1.00 62.09 298 ALA A O 1
ATOM 2313 N N . ALA A 1 299 ? -16.083 4.775 7.357 1.00 58.44 299 ALA A N 1
ATOM 2314 C CA . ALA A 1 299 ? -15.391 5.263 8.560 1.00 58.44 299 ALA A CA 1
ATOM 2315 C C . ALA A 1 299 ? -13.873 5.041 8.474 1.00 58.44 299 ALA A C 1
ATOM 2317 O O . ALA A 1 299 ? -13.099 5.887 8.910 1.00 58.44 299 ALA A O 1
ATOM 2318 N N . HIS A 1 300 ? -13.446 3.955 7.835 1.00 57.22 300 HIS A N 1
ATOM 2319 C CA . HIS A 1 300 ? -12.039 3.652 7.602 1.00 57.22 300 HIS A CA 1
ATOM 2320 C C . HIS A 1 300 ? -11.311 4.600 6.641 1.00 57.22 300 HIS A C 1
ATOM 2322 O O . HIS A 1 300 ? -10.084 4.594 6.604 1.00 57.22 300 HIS A O 1
ATOM 2328 N N . HIS A 1 301 ? -12.037 5.434 5.889 1.00 62.84 301 HIS A N 1
ATOM 2329 C CA . HIS A 1 301 ? -11.429 6.470 5.052 1.00 62.84 301 HIS A CA 1
ATOM 2330 C C . HIS A 1 301 ? -10.948 7.688 5.853 1.00 62.84 301 HIS A C 1
ATOM 2332 O O . HIS A 1 301 ? -10.252 8.530 5.286 1.00 62.84 301 HIS A O 1
ATOM 2338 N N . ASP A 1 302 ? -11.310 7.781 7.136 1.00 70.62 302 ASP A N 1
ATOM 2339 C CA . ASP A 1 302 ? -10.951 8.870 8.038 1.00 70.62 302 ASP A CA 1
ATOM 2340 C C . ASP A 1 302 ? -10.020 8.378 9.162 1.00 70.62 302 ASP A C 1
ATOM 2342 O O . ASP A 1 302 ? -10.405 7.595 10.035 1.00 70.62 302 ASP A O 1
ATOM 2346 N N . LEU A 1 303 ? -8.777 8.861 9.160 1.00 70.12 303 LEU A N 1
ATOM 2347 C CA . LEU A 1 303 ? -7.776 8.569 10.179 1.00 70.12 303 LEU A CA 1
ATOM 2348 C C . LEU A 1 303 ? -8.154 9.131 11.535 1.00 70.12 303 LEU A C 1
ATOM 2350 O O . LEU A 1 303 ? -7.687 8.593 12.535 1.00 70.12 303 LEU A O 1
ATOM 2354 N N . GLU A 1 304 ? -8.957 10.194 11.604 1.00 68.31 304 GLU A N 1
ATOM 2355 C CA . GLU A 1 304 ? -9.425 10.703 12.890 1.00 68.31 304 GLU A CA 1
ATOM 2356 C C . GLU A 1 304 ? -10.340 9.662 13.549 1.00 68.31 304 GLU A C 1
ATOM 2358 O O . GLU A 1 304 ? -10.091 9.233 14.679 1.00 68.31 304 GLU A O 1
ATOM 2363 N N . SER A 1 305 ? -11.336 9.160 12.814 1.00 66.88 305 SER A N 1
ATOM 2364 C CA . SER A 1 305 ? -12.171 8.030 13.237 1.00 66.88 305 SER A CA 1
ATOM 2365 C C . SER A 1 305 ? -11.337 6.791 13.566 1.00 66.88 305 SER A C 1
ATOM 2367 O O . SER A 1 305 ? -11.533 6.170 14.614 1.00 66.88 305 SER A O 1
ATOM 2369 N N . PHE A 1 306 ? -10.363 6.453 12.723 1.00 70.06 306 PHE A N 1
ATOM 2370 C CA . PHE A 1 306 ? -9.468 5.320 12.948 1.00 70.06 306 PHE A CA 1
ATOM 2371 C C . PHE A 1 306 ? -8.615 5.472 14.218 1.00 70.06 306 PHE A C 1
ATOM 2373 O O . PHE A 1 306 ? -8.463 4.526 14.992 1.00 70.06 306 PHE A O 1
ATOM 2380 N N . TYR A 1 307 ? -8.102 6.673 14.483 1.00 74.56 307 TYR A N 1
ATOM 2381 C CA . TYR A 1 307 ? -7.373 6.997 15.703 1.00 74.56 307 TYR A CA 1
ATOM 2382 C C . TYR A 1 307 ? -8.253 6.783 16.936 1.00 74.56 307 TYR A C 1
ATOM 2384 O O . TYR A 1 307 ? -7.825 6.134 17.890 1.00 74.56 307 TYR A O 1
ATOM 2392 N N . TYR A 1 308 ? -9.507 7.240 16.905 1.00 75.12 308 TYR A N 1
ATOM 2393 C CA . TYR A 1 308 ? -10.447 6.994 17.998 1.00 75.12 308 TYR A CA 1
ATOM 2394 C C . TYR A 1 308 ? -10.771 5.507 18.188 1.00 75.12 308 TYR A C 1
ATOM 2396 O O . TYR A 1 308 ? -10.921 5.072 19.331 1.00 75.12 308 TYR A O 1
ATOM 2404 N N . ILE A 1 309 ? -10.826 4.716 17.112 1.00 77.00 309 ILE A N 1
ATOM 2405 C CA . ILE A 1 309 ? -10.961 3.253 17.197 1.00 77.00 309 ILE A CA 1
ATOM 2406 C C . ILE A 1 309 ? -9.748 2.643 17.903 1.00 77.00 309 ILE A C 1
ATOM 2408 O O . ILE A 1 309 ? -9.917 1.861 18.837 1.00 77.00 309 ILE A O 1
ATOM 2412 N N . ILE A 1 310 ? -8.531 3.020 17.506 1.00 78.12 310 ILE A N 1
ATOM 2413 C CA . ILE A 1 310 ? -7.302 2.544 18.152 1.00 78.12 310 ILE A CA 1
ATOM 2414 C C . ILE A 1 310 ? -7.291 2.925 19.633 1.00 78.12 310 ILE A C 1
ATOM 2416 O O . ILE A 1 310 ? -7.015 2.078 20.480 1.00 78.12 310 ILE A O 1
ATOM 2420 N N . LEU A 1 311 ? -7.641 4.168 19.969 1.00 81.19 311 LEU A N 1
ATOM 2421 C CA . LEU A 1 311 ? -7.749 4.598 21.362 1.00 81.19 311 LEU A CA 1
ATOM 2422 C C . LEU A 1 311 ? -8.772 3.761 22.136 1.00 81.19 311 LEU A C 1
ATOM 2424 O O . LEU A 1 311 ? -8.496 3.355 23.265 1.00 81.19 311 LEU A O 1
ATOM 2428 N N . ALA A 1 312 ? -9.928 3.468 21.533 1.00 81.69 312 ALA A N 1
ATOM 2429 C CA . ALA A 1 312 ? -10.924 2.576 22.117 1.00 81.69 312 ALA A CA 1
ATOM 2430 C C . ALA A 1 312 ? -10.341 1.189 22.385 1.00 81.69 312 ALA A C 1
ATOM 2432 O O . ALA A 1 312 ? -10.443 0.716 23.516 1.00 81.69 312 ALA A O 1
ATOM 2433 N N . MET A 1 313 ? -9.653 0.585 21.412 1.00 81.06 313 MET A N 1
ATOM 2434 C CA . MET A 1 313 ? -8.964 -0.698 21.587 1.00 81.06 313 MET A CA 1
ATOM 2435 C C . MET A 1 313 ? -7.961 -0.646 22.745 1.00 81.06 313 MET A C 1
ATOM 2437 O O . MET A 1 313 ? -8.006 -1.493 23.633 1.00 81.06 313 MET A O 1
ATOM 2441 N N . CYS A 1 314 ? -7.108 0.378 22.802 1.00 83.31 314 CYS A N 1
ATOM 2442 C CA . CYS A 1 314 ? -6.095 0.517 23.849 1.00 83.31 314 CYS A CA 1
ATOM 2443 C C . CYS A 1 314 ? -6.686 0.658 25.263 1.00 83.31 314 CYS A C 1
ATOM 2445 O O . CYS A 1 314 ? -6.060 0.257 26.250 1.00 83.31 314 CYS A O 1
ATOM 2447 N N . VAL A 1 315 ? -7.883 1.234 25.374 1.00 85.00 315 VAL A N 1
ATOM 2448 C CA . VAL A 1 315 ? -8.589 1.394 26.647 1.00 85.00 315 VAL A CA 1
ATOM 2449 C C . VAL A 1 315 ? -9.317 0.114 27.058 1.00 85.00 315 VAL A C 1
ATOM 2451 O O . VAL A 1 315 ? -9.260 -0.250 28.235 1.00 85.00 315 VAL A O 1
ATOM 2454 N N . ILE A 1 316 ? -9.990 -0.567 26.125 1.00 84.75 316 ILE A N 1
ATOM 2455 C CA . ILE A 1 316 ? -10.851 -1.729 26.422 1.00 84.75 316 ILE A CA 1
ATOM 2456 C C . ILE A 1 316 ? -10.103 -3.064 26.429 1.00 84.75 316 ILE A C 1
ATOM 2458 O O . ILE A 1 316 ? -10.622 -4.042 26.965 1.00 84.75 316 ILE A O 1
ATOM 2462 N N . MET A 1 317 ? -8.912 -3.130 25.834 1.00 84.50 317 MET A N 1
ATOM 2463 C CA . MET A 1 317 ? -8.107 -4.347 25.755 1.00 84.50 317 MET A CA 1
ATOM 2464 C C . MET A 1 317 ? -6.981 -4.329 26.789 1.00 84.50 317 MET A C 1
ATOM 2466 O O . MET A 1 317 ? -6.319 -3.313 27.005 1.00 84.50 317 MET A O 1
ATOM 2470 N N . GLU A 1 318 ? -6.749 -5.477 27.420 1.00 88.06 318 GLU A N 1
ATOM 2471 C CA . GLU A 1 318 ? -5.602 -5.688 28.305 1.00 88.06 318 GLU A CA 1
ATOM 2472 C C . GLU A 1 318 ? -4.350 -6.033 27.488 1.00 88.06 318 GLU A C 1
ATOM 2474 O O . GLU A 1 318 ? -3.256 -5.560 27.771 1.00 88.06 318 GLU A O 1
ATOM 2479 N N . GLN A 1 319 ? -4.520 -6.817 26.427 1.00 85.75 319 GLN A N 1
ATOM 2480 C CA . GLN A 1 319 ? -3.499 -7.160 25.437 1.00 85.75 319 GLN A CA 1
ATOM 2481 C C . GLN A 1 319 ? -4.201 -7.550 24.120 1.00 85.75 319 GLN A C 1
ATOM 2483 O O . GLN A 1 319 ? -5.433 -7.655 24.114 1.00 85.75 319 GLN A O 1
ATOM 2488 N N . PRO A 1 320 ? -3.484 -7.765 22.998 1.00 79.06 320 PRO A N 1
ATOM 2489 C CA . PRO A 1 320 ? -4.098 -8.207 21.749 1.00 79.06 320 PRO A CA 1
ATOM 2490 C C . PRO A 1 320 ? -4.988 -9.430 21.985 1.00 79.06 320 PRO A C 1
ATOM 2492 O O . PRO A 1 320 ? -4.607 -10.349 22.709 1.00 79.06 320 PRO A O 1
ATOM 2495 N N . TYR A 1 321 ? -6.177 -9.436 21.385 1.00 79.00 321 TYR A N 1
ATOM 2496 C CA . TYR A 1 321 ? -7.193 -10.490 21.539 1.00 79.00 321 TYR A CA 1
ATOM 2497 C C . TYR A 1 321 ? -7.782 -10.676 22.956 1.00 79.00 321 TYR A C 1
ATOM 2499 O O . TYR A 1 321 ? -8.594 -11.581 23.144 1.00 79.00 321 TYR A O 1
ATOM 2507 N N . GLN A 1 322 ? -7.449 -9.833 23.944 1.00 85.69 322 GLN A N 1
ATOM 2508 C CA . GLN A 1 322 ? -7.973 -9.943 25.310 1.00 85.69 322 GLN A CA 1
ATOM 2509 C C . GLN A 1 322 ? -8.610 -8.635 25.790 1.00 85.69 322 GLN A C 1
ATOM 2511 O O . GLN A 1 322 ? -7.926 -7.641 26.033 1.00 85.69 322 GLN A O 1
ATOM 2516 N N . PHE A 1 323 ? -9.926 -8.665 25.995 1.00 85.19 323 PHE A N 1
ATOM 2517 C CA . PHE A 1 323 ? -10.670 -7.573 26.621 1.00 85.19 323 PHE A CA 1
ATOM 2518 C C . PHE A 1 323 ? -10.409 -7.506 28.128 1.00 85.19 323 PHE A C 1
ATOM 2520 O O . PHE A 1 323 ? -10.104 -8.515 28.770 1.00 85.19 323 PHE A O 1
ATOM 2527 N N . LYS A 1 324 ? -10.566 -6.309 28.688 1.00 88.56 324 LYS A N 1
ATOM 2528 C CA . LYS A 1 324 ? -10.662 -6.110 30.133 1.00 88.56 324 LYS A CA 1
ATOM 2529 C C . LYS A 1 324 ? -11.943 -6.727 30.682 1.00 88.56 324 LYS A C 1
ATOM 2531 O O . LYS A 1 324 ? -12.878 -7.020 29.937 1.00 88.56 324 LYS A O 1
ATOM 2536 N N . ASP A 1 325 ? -11.957 -6.945 31.992 1.00 90.94 325 ASP A N 1
ATOM 2537 C CA . ASP A 1 325 ? -13.088 -7.573 32.665 1.00 90.94 325 ASP A CA 1
ATOM 2538 C C . ASP A 1 325 ? -14.381 -6.739 32.577 1.00 90.94 325 ASP A C 1
ATOM 2540 O O . ASP A 1 325 ? -14.380 -5.536 32.299 1.00 90.94 325 ASP A O 1
ATOM 2544 N N . GLU A 1 326 ? -15.514 -7.402 32.817 1.00 87.75 326 GLU A N 1
ATOM 2545 C CA . GLU A 1 326 ? -16.837 -6.768 32.780 1.00 87.75 326 GLU A CA 1
ATOM 2546 C C . GLU A 1 326 ? -16.947 -5.608 33.780 1.00 87.75 326 GLU A C 1
ATOM 2548 O O . GLU A 1 326 ? -17.590 -4.601 33.493 1.00 87.75 326 GLU A O 1
ATOM 2553 N N . VAL A 1 327 ? -16.261 -5.697 34.925 1.00 89.62 327 VAL A N 1
ATOM 2554 C CA . VAL A 1 327 ? -16.268 -4.652 35.959 1.00 89.62 327 VAL A CA 1
ATOM 2555 C C . VAL A 1 327 ? -15.639 -3.361 35.433 1.00 89.62 327 VAL A C 1
ATOM 2557 O O . VAL A 1 327 ? -16.138 -2.268 35.704 1.00 89.62 327 VAL A O 1
ATOM 2560 N N . PHE A 1 328 ? -14.555 -3.464 34.666 1.00 88.12 328 PHE A N 1
ATOM 2561 C CA . PHE A 1 328 ? -13.938 -2.334 33.987 1.00 88.12 328 PHE A CA 1
ATOM 2562 C C . PHE A 1 328 ? -14.868 -1.749 32.922 1.00 88.12 328 PHE A C 1
ATOM 2564 O O . PHE A 1 328 ? -15.024 -0.527 32.861 1.00 88.12 328 PHE A O 1
ATOM 2571 N N . MET A 1 329 ? -15.507 -2.603 32.119 1.00 82.88 329 MET A N 1
ATOM 2572 C CA . MET A 1 329 ? -16.408 -2.175 31.043 1.00 82.88 329 MET A CA 1
ATOM 2573 C C . MET A 1 329 ? -17.664 -1.459 31.567 1.00 82.88 329 MET A C 1
ATOM 2575 O O . MET A 1 329 ? -18.146 -0.523 30.930 1.00 82.88 329 MET A O 1
ATOM 2579 N N . GLU A 1 330 ? -18.146 -1.826 32.757 1.00 83.31 330 GLU A N 1
ATOM 2580 C CA . GLU A 1 330 ? -19.304 -1.202 33.415 1.00 83.31 330 GLU A CA 1
ATOM 2581 C C . GLU A 1 330 ? -18.990 0.123 34.131 1.00 83.31 330 GLU A C 1
ATOM 2583 O O . GLU A 1 330 ? -19.904 0.818 34.592 1.00 83.31 330 GLU A O 1
ATOM 2588 N N . ARG A 1 331 ? -17.715 0.536 34.212 1.00 84.50 331 ARG A N 1
ATOM 2589 C CA . ARG A 1 331 ? -17.357 1.845 34.783 1.00 84.50 331 ARG A CA 1
ATOM 2590 C C . ARG A 1 331 ? -18.102 2.940 34.038 1.00 84.50 331 ARG A C 1
ATOM 2592 O O . ARG A 1 331 ? -18.003 3.031 32.821 1.00 84.50 331 ARG A O 1
ATOM 2599 N N . GLU A 1 332 ? -18.792 3.818 34.767 1.00 78.88 332 GLU A N 1
ATOM 2600 C CA . GLU A 1 332 ? -19.704 4.811 34.182 1.00 78.88 332 GLU A CA 1
ATOM 2601 C C . GLU A 1 332 ? -19.072 5.614 33.040 1.00 78.88 332 GLU A C 1
ATOM 2603 O O . GLU A 1 332 ? -19.730 5.879 32.041 1.00 78.88 332 GLU A O 1
ATOM 2608 N N . LEU A 1 333 ? -17.796 5.973 33.170 1.00 77.06 333 LEU A N 1
ATOM 2609 C CA . LEU A 1 333 ? -17.072 6.744 32.169 1.00 77.06 333 LEU A CA 1
ATOM 2610 C C . LEU A 1 333 ? -16.771 5.927 30.898 1.00 77.06 333 LEU A C 1
ATOM 2612 O O . LEU A 1 333 ? -17.007 6.421 29.798 1.00 77.06 333 LEU A O 1
ATOM 2616 N N . ILE A 1 334 ? -16.341 4.667 31.039 1.00 79.50 334 ILE A N 1
ATOM 2617 C CA . ILE A 1 334 ? -16.116 3.737 29.916 1.00 79.50 334 ILE A CA 1
ATOM 2618 C C . ILE A 1 334 ? -17.443 3.376 29.260 1.00 79.50 334 ILE A C 1
ATOM 2620 O O . ILE A 1 334 ? -17.591 3.497 28.047 1.00 79.50 334 ILE A O 1
ATOM 2624 N N . ARG A 1 335 ? -18.443 3.035 30.074 1.00 79.06 335 ARG A N 1
ATOM 2625 C CA . ARG A 1 335 ? -19.800 2.769 29.622 1.00 79.06 335 ARG A CA 1
ATOM 2626 C C . ARG A 1 335 ? -20.345 3.965 28.856 1.00 79.06 335 ARG A C 1
ATOM 2628 O O . ARG A 1 335 ? -20.775 3.775 27.738 1.00 79.06 335 ARG A O 1
ATOM 2635 N N . LYS A 1 336 ? -20.288 5.198 29.374 1.00 74.75 336 LYS A N 1
ATOM 2636 C CA . LYS A 1 336 ? -20.750 6.405 28.651 1.00 74.75 336 LYS A CA 1
ATOM 2637 C C . LYS A 1 336 ? -20.023 6.612 27.327 1.00 74.75 336 LYS A C 1
ATOM 2639 O O . LYS A 1 336 ? -20.666 6.991 26.356 1.00 74.75 336 LYS A O 1
ATOM 2644 N N . TRP A 1 337 ? -18.718 6.361 27.292 1.00 71.12 337 TRP A N 1
ATOM 2645 C CA . TRP A 1 337 ? -17.916 6.526 26.085 1.00 71.12 337 TRP A CA 1
ATOM 2646 C C . TRP A 1 337 ? -18.240 5.489 25.002 1.00 71.12 337 TRP A C 1
ATOM 2648 O O . TRP A 1 337 ? -18.316 5.839 23.828 1.00 71.12 337 TRP A O 1
ATOM 2658 N N . LEU A 1 338 ? -18.479 4.237 25.399 1.00 70.81 338 LEU A N 1
ATOM 2659 C CA . LEU A 1 338 ? -18.800 3.130 24.494 1.00 70.81 338 LEU A CA 1
ATOM 2660 C C . LEU A 1 338 ? -20.307 2.958 24.246 1.00 70.81 338 LEU A C 1
ATOM 2662 O O . LEU A 1 338 ? -20.691 2.183 23.372 1.00 70.81 338 LEU A O 1
ATOM 2666 N N . ASN A 1 339 ? -21.171 3.618 25.026 1.00 68.44 339 ASN A N 1
ATOM 2667 C CA . ASN A 1 339 ? -22.609 3.368 25.012 1.00 68.44 339 ASN A CA 1
ATOM 2668 C C . ASN A 1 339 ? -23.225 3.852 23.691 1.00 68.44 339 ASN A C 1
ATOM 2670 O O . ASN A 1 339 ? -23.308 5.062 23.460 1.00 68.44 339 ASN A O 1
ATOM 2674 N N . PRO A 1 340 ? -23.764 2.938 22.865 1.00 59.06 340 PRO A N 1
ATOM 2675 C CA . PRO A 1 340 ? -24.393 3.307 21.605 1.00 59.06 340 PRO A CA 1
ATOM 2676 C C . PRO A 1 340 ? -25.652 4.165 21.794 1.00 59.06 340 PRO A C 1
ATOM 2678 O O . PRO A 1 340 ? -25.990 4.927 20.884 1.00 59.06 340 PRO A O 1
ATOM 2681 N N . GLU A 1 341 ? -26.320 4.073 22.955 1.00 57.19 341 GLU A N 1
ATOM 2682 C CA . GLU A 1 341 ? -27.510 4.857 23.297 1.00 57.19 341 GLU A CA 1
ATOM 2683 C C . GLU A 1 341 ? -27.206 6.316 23.635 1.00 57.19 341 GLU A C 1
ATOM 2685 O O . GLU A 1 341 ? -28.116 7.146 23.547 1.00 57.19 341 GLU A O 1
ATOM 2690 N N . PHE A 1 342 ? -25.970 6.640 24.034 1.00 49.41 342 PHE A N 1
ATOM 2691 C CA . PHE A 1 342 ? -25.606 8.005 24.415 1.00 49.41 342 PHE A CA 1
ATOM 2692 C C . PHE A 1 342 ? -25.908 8.965 23.254 1.00 49.41 342 PHE A C 1
ATOM 2694 O O . PHE A 1 342 ? -26.591 9.963 23.443 1.00 49.41 342 PHE A O 1
ATOM 2701 N N . ASP A 1 343 ? -25.603 8.578 22.016 1.00 42.97 343 ASP A N 1
ATOM 2702 C CA . ASP A 1 343 ? -25.890 9.422 20.846 1.00 42.97 343 ASP A CA 1
ATOM 2703 C C . ASP A 1 343 ? -27.356 9.378 20.377 1.00 42.97 343 ASP A C 1
ATOM 2705 O O . ASP A 1 343 ? -27.758 10.191 19.553 1.00 42.97 343 ASP A O 1
ATOM 2709 N N . THR A 1 344 ? -28.168 8.429 20.858 1.00 48.97 344 THR A N 1
ATOM 2710 C CA . THR A 1 344 ? -29.602 8.357 20.499 1.00 48.97 344 THR A CA 1
ATOM 2711 C C . THR A 1 344 ? -30.484 9.219 21.399 1.00 48.97 344 THR A C 1
ATOM 2713 O O . THR A 1 344 ? -31.574 9.612 20.990 1.00 48.97 344 THR A O 1
ATOM 2716 N N . LYS A 1 345 ? -30.026 9.508 22.626 1.00 49.03 345 LYS A N 1
ATOM 2717 C CA . LYS A 1 345 ? -30.761 10.311 23.620 1.00 49.03 345 LYS A CA 1
ATOM 2718 C C . LYS A 1 345 ? -30.448 11.805 23.541 1.00 49.03 345 LYS A C 1
ATOM 2720 O O . LYS A 1 345 ? -31.228 12.606 24.050 1.00 49.03 345 LYS A O 1
ATOM 2725 N N . PHE A 1 346 ? -29.339 12.173 22.911 1.00 49.59 346 PHE A N 1
ATOM 2726 C CA . PHE A 1 346 ? -28.888 13.551 22.757 1.00 49.59 346 PHE A CA 1
ATOM 2727 C C . PHE A 1 346 ? -28.957 13.982 21.288 1.00 49.59 346 PHE A C 1
ATOM 2729 O O . PHE A 1 346 ? -28.886 13.145 20.388 1.00 49.59 346 PHE A O 1
ATOM 2736 N N . ALA A 1 347 ? -29.099 15.283 21.012 1.00 56.59 347 ALA A N 1
ATOM 2737 C CA . ALA A 1 347 ? -28.938 15.752 19.640 1.00 56.59 347 ALA A CA 1
ATOM 2738 C C . ALA A 1 347 ? -27.494 15.468 19.192 1.00 56.59 347 ALA A C 1
ATOM 2740 O O . ALA A 1 347 ? -26.568 15.545 19.995 1.00 56.59 347 ALA A O 1
ATOM 2741 N N . HIS A 1 348 ? -27.265 15.174 17.910 1.00 54.25 348 HIS A N 1
ATOM 2742 C CA . HIS A 1 348 ? -25.920 14.874 17.390 1.00 54.25 348 HIS A CA 1
ATOM 2743 C C . HIS A 1 348 ? -24.866 15.932 17.798 1.00 54.25 348 HIS A C 1
ATOM 2745 O O . HIS A 1 348 ? -23.721 15.594 18.096 1.00 54.25 348 HIS A O 1
ATOM 2751 N N . ALA A 1 349 ? -25.267 17.206 17.882 1.00 55.19 349 ALA A N 1
ATOM 2752 C CA . ALA A 1 349 ? -24.418 18.301 18.346 1.00 55.19 349 ALA A CA 1
ATOM 2753 C C . ALA A 1 349 ? -23.956 18.146 19.810 1.00 55.19 349 ALA A C 1
ATOM 2755 O O . ALA A 1 349 ? -22.820 18.487 20.124 1.00 55.19 349 ALA A O 1
ATOM 2756 N N . ASP A 1 350 ? -24.795 17.594 20.684 1.00 58.66 350 ASP A N 1
ATOM 2757 C CA . ASP A 1 350 ? -24.504 17.396 22.107 1.00 58.66 350 ASP A CA 1
ATOM 2758 C C . ASP A 1 350 ? -23.543 16.218 22.329 1.00 58.66 350 ASP A C 1
ATOM 2760 O O . ASP A 1 350 ? -22.639 16.307 23.157 1.00 58.66 350 ASP A O 1
ATOM 2764 N N . ALA A 1 351 ? -23.680 15.136 21.553 1.00 57.28 351 ALA A N 1
ATOM 2765 C CA . ALA A 1 351 ? -22.745 14.008 21.568 1.00 57.28 351 ALA A CA 1
ATOM 2766 C C . ALA A 1 351 ? -21.338 14.426 21.104 1.00 57.28 351 ALA A C 1
ATOM 2768 O O . ALA A 1 351 ? -20.339 14.139 21.771 1.00 57.28 351 ALA A O 1
ATOM 2769 N N . VAL A 1 352 ? -21.266 15.186 20.005 1.00 58.47 352 VAL A N 1
ATOM 2770 C CA . VAL A 1 352 ? -20.016 15.773 19.497 1.00 58.47 352 VAL A CA 1
ATOM 2771 C C . VAL A 1 352 ? -19.432 16.752 20.512 1.00 58.47 352 VAL A C 1
ATOM 2773 O O . VAL A 1 352 ? -18.240 16.688 20.802 1.00 58.47 352 VAL A O 1
ATOM 2776 N N . HIS A 1 353 ? -20.257 17.611 21.116 1.00 62.62 353 HIS A N 1
ATOM 2777 C CA . HIS A 1 353 ? -19.811 18.534 22.156 1.00 62.62 353 HIS A CA 1
ATOM 2778 C C . HIS A 1 353 ? -19.297 17.796 23.396 1.00 62.62 353 HIS A C 1
ATOM 2780 O O . HIS A 1 353 ? -18.285 18.198 23.962 1.00 62.62 353 HIS A O 1
ATOM 2786 N N . HIS A 1 354 ? -19.926 16.694 23.806 1.00 64.38 354 HIS A N 1
ATOM 2787 C CA . HIS A 1 354 ? -19.464 15.886 24.933 1.00 64.38 354 HIS A CA 1
ATOM 2788 C C . HIS A 1 354 ? -18.126 15.198 24.625 1.00 64.38 354 HIS A C 1
ATOM 2790 O O . HIS A 1 354 ? -17.207 15.257 25.439 1.00 64.38 354 HIS A O 1
ATOM 2796 N N . LYS A 1 355 ? -17.964 14.592 23.439 1.00 63.72 355 LYS A N 1
ATOM 2797 C CA . LYS A 1 355 ? -16.673 14.029 22.999 1.00 63.72 355 LYS A CA 1
ATOM 2798 C C . LYS A 1 355 ? -15.596 15.113 22.925 1.00 63.72 355 LYS A C 1
ATOM 2800 O O . LYS A 1 355 ? -14.514 14.932 23.470 1.00 63.72 355 LYS A O 1
ATOM 2805 N N . PHE A 1 356 ? -15.912 16.272 22.354 1.00 63.22 356 PHE A N 1
ATOM 2806 C CA . PHE A 1 356 ? -15.001 17.413 22.271 1.00 63.22 356 PHE A CA 1
ATOM 2807 C C . PHE A 1 356 ? -14.667 18.020 23.644 1.00 63.22 356 PHE A C 1
ATOM 2809 O O . PHE A 1 356 ? -13.541 18.425 23.891 1.00 63.22 356 PHE A O 1
ATOM 2816 N N . THR A 1 357 ? -15.597 18.080 24.589 1.00 64.56 357 THR A N 1
ATOM 2817 C CA . THR A 1 357 ? -15.300 18.585 25.943 1.00 64.56 357 THR A CA 1
ATOM 2818 C C . THR A 1 357 ? -14.518 17.570 26.774 1.00 64.56 357 THR A C 1
ATOM 2820 O O . THR A 1 357 ? -13.628 17.955 27.536 1.00 64.56 357 THR A O 1
ATOM 2823 N N . THR A 1 358 ? -14.794 16.279 26.581 1.00 62.66 358 THR A N 1
ATOM 2824 C CA . THR A 1 358 ? -14.077 15.182 27.244 1.00 62.66 358 THR A CA 1
ATOM 2825 C C . THR A 1 358 ? -12.658 15.029 26.691 1.00 62.66 358 THR A C 1
ATOM 2827 O O . THR A 1 358 ? -11.728 14.867 27.471 1.00 62.66 358 THR A O 1
ATOM 2830 N N . PHE A 1 359 ? -12.461 15.145 25.373 1.00 63.44 359 PHE A N 1
ATOM 2831 C CA . PHE A 1 359 ? -11.194 14.804 24.703 1.00 63.44 359 PHE A CA 1
ATOM 2832 C C . PHE A 1 359 ? -10.544 15.943 23.908 1.00 63.44 359 PHE A C 1
ATOM 2834 O O . PHE A 1 359 ? -9.377 15.848 23.550 1.00 63.44 359 PHE A O 1
ATOM 2841 N N . GLY A 1 360 ? -11.254 17.036 23.639 1.00 57.31 360 GLY A N 1
ATOM 2842 C CA . GLY A 1 360 ? -10.752 18.172 22.852 1.00 57.31 360 GLY A CA 1
ATOM 2843 C C . GLY A 1 360 ? -9.762 19.064 23.602 1.00 57.31 360 GLY A C 1
ATOM 2844 O O . GLY A 1 360 ? -9.147 19.940 22.999 1.00 57.31 360 GLY A O 1
ATOM 2845 N N . LYS A 1 361 ? -9.556 18.834 24.906 1.00 67.81 361 LYS A N 1
ATOM 2846 C CA . LYS A 1 361 ? -8.385 19.343 25.631 1.00 67.81 361 LYS A CA 1
ATOM 2847 C C . LYS A 1 361 ? -7.349 18.227 25.736 1.00 67.81 361 LYS A C 1
ATOM 2849 O O . LYS A 1 361 ? -7.646 17.183 26.312 1.00 67.81 361 LYS A O 1
ATOM 2854 N N . ALA A 1 362 ? -6.138 18.479 25.235 1.00 61.56 362 ALA A N 1
ATOM 2855 C CA . ALA A 1 362 ? -5.037 17.510 25.232 1.00 61.56 362 ALA A CA 1
ATOM 2856 C C . ALA A 1 362 ? -4.773 16.903 26.624 1.00 61.56 362 ALA A C 1
ATOM 2858 O O . ALA A 1 362 ? -4.595 15.693 26.745 1.00 61.56 362 ALA A O 1
ATOM 2859 N N . ASP A 1 363 ? -4.849 17.721 27.678 1.00 74.81 363 ASP A N 1
ATOM 2860 C CA . ASP A 1 363 ? -4.639 17.278 29.062 1.00 74.81 363 ASP A CA 1
ATOM 2861 C C . ASP A 1 363 ? -5.719 16.299 29.544 1.00 74.81 363 ASP A C 1
ATOM 2863 O O . ASP A 1 363 ? -5.422 15.361 30.284 1.00 74.81 363 ASP A O 1
ATOM 2867 N N . ASN A 1 364 ? -6.968 16.475 29.097 1.00 77.12 364 ASN A N 1
ATOM 2868 C CA . ASN A 1 364 ? -8.068 15.591 29.475 1.00 77.12 364 ASN A CA 1
ATOM 2869 C C . ASN A 1 364 ? -7.936 14.229 28.790 1.00 77.12 364 ASN A C 1
ATOM 2871 O O . ASN A 1 364 ? -8.115 13.204 29.445 1.00 77.12 364 ASN A O 1
ATOM 2875 N N . LEU A 1 365 ? -7.591 14.213 27.496 1.00 76.38 365 LEU A N 1
ATOM 2876 C CA . LEU A 1 365 ? -7.372 12.968 26.765 1.00 76.38 365 LEU A CA 1
ATOM 2877 C C . LEU A 1 365 ? -6.177 12.205 27.342 1.00 76.38 365 LEU A C 1
ATOM 2879 O O . LEU A 1 365 ? -6.309 11.023 27.640 1.00 76.38 365 LEU A O 1
ATOM 2883 N N . ARG A 1 366 ? -5.042 12.877 27.569 1.00 80.38 366 ARG A N 1
ATOM 2884 C CA . ARG A 1 366 ? -3.858 12.248 28.168 1.00 80.38 366 ARG A CA 1
ATOM 2885 C C . ARG A 1 366 ? -4.160 11.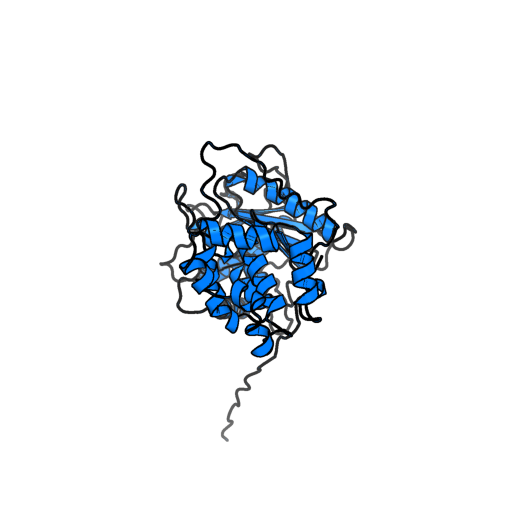676 29.551 1.00 80.38 366 ARG A C 1
ATOM 2887 O O . ARG A 1 366 ? -3.908 10.503 29.777 1.00 80.38 366 ARG A O 1
ATOM 2894 N N . SER A 1 367 ? -4.760 12.472 30.438 1.00 83.94 367 SER A N 1
ATOM 2895 C CA . SER A 1 367 ? -5.136 12.031 31.789 1.00 83.94 367 SER A CA 1
ATOM 2896 C C . SER A 1 367 ? -6.107 10.845 31.762 1.00 83.94 367 SER A C 1
ATOM 2898 O O . SER A 1 367 ? -5.952 9.880 32.514 1.00 83.94 367 SER A O 1
ATOM 2900 N N . PHE A 1 368 ? -7.083 10.871 30.847 1.00 84.25 368 PHE A N 1
ATOM 2901 C CA . PHE A 1 368 ? -7.986 9.746 30.634 1.00 84.25 368 PHE A CA 1
ATOM 2902 C C . PHE A 1 368 ? -7.225 8.489 30.197 1.00 84.25 368 PHE A C 1
ATOM 2904 O O . PHE A 1 368 ? -7.402 7.439 30.816 1.00 84.25 368 PHE A O 1
ATOM 2911 N N . LEU A 1 369 ? -6.366 8.595 29.180 1.00 84.12 369 LEU A N 1
ATOM 2912 C CA . LEU A 1 369 ? -5.592 7.467 28.666 1.00 84.12 369 LEU A CA 1
ATOM 2913 C C . LEU A 1 369 ? -4.619 6.924 29.719 1.00 84.12 369 LEU A C 1
ATOM 2915 O O . LEU A 1 369 ? -4.596 5.718 29.936 1.00 84.12 369 LEU A O 1
ATOM 2919 N N . ASP A 1 370 ? -3.903 7.776 30.450 1.00 86.25 370 ASP A N 1
ATOM 2920 C CA . ASP A 1 370 ? -2.976 7.360 31.511 1.00 86.25 370 ASP A CA 1
ATOM 2921 C C . ASP A 1 370 ? -3.676 6.535 32.607 1.00 86.25 370 ASP A C 1
ATOM 2923 O O . ASP A 1 370 ? -3.091 5.600 33.158 1.00 86.25 370 ASP A O 1
ATOM 2927 N N . GLY A 1 371 ? -4.942 6.847 32.906 1.00 87.31 371 GLY A N 1
ATOM 2928 C CA . GLY A 1 371 ? -5.740 6.126 33.901 1.00 87.31 371 GLY A CA 1
ATOM 2929 C C . GLY A 1 371 ? -6.425 4.853 33.392 1.00 87.31 371 GLY A C 1
ATOM 2930 O O . GLY A 1 371 ? -6.887 4.049 34.206 1.00 87.31 371 GLY A O 1
ATOM 2931 N N . HIS A 1 372 ? -6.531 4.670 32.073 1.00 87.69 372 HIS A N 1
ATOM 2932 C CA . HIS A 1 372 ? -7.390 3.636 31.485 1.00 87.69 372 HIS A CA 1
ATOM 2933 C C . HIS A 1 372 ? -6.719 2.778 30.416 1.00 87.69 372 HIS A C 1
ATOM 2935 O O . HIS A 1 372 ? -7.309 1.773 30.031 1.00 87.69 372 HIS A O 1
ATOM 2941 N N . ILE A 1 373 ? -5.519 3.104 29.944 1.00 88.25 373 ILE A N 1
ATOM 2942 C CA . ILE A 1 373 ? -4.794 2.281 28.979 1.00 88.25 373 ILE A CA 1
ATOM 2943 C C . ILE A 1 373 ? -4.171 1.064 29.671 1.00 88.25 373 ILE A C 1
ATOM 2945 O O . ILE A 1 373 ? -3.713 1.150 30.813 1.00 88.25 373 ILE A O 1
ATOM 2949 N N . SER A 1 374 ? -4.138 -0.086 28.997 1.00 86.06 374 SER A N 1
ATOM 2950 C CA . SER A 1 374 ? -3.293 -1.192 29.467 1.00 86.06 374 SER A CA 1
ATOM 2951 C C . SER A 1 374 ? -1.807 -0.819 29.397 1.00 86.06 374 SER A C 1
ATOM 2953 O O . SER A 1 374 ? -1.369 -0.084 28.508 1.00 86.06 374 SER A O 1
ATOM 2955 N N . THR A 1 375 ? -1.003 -1.382 30.304 1.00 85.50 375 THR A N 1
ATOM 2956 C CA . THR A 1 375 ? 0.464 -1.287 30.256 1.00 85.50 375 THR A CA 1
ATOM 2957 C C . THR A 1 375 ? 1.033 -1.755 28.921 1.00 85.50 375 THR A C 1
ATOM 2959 O O . THR A 1 375 ? 2.026 -1.184 28.472 1.00 85.50 375 THR A O 1
ATOM 2962 N N . TYR A 1 376 ? 0.375 -2.719 28.267 1.00 81.19 376 TYR A N 1
ATOM 2963 C CA . TYR A 1 376 ? 0.744 -3.213 26.944 1.00 81.19 376 TYR A CA 1
ATOM 2964 C C . TYR A 1 376 ? 0.764 -2.092 25.892 1.00 81.19 376 TYR A C 1
ATOM 2966 O O . TYR A 1 376 ? 1.692 -2.017 25.093 1.00 81.19 376 TYR A O 1
ATOM 2974 N N . PHE A 1 377 ? -0.212 -1.179 25.919 1.00 83.44 377 PHE A N 1
ATOM 2975 C CA . PHE A 1 377 ? -0.357 -0.115 24.917 1.00 83.44 377 PHE A CA 1
ATOM 2976 C C . PHE A 1 377 ? 0.255 1.226 25.343 1.00 83.44 377 PHE A C 1
ATOM 2978 O O . PHE A 1 377 ? 0.057 2.224 24.658 1.00 83.44 377 PHE A O 1
ATOM 2985 N N . LYS A 1 378 ? 1.023 1.291 26.442 1.00 81.00 378 LYS A N 1
ATOM 2986 C CA . LYS A 1 378 ? 1.606 2.560 26.931 1.00 81.00 378 LYS A CA 1
ATOM 2987 C C . LYS A 1 378 ? 2.439 3.312 25.891 1.00 81.00 378 LYS A C 1
ATOM 2989 O O . LYS A 1 378 ? 2.502 4.532 25.950 1.00 81.00 378 LYS A O 1
ATOM 2994 N N . PHE A 1 379 ? 3.037 2.604 24.932 1.00 75.25 379 PHE A N 1
ATOM 2995 C CA . PHE A 1 379 ? 3.802 3.205 23.834 1.00 75.25 379 PHE A CA 1
ATOM 2996 C C . PHE A 1 379 ? 2.952 4.059 22.872 1.00 75.25 379 PHE A C 1
ATOM 2998 O O . PHE A 1 379 ? 3.512 4.805 22.076 1.00 75.25 379 PHE A O 1
ATOM 3005 N N . MET A 1 380 ? 1.621 3.950 22.935 1.00 69.56 380 MET A N 1
ATOM 3006 C CA . MET A 1 380 ? 0.676 4.716 22.116 1.00 69.56 380 MET A CA 1
ATOM 3007 C C . MET A 1 380 ? 0.319 6.081 22.721 1.00 69.56 380 MET A C 1
ATOM 3009 O O . MET A 1 380 ? -0.295 6.899 22.037 1.00 69.56 380 MET A O 1
ATOM 3013 N N . ILE A 1 381 ? 0.661 6.331 23.991 1.00 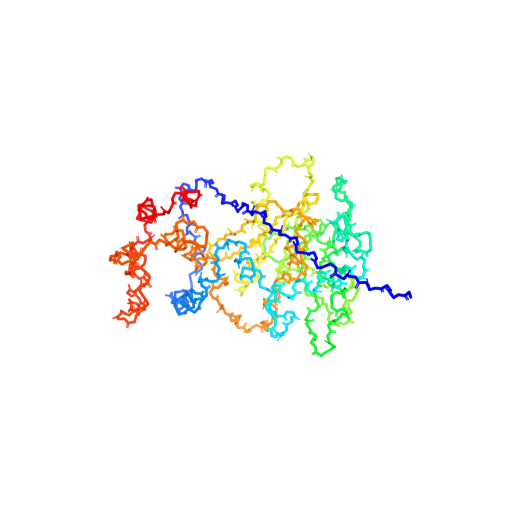70.44 381 ILE A N 1
ATOM 3014 C CA . ILE A 1 381 ? 0.449 7.635 24.629 1.00 70.44 381 ILE A CA 1
ATOM 3015 C C . ILE A 1 381 ? 1.666 8.527 24.328 1.00 70.44 381 ILE A C 1
ATOM 3017 O O . ILE A 1 381 ? 2.783 8.132 24.667 1.00 70.44 381 ILE A O 1
ATOM 3021 N N . PRO A 1 382 ? 1.473 9.700 23.696 1.00 57.97 382 PRO A N 1
ATOM 3022 C CA . PRO A 1 382 ? 2.561 10.606 23.328 1.00 57.97 382 PRO A CA 1
ATOM 3023 C C . PRO A 1 382 ? 3.263 11.318 24.499 1.00 57.97 382 PRO A C 1
ATOM 3025 O O . PRO A 1 382 ? 2.684 11.493 25.604 1.00 57.97 382 PRO A O 1
#

pLDDT: mean 71.96, std 21.25, range [22.05, 98.19]

Secondary structure (DSSP, 8-state):
---------------------------SS----------S---SSSTTHHHHHHHHHGGGGT--SGGGGHHHHS--TTT--SSS-HHHHHHHHHHHHHHTTSEETTTTEE-GGGT---TTSPP-TTHHHHHHHHHHHHHHHHHHTS-TT-----EEEE-HHHHSPBBSSSS-B--SEEEEEPPTT-TT-GGGSPPPBTTTEEEEEEE--TTT----HHHHHHHHHHHHHHHHHH-TT---EEEEEEETTEEEEEEE-SS-EEEPPPEETTT-HHHHTTGGGTTHHHHHSPTTSPP---GGG-HHHHHHHHHHHHHHEEETTEEPPHHHHTSHHHHHHH-TTHHHHS-HHHHHHHHHHHHSSHHHHHHHHHHHS-GGGGGG--

InterPro domains:
  IPR040976 Fungal-type protein kinase [PF17667] (175-278)

Organism: Serpula lacrymans var. lacrymans (strain S7.3) (NCBI:txid936435)

Sequence (382 aa):
MSTTGSTSVITSSLNASLPLLCCTTPFTHPKFSGFAIKGPTQQYFHRFMDPLLKKEATPLKAYCALEDLLPVIFPLSHIFTGQYGIKAMLYNMLVLLHDAGYYSTKDRSWTTMSGCPDFTKPWSPGSEDECAAFLNNIVLKVYSALPSTETASLRWWTAANSVRSVEDGGGRQRPDLVLMSASSDNPTNAKALPPANWRSVHALAELKDREKNSVPLHEQIFQLIGRASFPRAAQDCQMHILGFALRGASFTLLYIDQGGSIVTSEIDVHQQPLLFLHIPFMAVEIQNAQPGEPIQHAAHHDLESFYYIILAMCVIMEQPYQFKDEVFMERELIRKWLNPEFDTKFAHADAVHHKFTTFGKADNLRSFLDGHISTYFKFMIP